Protein AF-A0A821HB34-F1 (afdb_monomer)

Radius of gyration: 31.46 Å; Cα contacts (8 Å, |Δi|>4): 257; chains: 1; bounding box: 73×97×73 Å

Solvent-accessible surface area (backbone atoms only — not comparable to full-atom values): 24324 Å² total; per-residue (Å²): 139,91,82,87,83,77,92,70,55,72,66,55,53,50,32,59,76,68,71,46,80,95,72,89,68,98,65,50,74,34,86,39,65,48,52,62,51,53,49,50,42,52,51,53,46,50,52,54,41,52,51,52,51,51,56,52,58,70,70,60,82,75,79,88,77,96,72,84,83,75,79,72,82,75,73,81,73,81,69,84,75,61,44,79,41,76,43,98,86,47,106,43,76,41,82,44,41,70,60,60,55,54,47,27,41,34,78,91,52,56,85,48,19,50,49,59,44,53,17,37,41,45,84,40,76,63,49,77,66,53,56,55,51,52,53,49,55,78,70,50,83,86,71,83,71,90,70,88,70,84,80,78,69,58,73,42,55,39,34,86,85,31,96,52,33,92,52,33,30,39,33,45,53,97,62,69,28,49,64,42,77,40,64,81,79,81,56,52,84,92,38,76,94,41,30,50,59,29,28,45,49,51,41,57,35,41,30,44,57,65,52,50,67,66,60,35,50,82,89,51,50,40,50,58,28,36,69,74,46,53,87,63,42,47,74,71,53,50,56,52,54,52,50,55,46,49,53,54,50,55,50,48,55,51,52,54,51,50,53,51,53,54,53,54,54,56,72,77,40,96,79,70,77,89,84,80,68,83,92,80,83,73,93,75,86,86,76,85,77,74,64,57,63,54,52,51,57,63,69,63,64,46,70,66,60,55,47,58,56,54,68,68,55,84,51,77,62,62,57,55,53,51,53,49,53,51,55,54,59,74,66,53,80,74,76,80,77,80,86,82,88,86,82,83,92,83,84,86,86,84,89,84,89,85,88,87,87,88,88,86,88,83,86,83,90,85,84,90,87,82,90,85,84,88,89,89,88,130

Foldseek 3Di:
DPDDDDDDDPVRVVCVVVVHDPDDDPFAEFEDALVLVLVVLVVQLVVVLVVVVVVVVVVPPDDDDDDDDPDPPPPPPVDDDWDWDQDPPDNDTDTDDLLLCQLQWAPVCQLPASQQCRFWKDKDWDDPVNVVVVVVVVPDDDDPDPDPDDDAWDKTAGHPPRPCRPTIIMTTDPGTHGYDYDDDQQDACPDPVCPLVNLSSLLRGFARDNHSCSQDNSPDGSNVSSVVCVVSGDPVSVVVVVVSNVVVVVVVVVVVVVVVVVVVVCVPDVDDDPPPDDPDDDDDDDDDDPVVVVVVVVVPCDPVNVVVVVVVPPDDPVVVVVVVVVVVVVVVPPVPPPPDDDDDDDDDDDDDDDDDDDDDDDDDDDDDDDDDDDDDDD

Sequence (378 aa):
MLASQQELSGVQVASYLMNWDDHYTTHRFQGLFLIQTERFLQTQLNETRAQQKLDIAAQDVTDNDIYEDEAIDHDNNDEEHFQIQSAEHDKKYVLVNTRIDYQYRSDNLNRMCLYDFVSIFYKKKMNSTDLKYLSKIAGSKEEKINQKGRPPNERFLFQKQHPQATTYLMMKYSEPHVPVLYGPQIPRQDRDDTRERYCRVMLTLFVPWRTVTDLCDISQTWEDAFKCRQHLILSHSWTIIENIQLLHECKKDRDDHLLQVIAEAQTDNGLVDPVLIPTNQVDGEYGTDDSDGLLELLGNLNENTVAMFNATKNSTENKYIEETIEAVKNVGRFNSVNTYGQYSLHEQSDHIDQSLVPFIPATPNLVLLNTKWQEQLK

pLDDT: mean 72.16, std 23.41, range [23.8, 97.81]

Mean predicted aligned error: 18.29 Å

Structure (mmCIF, N/CA/C/O backbone):
data_AF-A0A821HB34-F1
#
_entry.id   AF-A0A821HB34-F1
#
loop_
_atom_site.group_PDB
_atom_site.id
_atom_site.type_symbol
_atom_site.label_atom_id
_atom_site.label_alt_id
_atom_site.label_comp_id
_atom_site.label_asym_id
_atom_site.label_entity_id
_atom_site.label_seq_id
_atom_site.pdbx_PDB_ins_code
_atom_site.Cartn_x
_atom_site.Cartn_y
_atom_site.Cartn_z
_atom_site.occupancy
_atom_site.B_iso_or_equiv
_atom_site.auth_seq_id
_atom_site.auth_comp_id
_atom_site.auth_asym_id
_atom_site.auth_atom_id
_atom_site.pdbx_PDB_model_num
ATOM 1 N N . MET A 1 1 ? 22.718 26.247 9.393 1.00 37.84 1 MET A N 1
ATOM 2 C CA . MET A 1 1 ? 21.554 26.700 8.603 1.00 37.84 1 MET A CA 1
ATOM 3 C C . MET A 1 1 ? 22.068 27.114 7.235 1.00 37.84 1 MET A C 1
ATOM 5 O O . MET A 1 1 ? 22.530 28.232 7.088 1.00 37.84 1 MET A O 1
ATOM 9 N N . LEU A 1 2 ? 22.088 26.186 6.280 1.00 40.56 2 LEU A N 1
ATOM 10 C CA . LEU A 1 2 ? 22.470 26.426 4.884 1.00 40.56 2 LEU A CA 1
ATOM 11 C C . LEU A 1 2 ? 21.288 25.977 4.023 1.00 40.56 2 LEU A C 1
ATOM 13 O O . LEU A 1 2 ? 21.251 24.848 3.562 1.00 40.56 2 LEU A O 1
ATOM 17 N N . ALA A 1 3 ? 20.271 26.830 3.951 1.00 49.81 3 ALA A N 1
ATOM 18 C CA . ALA A 1 3 ? 19.172 26.775 2.989 1.00 49.81 3 ALA A CA 1
ATOM 19 C C . ALA A 1 3 ? 18.348 28.049 3.208 1.00 49.81 3 ALA A C 1
ATOM 21 O O . ALA A 1 3 ? 17.429 28.056 4.023 1.00 49.81 3 ALA A O 1
ATOM 22 N N . SER A 1 4 ? 18.723 29.174 2.601 1.00 55.44 4 SER A N 1
ATOM 23 C CA . SER A 1 4 ? 17.882 30.378 2.718 1.00 55.44 4 SER A CA 1
ATOM 24 C C . SER A 1 4 ? 17.870 31.277 1.490 1.00 55.44 4 SER A C 1
ATOM 26 O O . SER A 1 4 ? 17.430 32.418 1.589 1.00 55.44 4 SER A O 1
ATOM 28 N N . GLN A 1 5 ? 18.343 30.798 0.343 1.00 53.94 5 GLN A N 1
ATOM 29 C CA . GLN A 1 5 ? 18.177 31.505 -0.922 1.00 53.94 5 GLN A CA 1
ATOM 30 C C . GLN A 1 5 ? 17.639 30.499 -1.933 1.00 53.94 5 GLN A C 1
ATOM 32 O O . GLN A 1 5 ? 18.380 29.687 -2.472 1.00 53.94 5 GLN A O 1
ATOM 37 N N . GLN A 1 6 ? 16.316 30.497 -2.078 1.00 75.19 6 GLN A N 1
ATOM 38 C CA . GLN A 1 6 ? 15.609 29.778 -3.126 1.00 75.19 6 GLN A CA 1
ATOM 39 C C . GLN A 1 6 ? 15.160 30.826 -4.141 1.00 75.19 6 GLN A C 1
ATOM 41 O O . GLN A 1 6 ? 14.493 31.794 -3.771 1.00 75.19 6 GLN A O 1
ATOM 46 N N . GLU A 1 7 ? 15.552 30.658 -5.399 1.00 81.38 7 GLU A N 1
ATOM 47 C CA . GLU A 1 7 ? 15.042 31.492 -6.481 1.00 81.38 7 GLU A CA 1
ATOM 48 C C . GLU A 1 7 ? 13.579 31.121 -6.741 1.00 81.38 7 GLU A C 1
ATOM 50 O O . GLU A 1 7 ? 13.234 29.949 -6.904 1.00 81.38 7 GLU A O 1
ATOM 55 N N . LEU A 1 8 ? 12.705 32.125 -6.722 1.00 81.12 8 LEU A N 1
ATOM 56 C CA . LEU A 1 8 ? 11.281 31.975 -7.000 1.00 81.12 8 LEU A CA 1
ATOM 57 C C . LEU A 1 8 ? 10.965 32.705 -8.301 1.00 81.12 8 LEU A C 1
ATOM 59 O O . LEU A 1 8 ? 11.376 33.850 -8.498 1.00 81.12 8 LEU A O 1
ATOM 63 N N . SER A 1 9 ? 10.198 32.060 -9.176 1.00 86.38 9 SER A N 1
ATOM 64 C CA . SER A 1 9 ? 9.683 32.703 -10.385 1.00 86.38 9 SER A CA 1
ATOM 65 C C . SER A 1 9 ? 8.805 33.900 -10.016 1.00 86.38 9 SER A C 1
ATOM 67 O O . SER A 1 9 ? 8.057 33.852 -9.038 1.00 86.38 9 SER A O 1
ATOM 69 N N . GLY A 1 10 ? 8.815 34.956 -10.837 1.00 86.25 10 GLY A N 1
ATOM 70 C CA . GLY A 1 10 ? 7.925 36.108 -10.653 1.00 86.25 10 GLY A CA 1
ATOM 71 C C . GLY A 1 10 ? 6.444 35.714 -10.555 1.00 86.25 10 GLY A C 1
ATOM 72 O O . GLY A 1 10 ? 5.693 36.342 -9.813 1.00 86.25 10 GLY A O 1
ATOM 73 N N . VAL A 1 11 ? 6.042 34.622 -11.218 1.00 84.31 11 VAL A N 1
ATOM 74 C CA . VAL A 1 11 ? 4.682 34.060 -11.127 1.00 84.31 11 VAL A CA 1
ATOM 75 C C . VAL A 1 11 ? 4.407 33.473 -9.739 1.00 84.31 11 VAL A C 1
ATOM 77 O O . VAL A 1 11 ? 3.338 33.708 -9.183 1.00 84.31 11 VAL A O 1
ATOM 80 N N . GLN A 1 12 ? 5.375 32.767 -9.148 1.00 80.56 12 GLN A N 1
ATOM 81 C CA . GLN A 1 12 ? 5.259 32.222 -7.789 1.00 80.56 12 GLN A CA 1
ATOM 82 C C . GLN A 1 12 ? 5.212 33.348 -6.754 1.00 80.56 12 GLN A C 1
ATOM 84 O O . GLN A 1 12 ? 4.361 33.347 -5.871 1.00 80.56 12 GLN A O 1
ATOM 89 N N . VAL A 1 13 ? 6.071 34.362 -6.900 1.00 84.25 13 VAL A N 1
ATOM 90 C CA . VAL A 1 13 ? 6.062 35.543 -6.023 1.00 84.25 13 VAL A CA 1
ATOM 91 C C . VAL A 1 13 ? 4.721 36.275 -6.108 1.00 84.25 13 VAL A C 1
ATOM 93 O O . VAL A 1 13 ? 4.163 36.652 -5.078 1.00 84.25 13 VAL A O 1
ATOM 96 N N . ALA A 1 14 ? 4.173 36.451 -7.314 1.00 85.44 14 ALA A N 1
ATOM 97 C CA . ALA A 1 14 ? 2.861 37.059 -7.505 1.00 85.44 14 ALA A CA 1
ATOM 98 C C . ALA A 1 14 ? 1.739 36.223 -6.864 1.00 85.44 14 ALA A C 1
ATOM 100 O O . ALA A 1 14 ? 0.896 36.788 -6.172 1.00 85.44 14 ALA A O 1
ATOM 101 N N . SER A 1 15 ? 1.753 34.898 -7.030 1.00 85.12 15 SER A N 1
ATOM 102 C CA . SER A 1 15 ? 0.782 33.982 -6.412 1.00 85.12 15 SER A CA 1
ATOM 103 C C . SER A 1 15 ? 0.796 34.079 -4.880 1.00 85.12 15 SER A C 1
ATOM 105 O O . SER A 1 15 ? -0.243 34.345 -4.267 1.00 85.12 15 SER A O 1
ATOM 107 N N . TYR A 1 16 ? 1.988 34.031 -4.268 1.00 82.12 16 TYR A N 1
ATOM 108 C CA . TYR A 1 16 ? 2.164 34.224 -2.825 1.00 82.12 16 TYR A CA 1
ATOM 109 C C . TYR A 1 16 ? 1.658 35.587 -2.342 1.00 82.12 16 TYR A C 1
ATOM 111 O O . TYR A 1 16 ? 0.972 35.669 -1.322 1.00 82.12 16 TYR A O 1
ATOM 119 N N . LEU A 1 17 ? 1.968 36.670 -3.065 1.00 86.62 17 LEU A N 1
ATOM 120 C CA . LEU A 1 17 ? 1.519 38.022 -2.708 1.00 86.62 17 LEU A CA 1
ATOM 121 C C . LEU A 1 17 ? 0.000 38.192 -2.821 1.00 86.62 17 LEU A C 1
ATOM 123 O O . LEU A 1 17 ? -0.588 38.955 -2.054 1.00 86.62 17 LEU A O 1
ATOM 127 N N . MET A 1 18 ? -0.627 37.486 -3.761 1.00 89.38 18 MET A N 1
ATOM 128 C CA . MET A 1 18 ? -2.075 37.494 -3.973 1.00 89.38 18 MET A CA 1
ATOM 129 C C . MET A 1 18 ? -2.815 36.497 -3.070 1.00 89.38 18 MET A C 1
ATOM 131 O O . MET A 1 18 ? -4.045 36.435 -3.118 1.00 89.38 18 MET A O 1
ATOM 135 N N . ASN A 1 19 ? -2.088 35.755 -2.223 1.00 80.50 19 ASN A N 1
ATOM 136 C CA . ASN A 1 19 ? -2.617 34.690 -1.371 1.00 80.50 19 ASN A CA 1
ATOM 137 C C . ASN A 1 19 ? -3.422 33.656 -2.177 1.00 80.50 19 ASN A C 1
ATOM 139 O O . ASN A 1 19 ? -4.485 33.196 -1.750 1.00 80.50 19 ASN A O 1
ATOM 143 N N . TRP A 1 20 ? -2.940 33.355 -3.381 1.00 82.06 20 TRP A N 1
ATOM 144 C CA . TRP A 1 20 ? -3.438 32.254 -4.186 1.00 82.06 20 TRP A CA 1
ATOM 145 C C . TRP A 1 20 ? -2.711 30.986 -3.761 1.00 82.06 20 TRP A C 1
ATOM 147 O O . TRP A 1 20 ? -1.507 31.007 -3.518 1.00 82.06 20 TRP A O 1
ATOM 157 N N . ASP A 1 21 ? -3.458 29.892 -3.625 1.00 68.25 21 ASP A N 1
ATOM 158 C CA . ASP A 1 21 ? -2.841 28.601 -3.351 1.00 68.25 21 ASP A CA 1
ATOM 159 C C . ASP A 1 21 ? -2.019 28.178 -4.570 1.00 68.25 21 ASP A C 1
ATOM 161 O O . ASP A 1 21 ? -2.518 28.135 -5.695 1.00 68.25 21 ASP A O 1
ATOM 165 N N . ASP A 1 22 ? -0.763 27.816 -4.332 1.00 67.75 22 ASP A N 1
ATOM 166 C CA . ASP A 1 22 ? 0.147 27.315 -5.368 1.00 67.75 22 ASP A CA 1
ATOM 167 C C . ASP A 1 22 ? -0.119 25.846 -5.726 1.00 67.75 22 ASP A C 1
ATOM 169 O O . ASP A 1 22 ? 0.559 25.258 -6.572 1.00 67.75 22 ASP A O 1
ATOM 173 N N . HIS A 1 23 ? -1.093 25.219 -5.063 1.00 63.56 23 HIS A N 1
ATOM 174 C CA . HIS A 1 23 ? -1.360 23.799 -5.184 1.00 63.56 23 HIS A CA 1
ATOM 175 C C . HIS A 1 23 ? -2.858 23.502 -5.127 1.00 63.56 23 HIS A C 1
ATOM 177 O O . HIS A 1 23 ? -3.464 23.442 -4.059 1.00 63.56 23 HIS A O 1
ATOM 183 N N . TYR A 1 24 ? -3.443 23.245 -6.295 1.00 71.19 24 TYR A N 1
ATOM 184 C CA . TYR A 1 24 ? -4.802 22.728 -6.412 1.00 71.19 24 TYR A CA 1
ATOM 185 C C . TYR A 1 24 ? -4.740 21.235 -6.700 1.00 71.19 24 TYR A C 1
ATOM 187 O O . TYR A 1 24 ? -4.387 20.817 -7.803 1.00 71.19 24 TYR A O 1
ATOM 195 N N . THR A 1 25 ? -5.110 20.418 -5.719 1.00 76.50 25 THR A N 1
ATOM 196 C CA . THR A 1 25 ? -5.312 18.985 -5.927 1.00 76.50 25 THR A CA 1
ATOM 197 C C . THR A 1 25 ? -6.749 18.601 -5.651 1.00 76.50 25 THR A C 1
ATOM 199 O O . THR A 1 25 ? -7.358 18.998 -4.663 1.00 76.50 25 THR A O 1
ATOM 202 N N . THR A 1 26 ? -7.312 17.821 -6.569 1.00 83.00 26 THR A N 1
ATOM 203 C CA . THR A 1 26 ? -8.662 17.261 -6.441 1.00 83.00 26 THR A CA 1
ATOM 204 C C . THR A 1 26 ? -8.712 16.108 -5.446 1.00 83.00 26 THR A C 1
ATOM 206 O O . THR A 1 26 ? -9.776 15.795 -4.923 1.00 83.00 26 THR A O 1
ATOM 209 N N . HIS A 1 27 ? -7.564 15.480 -5.185 1.00 86.50 27 HIS A N 1
ATOM 210 C CA . HIS A 1 27 ? -7.433 14.305 -4.339 1.00 86.50 27 HIS A CA 1
ATOM 211 C C . HIS A 1 27 ? -6.510 14.598 -3.167 1.00 86.50 27 HIS A C 1
ATOM 213 O O . HIS A 1 27 ? -5.585 15.404 -3.258 1.00 86.50 27 HIS A O 1
ATOM 219 N N . ARG A 1 28 ? -6.743 13.887 -2.068 1.00 91.12 28 ARG A N 1
ATOM 220 C CA . ARG A 1 28 ? -5.830 13.864 -0.930 1.00 91.12 28 ARG A CA 1
ATOM 221 C C . ARG A 1 28 ? -4.880 12.691 -1.082 1.00 91.12 28 ARG A C 1
ATOM 223 O O . ARG A 1 28 ? -5.243 11.675 -1.664 1.00 91.12 28 ARG A O 1
ATOM 230 N N . PHE A 1 29 ? -3.682 12.824 -0.538 1.00 91.88 29 PHE A N 1
ATOM 231 C CA . PHE A 1 29 ? -2.620 11.842 -0.701 1.00 91.88 29 PHE A CA 1
ATOM 232 C C . PHE A 1 29 ? -2.221 11.247 0.643 1.00 91.88 29 PHE A C 1
ATOM 234 O O . PHE A 1 29 ? -2.303 11.916 1.675 1.00 91.88 29 PHE A O 1
ATOM 241 N N . GLN A 1 30 ? -1.792 9.988 0.631 1.00 91.31 30 GLN A N 1
ATOM 242 C CA . GLN A 1 30 ? -1.293 9.300 1.818 1.00 91.31 30 GLN A CA 1
ATOM 243 C C . GLN A 1 30 ? -0.014 8.538 1.482 1.00 91.31 30 GLN A C 1
ATOM 245 O O . GLN A 1 30 ? 0.007 7.711 0.581 1.00 91.31 30 GLN A O 1
ATOM 250 N N . GLY A 1 31 ? 1.057 8.794 2.227 1.00 90.31 31 GLY A N 1
ATOM 251 C CA . GLY A 1 31 ? 2.338 8.125 2.024 1.00 90.31 31 GLY A CA 1
ATOM 252 C C . GLY A 1 31 ? 2.315 6.633 2.362 1.00 90.31 31 GLY A C 1
ATOM 253 O O . GLY A 1 31 ? 1.800 6.249 3.416 1.00 90.31 31 GLY A O 1
ATOM 254 N N . LEU A 1 32 ? 2.938 5.814 1.511 1.00 92.44 32 LEU A N 1
ATOM 255 C CA . LEU A 1 32 ? 3.184 4.386 1.714 1.00 92.44 32 LEU A CA 1
ATOM 256 C C . LEU A 1 32 ? 4.646 4.055 1.395 1.00 92.44 32 LEU A C 1
ATOM 258 O O . LEU A 1 32 ? 5.067 4.099 0.246 1.00 92.44 32 LEU A O 1
ATOM 262 N N . PHE A 1 33 ? 5.412 3.661 2.410 1.00 90.38 33 PHE A N 1
ATOM 263 C CA . PHE A 1 33 ? 6.802 3.228 2.248 1.00 90.38 33 PHE A CA 1
ATOM 264 C C . PHE A 1 33 ? 6.848 1.757 1.840 1.00 90.38 33 PHE A C 1
ATOM 266 O O . PHE A 1 33 ? 6.954 0.850 2.669 1.00 90.38 33 PHE A O 1
ATOM 273 N N . LEU A 1 34 ? 6.731 1.528 0.536 1.00 90.81 34 LEU A N 1
ATOM 274 C CA . LEU A 1 34 ? 6.589 0.196 -0.038 1.00 90.81 34 LEU A CA 1
ATOM 275 C C . LEU A 1 34 ? 7.839 -0.663 0.184 1.00 90.81 34 LEU A C 1
ATOM 277 O O . LEU A 1 34 ? 7.722 -1.838 0.523 1.00 90.81 34 LEU A O 1
ATOM 281 N N . ILE A 1 35 ? 9.025 -0.060 0.070 1.00 87.19 35 ILE A N 1
ATOM 282 C CA . ILE A 1 35 ? 10.308 -0.771 0.167 1.00 87.19 35 ILE A CA 1
ATOM 283 C C . ILE A 1 35 ? 10.480 -1.534 1.487 1.00 87.19 35 ILE A C 1
ATOM 285 O O . ILE A 1 35 ? 11.002 -2.644 1.489 1.00 87.19 35 ILE A O 1
ATOM 289 N N . GLN A 1 36 ? 9.996 -0.980 2.603 1.00 87.44 36 GLN A N 1
ATOM 290 C CA . GLN A 1 36 ? 10.074 -1.632 3.916 1.00 87.44 36 GLN A CA 1
ATOM 291 C C . GLN A 1 36 ? 9.212 -2.897 3.959 1.00 87.44 36 GLN A C 1
ATOM 293 O O . GLN A 1 36 ? 9.632 -3.932 4.468 1.00 87.44 36 GLN A O 1
ATOM 298 N N . THR A 1 37 ? 8.014 -2.822 3.380 1.00 91.44 37 THR A N 1
ATOM 299 C CA . THR A 1 37 ? 7.084 -3.955 3.318 1.00 91.44 37 THR A CA 1
ATOM 300 C C . THR A 1 37 ? 7.613 -5.044 2.388 1.00 91.44 37 THR A C 1
ATOM 302 O O . THR A 1 37 ? 7.575 -6.221 2.733 1.00 91.44 37 THR A O 1
ATOM 305 N N . GLU A 1 38 ? 8.148 -4.646 1.233 1.00 90.62 38 GLU A N 1
ATOM 306 C CA . GLU A 1 38 ? 8.729 -5.552 0.243 1.00 90.62 38 GLU A CA 1
ATOM 307 C C . GLU A 1 38 ? 9.928 -6.324 0.817 1.00 90.62 38 GLU A C 1
ATOM 309 O O . GLU A 1 38 ? 9.987 -7.547 0.692 1.00 90.62 38 GLU A O 1
ATOM 314 N N . ARG A 1 39 ? 10.852 -5.619 1.490 1.00 89.75 39 ARG A N 1
ATOM 315 C CA . ARG A 1 39 ? 12.010 -6.228 2.160 1.00 89.75 39 ARG A CA 1
ATOM 316 C C . ARG A 1 39 ? 11.576 -7.212 3.236 1.00 89.75 39 ARG A C 1
ATOM 318 O O . ARG A 1 39 ? 12.010 -8.354 3.194 1.00 89.75 39 ARG A O 1
ATOM 325 N N . PHE A 1 40 ? 10.663 -6.806 4.121 1.00 92.00 40 PHE A N 1
ATOM 326 C CA . PHE A 1 40 ? 10.140 -7.688 5.166 1.00 92.00 40 PHE A CA 1
ATOM 327 C C . PHE A 1 40 ? 9.569 -8.991 4.589 1.00 92.00 40 PHE A C 1
ATOM 329 O O . PHE A 1 40 ? 9.909 -10.073 5.056 1.00 92.00 40 PHE A O 1
ATOM 336 N N . LEU A 1 41 ? 8.723 -8.901 3.556 1.00 93.06 41 LEU A N 1
ATOM 337 C CA . LEU A 1 41 ? 8.124 -10.084 2.936 1.00 93.06 41 LEU A CA 1
ATOM 338 C C . LEU A 1 41 ? 9.185 -10.984 2.295 1.00 93.06 41 LEU A C 1
ATOM 340 O O . LEU A 1 41 ? 9.123 -12.202 2.438 1.00 93.06 41 LEU A O 1
ATOM 344 N N . GLN A 1 42 ? 10.172 -10.402 1.611 1.00 91.81 42 GLN A N 1
ATOM 345 C CA . GLN A 1 42 ? 11.247 -11.179 1.002 1.00 91.81 42 GLN A CA 1
ATOM 346 C C . GLN A 1 42 ? 12.112 -11.888 2.053 1.00 91.81 42 GLN A C 1
ATOM 348 O O . GLN A 1 42 ? 12.408 -13.071 1.885 1.00 91.81 42 GLN A O 1
ATOM 353 N N . THR A 1 43 ? 12.477 -11.195 3.133 1.00 91.75 43 THR A N 1
ATOM 354 C CA . THR A 1 43 ? 13.236 -11.769 4.251 1.00 91.75 43 THR A CA 1
ATOM 355 C C . THR A 1 43 ? 12.452 -12.901 4.910 1.00 91.75 43 THR A C 1
ATOM 357 O O . THR A 1 43 ? 12.956 -14.019 4.993 1.00 91.75 43 THR A O 1
ATOM 360 N N . GLN A 1 44 ? 11.175 -12.675 5.238 1.00 92.00 44 GLN A N 1
ATOM 361 C CA . GLN A 1 44 ? 10.317 -13.689 5.854 1.00 92.00 44 GLN A CA 1
ATOM 362 C C . GLN A 1 44 ? 10.175 -14.948 4.976 1.00 92.00 44 GLN A C 1
ATOM 364 O O . GLN A 1 44 ? 10.169 -16.074 5.482 1.00 92.00 44 GLN A O 1
ATOM 369 N N . LEU A 1 45 ? 10.071 -14.790 3.650 1.00 92.44 45 LEU A N 1
ATOM 370 C CA . LEU A 1 45 ? 10.022 -15.928 2.727 1.00 92.44 45 LEU A CA 1
ATOM 371 C C . LEU A 1 45 ? 11.338 -16.711 2.725 1.00 92.44 45 LEU A C 1
ATOM 373 O O . LEU A 1 45 ? 11.318 -17.941 2.731 1.00 92.44 45 LEU A O 1
ATOM 377 N N . ASN A 1 46 ? 12.471 -16.009 2.712 1.00 92.00 46 ASN A N 1
ATOM 378 C CA . ASN A 1 46 ? 13.796 -16.624 2.707 1.00 92.00 46 ASN A CA 1
ATOM 379 C C . ASN A 1 46 ? 14.062 -17.399 4.003 1.00 92.00 46 ASN A C 1
ATOM 381 O O . ASN A 1 46 ? 14.524 -18.536 3.938 1.00 92.00 46 ASN A O 1
ATOM 385 N N . GLU A 1 47 ? 13.696 -16.838 5.155 1.00 90.94 47 GLU A N 1
ATOM 386 C CA . GLU A 1 47 ? 13.766 -17.520 6.452 1.00 90.94 47 GLU A CA 1
ATOM 387 C C . GLU A 1 47 ? 12.915 -18.790 6.467 1.00 90.94 47 GLU A C 1
ATOM 389 O O . GLU A 1 47 ? 13.387 -19.858 6.854 1.00 90.94 47 GLU A O 1
ATOM 394 N N . THR A 1 48 ? 11.675 -18.703 5.976 1.00 89.69 48 THR A N 1
ATOM 395 C CA . THR A 1 48 ? 10.766 -19.857 5.915 1.00 89.69 48 THR A CA 1
ATOM 396 C C . THR A 1 48 ? 11.327 -20.954 4.998 1.00 89.69 48 THR A C 1
ATOM 398 O O . THR A 1 48 ? 11.260 -22.140 5.321 1.00 89.69 48 THR A O 1
ATOM 401 N N . ARG A 1 49 ? 11.940 -20.572 3.867 1.00 91.31 49 ARG A N 1
ATOM 402 C CA . ARG A 1 49 ? 12.640 -21.499 2.959 1.00 91.31 49 ARG A CA 1
ATOM 403 C C . ARG A 1 49 ? 13.852 -22.150 3.619 1.00 91.31 49 ARG A C 1
ATOM 405 O O . ARG A 1 49 ? 14.064 -23.346 3.434 1.00 91.31 49 ARG A O 1
ATOM 412 N N . ALA A 1 50 ? 14.645 -21.383 4.363 1.00 89.94 50 ALA A N 1
ATOM 413 C CA . ALA A 1 50 ? 15.818 -21.891 5.066 1.00 89.94 50 ALA A CA 1
ATOM 414 C C . ALA A 1 50 ? 15.421 -22.897 6.155 1.00 89.94 50 ALA A C 1
ATOM 416 O O . ALA A 1 50 ? 15.984 -23.988 6.210 1.00 89.94 50 ALA A O 1
ATOM 417 N N . GLN A 1 51 ? 14.393 -22.582 6.949 1.00 87.88 51 GLN A N 1
ATOM 418 C CA . GLN A 1 51 ? 13.850 -23.489 7.964 1.00 87.88 51 GLN A CA 1
ATOM 419 C C . GLN A 1 51 ? 13.347 -24.798 7.343 1.00 87.88 51 GLN A C 1
ATOM 421 O O . GLN A 1 51 ? 13.720 -25.872 7.804 1.00 87.88 51 GLN A O 1
ATOM 426 N N . GLN A 1 52 ? 12.599 -24.733 6.234 1.00 87.38 52 GLN A N 1
ATOM 427 C CA . GLN A 1 52 ? 12.132 -25.945 5.557 1.00 87.38 52 GLN A CA 1
ATOM 428 C C . GLN A 1 52 ? 13.293 -26.811 5.036 1.00 87.38 52 GLN A C 1
ATOM 430 O O . GLN A 1 52 ? 13.227 -28.036 5.116 1.00 87.38 52 GLN A O 1
ATOM 435 N N . LYS A 1 53 ? 14.364 -26.200 4.511 1.00 87.19 53 LYS A N 1
ATOM 436 C CA . LYS A 1 53 ? 15.562 -26.942 4.081 1.00 87.19 53 LYS A CA 1
ATOM 437 C C . LYS A 1 53 ? 16.243 -27.653 5.251 1.00 87.19 53 LYS A C 1
ATOM 439 O O . LYS A 1 53 ? 16.649 -28.800 5.088 1.00 87.19 53 LYS A O 1
ATOM 444 N N . LEU A 1 54 ? 16.339 -26.999 6.411 1.00 85.75 54 LEU A N 1
ATOM 445 C CA . LEU A 1 54 ? 16.894 -27.597 7.628 1.00 85.75 54 LEU A CA 1
ATOM 446 C C . LEU A 1 54 ? 16.042 -28.773 8.123 1.00 85.75 54 LEU A C 1
ATOM 448 O O . LEU A 1 54 ? 16.597 -29.813 8.466 1.00 85.75 54 LEU A O 1
ATOM 452 N N . ASP A 1 55 ? 14.714 -28.647 8.096 1.00 81.94 55 ASP A N 1
ATOM 453 C CA . ASP A 1 55 ? 13.802 -29.722 8.503 1.00 81.94 55 ASP A CA 1
ATOM 454 C C . ASP A 1 55 ? 13.891 -30.947 7.577 1.00 81.94 55 ASP A C 1
ATOM 456 O O . ASP A 1 55 ? 13.876 -32.083 8.053 1.00 81.94 55 ASP A O 1
ATOM 460 N N . ILE A 1 56 ? 14.029 -30.728 6.261 1.00 80.19 56 ILE A N 1
ATOM 461 C CA . ILE A 1 56 ? 14.233 -31.804 5.276 1.00 80.19 56 ILE A CA 1
ATOM 462 C C . ILE A 1 56 ? 15.595 -32.476 5.498 1.00 80.19 56 ILE A C 1
ATOM 464 O O . ILE A 1 56 ? 15.673 -33.701 5.556 1.00 80.19 56 ILE A O 1
ATOM 468 N N . ALA A 1 57 ? 16.660 -31.693 5.695 1.00 77.56 57 ALA A N 1
ATOM 469 C CA . ALA A 1 57 ? 17.998 -32.223 5.962 1.00 77.56 57 ALA A CA 1
ATOM 470 C C . ALA A 1 57 ? 18.073 -33.004 7.289 1.00 77.56 57 ALA A C 1
ATOM 472 O O . ALA A 1 57 ? 18.782 -34.003 7.383 1.00 77.56 57 ALA A O 1
ATOM 473 N N . ALA A 1 58 ? 17.311 -32.595 8.307 1.00 72.38 58 ALA A N 1
ATOM 474 C CA . ALA A 1 58 ? 17.218 -33.307 9.580 1.00 72.38 58 ALA A CA 1
ATOM 475 C C . ALA A 1 58 ? 16.438 -34.634 9.483 1.00 72.38 58 ALA A C 1
ATOM 477 O O . ALA A 1 58 ? 16.598 -35.500 10.345 1.00 72.38 58 ALA A O 1
ATOM 478 N N . GLN A 1 59 ? 15.600 -34.807 8.455 1.00 62.38 59 GLN A N 1
ATOM 479 C CA . GLN A 1 59 ? 14.854 -36.044 8.198 1.00 62.38 59 GLN A CA 1
ATOM 480 C C . GLN A 1 59 ? 15.649 -37.071 7.374 1.00 62.38 59 GLN A C 1
ATOM 482 O O . GLN A 1 59 ? 15.378 -38.264 7.500 1.00 62.38 59 GLN A O 1
ATOM 487 N N . ASP A 1 60 ? 16.666 -36.639 6.622 1.00 57.38 60 ASP A N 1
ATOM 488 C CA . ASP A 1 60 ? 17.483 -37.473 5.722 1.00 57.38 60 ASP A CA 1
ATOM 489 C C . ASP A 1 60 ? 18.820 -37.947 6.342 1.00 57.38 60 ASP A C 1
ATOM 491 O O . ASP A 1 60 ? 19.837 -38.097 5.665 1.00 57.38 60 ASP A O 1
ATOM 495 N N . VAL A 1 61 ? 18.849 -38.243 7.649 1.00 53.12 61 VAL A N 1
ATOM 496 C CA . VAL A 1 61 ? 20.041 -38.843 8.280 1.00 53.12 61 VAL A CA 1
ATOM 497 C C . VAL A 1 61 ? 20.155 -40.335 7.932 1.00 53.12 61 VAL A C 1
ATOM 499 O O . VAL A 1 61 ? 19.793 -41.208 8.721 1.00 53.12 61 VAL A O 1
ATOM 502 N N . THR A 1 62 ? 20.756 -40.619 6.775 1.00 48.72 62 THR A N 1
ATOM 503 C CA . THR A 1 62 ? 21.749 -41.692 6.617 1.00 48.72 62 THR A CA 1
ATOM 504 C C . THR A 1 62 ? 22.937 -41.180 5.798 1.00 48.72 62 THR A C 1
ATOM 506 O O . THR A 1 62 ? 22.855 -41.119 4.580 1.00 48.72 62 THR A O 1
ATOM 509 N N . ASP A 1 63 ? 24.029 -40.909 6.519 1.00 47.44 63 ASP A N 1
ATOM 510 C CA . ASP A 1 63 ? 25.443 -40.927 6.098 1.00 47.44 63 ASP A CA 1
ATOM 511 C C . ASP A 1 63 ? 25.963 -39.839 5.118 1.00 47.44 63 ASP A C 1
ATOM 513 O O . ASP A 1 63 ? 25.617 -39.855 3.945 1.00 47.44 63 ASP A O 1
ATOM 517 N N . ASN A 1 64 ? 26.883 -38.998 5.639 1.00 44.72 64 ASN A N 1
ATOM 518 C CA . ASN A 1 64 ? 27.967 -38.208 4.996 1.00 44.72 64 ASN A CA 1
ATOM 519 C C . ASN A 1 64 ? 27.608 -37.245 3.828 1.00 44.72 64 ASN A C 1
ATOM 521 O O . ASN A 1 64 ? 26.840 -37.565 2.939 1.00 44.72 64 ASN A O 1
ATOM 525 N N . ASP A 1 65 ? 28.111 -36.015 3.698 1.00 45.12 65 ASP A N 1
ATOM 526 C CA . ASP A 1 65 ? 29.355 -35.377 4.125 1.00 45.12 65 ASP A CA 1
ATOM 527 C C . ASP A 1 65 ? 29.111 -33.868 4.322 1.00 45.12 65 ASP A C 1
ATOM 529 O O . ASP A 1 65 ? 28.273 -33.252 3.661 1.00 45.12 65 ASP A O 1
ATOM 533 N N . ILE A 1 66 ? 29.884 -33.282 5.236 1.00 53.44 66 ILE A N 1
ATOM 534 C CA . ILE A 1 66 ? 29.972 -31.842 5.504 1.00 53.44 66 ILE A CA 1
ATOM 535 C C . ILE A 1 66 ? 30.414 -31.122 4.220 1.00 53.44 66 ILE A C 1
ATOM 537 O O . ILE A 1 66 ? 31.552 -31.296 3.787 1.00 53.44 66 ILE A O 1
ATOM 541 N N . TYR A 1 67 ? 29.538 -30.293 3.646 1.00 49.34 67 TYR A N 1
ATOM 542 C CA . TYR A 1 67 ? 29.898 -29.310 2.623 1.00 49.34 67 TYR A CA 1
ATOM 543 C C . TYR A 1 67 ? 29.739 -27.888 3.154 1.00 49.34 67 TYR A C 1
ATOM 545 O O . TYR A 1 67 ? 28.856 -27.593 3.957 1.00 49.34 67 TYR A O 1
ATOM 553 N N . GLU A 1 68 ? 30.687 -27.071 2.712 1.00 42.88 68 GLU A N 1
ATOM 554 C CA . GLU A 1 68 ? 31.090 -25.772 3.225 1.00 42.88 68 GLU A CA 1
ATOM 555 C C . GLU A 1 68 ? 29.953 -24.760 3.382 1.00 42.88 68 GLU A C 1
ATOM 557 O O . GLU A 1 68 ? 29.119 -24.545 2.505 1.00 42.88 68 GLU A O 1
ATOM 562 N N . ASP A 1 69 ? 30.007 -24.132 4.550 1.00 42.53 69 ASP A N 1
ATOM 563 C CA . ASP A 1 69 ? 29.302 -22.943 4.995 1.00 42.53 69 ASP A CA 1
ATOM 564 C C . ASP A 1 69 ? 29.542 -21.788 4.005 1.00 42.53 69 ASP A C 1
ATOM 566 O O . ASP A 1 69 ? 30.569 -21.108 4.052 1.00 42.53 69 ASP A O 1
ATOM 570 N N . GLU A 1 70 ? 28.604 -21.559 3.082 1.00 39.47 70 GLU A N 1
ATOM 571 C CA . GLU A 1 70 ? 28.440 -20.219 2.528 1.00 39.47 70 GLU A CA 1
ATOM 572 C C . GLU A 1 70 ? 27.882 -19.363 3.657 1.00 39.47 70 GLU A C 1
ATOM 574 O O . GLU A 1 70 ? 26.702 -19.464 3.998 1.00 39.47 70 GLU A O 1
ATOM 579 N N . ALA A 1 71 ? 28.762 -18.555 4.250 1.00 37.97 71 ALA A N 1
ATOM 580 C CA . ALA A 1 71 ? 28.407 -17.557 5.239 1.00 37.97 71 ALA A CA 1
ATOM 581 C C . ALA A 1 71 ? 27.224 -16.737 4.713 1.00 37.97 71 ALA A C 1
ATOM 583 O O . ALA A 1 71 ? 27.373 -15.861 3.859 1.00 37.97 71 ALA A O 1
ATOM 584 N N . ILE A 1 72 ? 26.035 -17.053 5.225 1.00 47.25 72 ILE A N 1
ATOM 585 C CA . ILE A 1 72 ? 24.870 -16.193 5.116 1.00 47.25 72 ILE A CA 1
ATOM 586 C C . ILE A 1 72 ? 25.313 -14.904 5.787 1.00 47.25 72 ILE A C 1
ATOM 588 O O . ILE A 1 72 ? 25.599 -14.902 6.985 1.00 47.25 72 ILE A O 1
ATOM 592 N N . ASP A 1 73 ? 25.429 -13.843 4.994 1.00 41.78 73 ASP A N 1
ATOM 593 C CA . ASP A 1 73 ? 25.613 -12.487 5.481 1.00 41.78 73 ASP A CA 1
ATOM 594 C C . ASP A 1 73 ? 24.405 -12.162 6.365 1.00 41.78 73 ASP A C 1
ATOM 596 O O . ASP A 1 73 ? 23.347 -11.719 5.915 1.00 41.78 73 ASP A O 1
ATOM 600 N N . HIS A 1 74 ? 24.525 -12.532 7.637 1.00 44.03 74 HIS A N 1
ATOM 601 C CA . HIS A 1 74 ? 23.566 -12.270 8.689 1.00 44.03 74 HIS A CA 1
ATOM 602 C C . HIS A 1 74 ? 23.811 -10.833 9.142 1.00 44.03 74 HIS A C 1
ATOM 604 O O . HIS A 1 74 ? 24.131 -10.563 10.301 1.00 44.03 74 HIS A O 1
ATOM 610 N N . ASP A 1 75 ? 23.710 -9.901 8.192 1.00 45.69 75 ASP A N 1
ATOM 611 C CA . ASP A 1 75 ? 23.536 -8.501 8.516 1.00 45.69 75 ASP A CA 1
ATOM 612 C C . ASP A 1 75 ? 22.136 -8.411 9.127 1.00 45.69 75 ASP A C 1
ATOM 614 O O . ASP A 1 75 ? 21.115 -8.378 8.435 1.00 45.69 75 ASP A O 1
ATOM 618 N N . ASN A 1 76 ? 22.109 -8.564 10.453 1.00 44.62 76 ASN A N 1
ATOM 619 C CA . ASN A 1 76 ? 20.938 -8.542 11.315 1.00 44.62 76 ASN A CA 1
ATOM 620 C C . ASN A 1 76 ? 20.210 -7.210 11.134 1.00 44.62 76 ASN A C 1
ATOM 622 O O . ASN A 1 76 ? 20.382 -6.276 11.913 1.00 44.62 76 ASN A O 1
ATOM 626 N N . ASN A 1 77 ? 19.374 -7.125 10.107 1.00 47.41 77 ASN A N 1
ATOM 627 C CA . ASN A 1 77 ? 18.471 -6.008 9.878 1.00 47.41 77 ASN A CA 1
ATOM 628 C C . ASN A 1 77 ? 17.072 -6.340 10.423 1.00 47.41 77 ASN A C 1
ATOM 630 O O . ASN A 1 77 ? 16.053 -5.978 9.835 1.00 47.41 77 ASN A O 1
ATOM 634 N N . ASP A 1 78 ? 17.037 -7.046 11.558 1.00 54.06 78 ASP A N 1
ATOM 635 C CA . ASP A 1 78 ? 15.834 -7.438 12.307 1.00 54.06 78 ASP A CA 1
ATOM 636 C C . ASP A 1 78 ? 15.157 -6.240 13.001 1.00 54.06 78 ASP A C 1
ATOM 638 O O . ASP A 1 78 ? 14.170 -6.386 13.731 1.00 54.06 78 ASP A O 1
ATOM 642 N N . GLU A 1 79 ? 15.683 -5.028 12.812 1.00 65.19 79 GLU A N 1
ATOM 643 C CA . GLU A 1 79 ? 15.120 -3.828 13.405 1.00 65.19 79 GLU A CA 1
ATOM 644 C C . GLU A 1 79 ? 13.841 -3.403 12.675 1.00 65.19 79 GLU A C 1
ATOM 646 O O . GLU A 1 79 ? 13.831 -2.905 11.548 1.00 65.19 79 GLU A O 1
ATOM 651 N N . GLU A 1 80 ? 12.715 -3.559 13.369 1.00 72.06 80 GLU A N 1
ATOM 652 C CA . GLU A 1 80 ? 11.426 -3.034 12.936 1.00 72.06 80 GLU A CA 1
ATOM 653 C C . GLU A 1 80 ? 11.484 -1.509 12.760 1.00 72.06 80 GLU A C 1
ATOM 655 O O . GLU A 1 80 ? 11.532 -0.743 13.726 1.00 72.06 80 GLU A O 1
ATOM 660 N N . HIS A 1 81 ? 11.433 -1.041 11.514 1.00 71.00 81 HIS A N 1
ATOM 661 C CA . HIS A 1 81 ? 11.452 0.388 11.224 1.00 71.00 81 HIS A CA 1
ATOM 662 C C . HIS A 1 81 ? 10.087 1.040 11.486 1.00 71.00 81 HIS A C 1
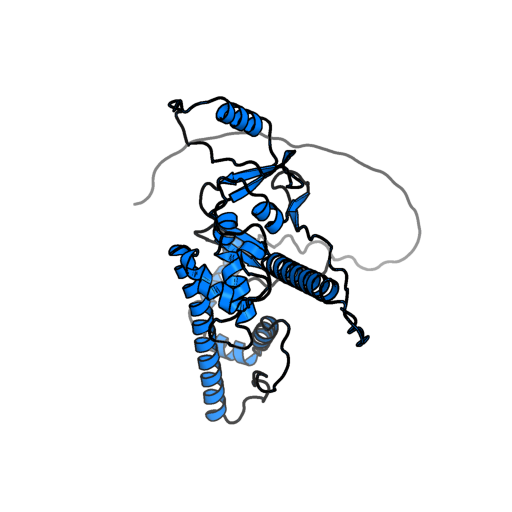ATOM 664 O O . HIS A 1 81 ? 9.060 0.650 10.927 1.00 71.00 81 HIS A O 1
ATOM 670 N N . PHE A 1 82 ? 10.078 2.099 12.295 1.00 79.25 82 PHE A N 1
ATOM 671 C CA . PHE A 1 82 ? 8.906 2.943 12.527 1.00 79.25 82 PHE A CA 1
ATOM 672 C C . PHE A 1 82 ? 9.152 4.352 11.994 1.00 79.25 82 PHE A C 1
ATOM 674 O O . PHE A 1 82 ? 10.188 4.959 12.250 1.00 79.25 82 PHE A O 1
ATOM 681 N N . GLN A 1 83 ? 8.164 4.908 11.301 1.00 78.44 83 GLN A N 1
ATOM 682 C CA . GLN A 1 83 ? 8.159 6.318 10.933 1.00 78.44 83 GLN A CA 1
ATOM 683 C C . GLN A 1 83 ? 7.678 7.166 12.096 1.00 78.44 83 GLN A C 1
ATOM 685 O O . GLN A 1 83 ? 6.729 6.810 12.794 1.00 78.44 83 GLN A O 1
ATOM 690 N N . ILE A 1 84 ? 8.296 8.327 12.256 1.00 78.69 84 ILE A N 1
ATOM 691 C CA . ILE A 1 84 ? 7.869 9.334 13.215 1.00 78.69 84 ILE A CA 1
ATOM 692 C C . ILE A 1 84 ? 6.959 10.327 12.490 1.00 78.69 84 ILE A C 1
ATOM 694 O O . ILE A 1 84 ? 7.413 11.075 11.630 1.00 78.69 84 ILE A O 1
ATOM 698 N N . GLN A 1 85 ? 5.677 10.350 12.849 1.00 75.38 85 GLN A N 1
ATOM 699 C CA . GLN A 1 85 ? 4.720 11.342 12.355 1.00 75.38 85 GLN A CA 1
ATOM 700 C C . GLN A 1 85 ? 4.357 12.332 13.465 1.00 75.38 85 GLN A C 1
ATOM 702 O O . GLN A 1 85 ? 4.192 11.951 14.626 1.00 75.38 85 GLN A O 1
ATOM 707 N N . SER A 1 86 ? 4.243 13.614 13.116 1.00 69.75 86 SER A N 1
ATOM 708 C CA . SER A 1 86 ? 3.760 14.646 14.037 1.00 69.75 86 SER A CA 1
ATOM 709 C C . SER A 1 86 ? 2.246 14.515 14.207 1.00 69.75 86 SER A C 1
ATOM 711 O O . SER A 1 86 ? 1.517 14.415 13.222 1.00 69.75 86 SER A O 1
ATOM 713 N N . ALA A 1 87 ? 1.757 14.505 15.446 1.00 70.00 87 ALA A N 1
ATOM 714 C CA . ALA A 1 87 ? 0.328 14.625 15.693 1.00 70.00 87 ALA A CA 1
ATOM 715 C C . ALA A 1 87 ? -0.113 16.071 15.397 1.00 70.00 87 ALA A C 1
ATOM 717 O O . ALA A 1 87 ? 0.400 16.996 16.017 1.00 70.00 87 ALA A O 1
ATOM 718 N N . GLU A 1 88 ? -1.091 16.266 14.504 1.00 59.34 88 GLU A N 1
ATOM 719 C CA . GLU A 1 88 ? -1.518 17.574 13.951 1.00 59.34 88 GLU A CA 1
ATOM 720 C C . GLU A 1 88 ? -1.799 18.694 14.982 1.00 59.34 88 GLU A C 1
ATOM 722 O O . GLU A 1 88 ? -1.842 19.869 14.621 1.00 59.34 88 GLU A O 1
ATOM 727 N N . HIS A 1 89 ? -1.980 18.372 16.267 1.00 56.47 89 HIS A N 1
ATOM 728 C CA . HIS A 1 89 ? -2.382 19.337 17.298 1.00 56.47 89 HIS A CA 1
ATOM 729 C C . HIS A 1 89 ? -1.577 19.302 18.601 1.00 56.47 89 HIS A C 1
ATOM 731 O O . HIS A 1 89 ? -1.794 20.137 19.472 1.00 56.47 89 HIS A O 1
ATOM 737 N N . ASP A 1 90 ? -0.635 18.379 18.749 1.00 56.81 90 ASP A N 1
ATOM 738 C CA . ASP A 1 90 ? 0.211 18.271 19.935 1.00 56.81 90 ASP A CA 1
ATOM 739 C C . ASP A 1 90 ? 1.634 18.066 19.423 1.00 56.81 90 ASP A C 1
ATOM 741 O O . ASP A 1 90 ? 1.821 17.282 18.503 1.00 56.81 90 ASP A O 1
ATOM 745 N N . LYS A 1 91 ? 2.655 18.702 20.012 1.00 63.62 91 LYS A N 1
ATOM 746 C CA . LYS A 1 91 ? 4.087 18.458 19.707 1.00 63.62 91 LYS A CA 1
ATOM 747 C C . LYS A 1 91 ? 4.541 17.038 20.114 1.00 63.62 91 LYS A C 1
ATOM 749 O O . LYS A 1 91 ? 5.557 16.856 20.776 1.00 63.62 91 LYS A O 1
ATOM 754 N N . LYS A 1 92 ? 3.729 16.032 19.815 1.00 68.81 92 LYS A N 1
ATOM 755 C CA . LYS A 1 92 ? 3.864 14.628 20.149 1.00 68.81 92 LYS A CA 1
ATOM 756 C C . LYS A 1 92 ? 4.087 13.871 18.857 1.00 68.81 92 LYS A C 1
ATOM 758 O O . LYS A 1 92 ? 3.405 14.083 17.857 1.00 68.81 92 LYS A O 1
ATOM 763 N N . TYR A 1 93 ? 5.041 12.968 18.929 1.00 77.88 93 TYR A N 1
ATOM 764 C CA . TYR A 1 93 ? 5.408 12.088 17.844 1.00 77.88 93 TYR A CA 1
ATOM 765 C C . TYR A 1 93 ? 4.666 10.764 17.989 1.00 77.88 93 TYR A C 1
ATOM 767 O O . TYR A 1 93 ? 4.500 10.248 19.098 1.00 77.88 93 TYR A O 1
ATOM 775 N N . VAL A 1 94 ? 4.202 10.227 16.868 1.00 78.00 94 VAL A N 1
ATOM 776 C CA . VAL A 1 94 ? 3.569 8.916 16.786 1.00 78.00 94 VAL A CA 1
ATOM 777 C C . VAL A 1 94 ? 4.444 8.024 15.925 1.00 78.00 94 VAL A C 1
ATOM 779 O O . VAL A 1 94 ? 4.794 8.388 14.806 1.00 78.00 94 VAL A O 1
ATOM 782 N N . LEU A 1 95 ? 4.775 6.851 16.460 1.00 82.19 95 LEU A N 1
ATOM 783 C CA . LEU A 1 95 ? 5.423 5.790 15.703 1.00 82.19 95 LEU A CA 1
ATOM 784 C C . LEU A 1 95 ? 4.382 5.100 14.816 1.00 82.19 95 LEU A C 1
ATOM 786 O O . LEU A 1 95 ? 3.357 4.606 15.305 1.00 82.19 95 LEU A O 1
ATOM 790 N N . VAL A 1 96 ? 4.642 5.092 13.513 1.00 84.44 96 VAL A N 1
ATOM 791 C CA . VAL A 1 96 ? 3.766 4.544 12.478 1.00 84.44 96 VAL A CA 1
ATOM 792 C C . VAL A 1 96 ? 4.526 3.505 11.670 1.00 84.44 96 VAL A C 1
ATOM 794 O O . VAL A 1 96 ? 5.602 3.773 11.148 1.00 84.44 96 VAL A O 1
ATOM 797 N N . ASN A 1 97 ? 3.950 2.313 11.566 1.00 90.62 97 ASN A N 1
ATOM 798 C CA . ASN A 1 97 ? 4.427 1.262 10.686 1.00 90.62 97 ASN A CA 1
ATOM 799 C C . ASN A 1 97 ? 3.199 0.697 9.965 1.00 90.62 97 ASN A C 1
ATOM 801 O O . ASN A 1 97 ? 2.432 -0.082 10.530 1.00 90.62 97 ASN A O 1
ATOM 805 N N . THR A 1 98 ? 2.995 1.148 8.727 1.00 92.50 98 THR A N 1
ATOM 806 C CA . THR A 1 98 ? 1.808 0.820 7.926 1.00 92.50 98 THR A CA 1
ATOM 807 C C . THR A 1 98 ? 1.689 -0.678 7.659 1.00 92.50 98 THR A C 1
ATOM 809 O O . THR A 1 98 ? 0.578 -1.201 7.609 1.00 92.50 98 THR A O 1
ATOM 812 N N . ARG A 1 99 ? 2.822 -1.385 7.537 1.00 93.75 99 ARG A N 1
ATOM 813 C CA . ARG A 1 99 ? 2.853 -2.843 7.389 1.00 93.75 99 ARG A CA 1
ATOM 814 C C . ARG A 1 99 ? 2.244 -3.517 8.618 1.00 93.75 99 ARG A C 1
ATOM 816 O O . ARG A 1 99 ? 1.325 -4.310 8.457 1.00 93.75 99 ARG A O 1
ATOM 823 N N . ILE A 1 100 ? 2.699 -3.168 9.824 1.00 94.00 100 ILE A N 1
ATOM 824 C CA . ILE A 1 100 ? 2.169 -3.720 11.085 1.00 94.00 100 ILE A CA 1
ATOM 825 C C . ILE A 1 100 ? 0.681 -3.373 11.241 1.00 94.00 100 ILE A C 1
ATOM 827 O O . ILE A 1 100 ? -0.129 -4.250 11.554 1.00 94.00 100 ILE A O 1
ATOM 831 N N . ASP A 1 101 ? 0.310 -2.116 10.970 1.00 95.00 101 ASP A N 1
ATOM 832 C CA . ASP A 1 101 ? -1.082 -1.657 11.029 1.00 95.00 101 ASP A CA 1
ATOM 833 C C . ASP A 1 101 ? -1.976 -2.498 10.081 1.00 95.00 101 ASP A C 1
ATOM 835 O O . ASP A 1 101 ? -3.084 -2.896 10.451 1.00 95.00 101 ASP A O 1
ATOM 839 N N . TYR A 1 102 ? -1.480 -2.826 8.880 1.00 96.75 102 TYR A N 1
ATOM 840 C CA . TYR A 1 102 ? -2.172 -3.665 7.899 1.00 96.75 102 TYR A CA 1
ATOM 841 C C . TYR A 1 102 ? -2.202 -5.151 8.288 1.00 96.75 102 TYR A C 1
ATOM 843 O O . TYR A 1 102 ? -3.259 -5.781 8.206 1.00 96.75 102 TYR A O 1
ATOM 851 N N . GLN A 1 103 ? -1.087 -5.730 8.744 1.00 95.75 103 GLN A N 1
ATOM 852 C CA . GLN A 1 103 ? -0.992 -7.147 9.125 1.00 95.75 103 GLN A CA 1
ATOM 853 C C . GLN A 1 103 ? -1.910 -7.510 10.285 1.00 95.75 103 GLN A C 1
ATOM 855 O O . GLN A 1 103 ? -2.466 -8.605 10.291 1.00 95.75 103 GLN A O 1
ATOM 860 N N . TYR A 1 104 ? -2.105 -6.589 11.230 1.00 96.44 104 TYR A N 1
ATOM 861 C CA . TYR A 1 104 ? -2.980 -6.773 12.388 1.00 96.44 104 TYR A CA 1
ATOM 862 C C . TYR A 1 104 ? -4.277 -5.959 12.289 1.00 96.44 104 TYR A C 1
ATOM 864 O O . TYR A 1 104 ? -4.910 -5.652 13.307 1.00 96.44 104 TYR A O 1
ATOM 872 N N . ARG A 1 105 ? -4.715 -5.638 11.063 1.00 95.56 105 ARG A N 1
ATOM 873 C CA . ARG A 1 105 ? -6.027 -5.027 10.803 1.00 95.56 105 ARG A CA 1
ATOM 874 C C . ARG A 1 105 ? -7.170 -5.889 11.350 1.00 95.56 105 ARG A C 1
ATOM 876 O O . ARG A 1 105 ? -6.994 -7.077 11.618 1.00 95.56 105 ARG A O 1
ATOM 883 N N . SER A 1 106 ? -8.360 -5.311 11.487 1.00 94.44 106 SER A N 1
ATOM 884 C CA . SER A 1 106 ? -9.559 -6.033 11.938 1.00 94.44 106 SER A CA 1
ATOM 885 C C . SER A 1 106 ? -9.921 -7.179 10.990 1.00 94.44 106 SER A C 1
ATOM 887 O O . SER A 1 106 ? -9.734 -7.060 9.780 1.00 94.44 106 SER A O 1
ATOM 889 N N . ASP A 1 107 ? -10.502 -8.260 11.511 1.00 93.00 107 ASP A N 1
ATOM 890 C CA . ASP A 1 107 ? -10.921 -9.418 10.705 1.00 93.00 107 ASP A CA 1
ATOM 891 C C . ASP A 1 107 ? -11.968 -9.053 9.639 1.00 93.00 107 ASP A C 1
ATOM 893 O O . ASP A 1 107 ? -11.996 -9.635 8.555 1.00 93.00 107 ASP A O 1
ATOM 897 N N . ASN A 1 108 ? -12.762 -8.007 9.890 1.00 92.38 108 ASN A N 1
ATOM 898 C CA . ASN A 1 108 ? -13.712 -7.456 8.917 1.00 92.38 108 ASN A CA 1
ATOM 899 C C . ASN A 1 108 ? -13.032 -6.904 7.651 1.00 92.38 108 ASN A C 1
ATOM 901 O O . ASN A 1 108 ? -13.677 -6.757 6.618 1.00 92.38 108 ASN A O 1
ATOM 905 N N . LEU A 1 109 ? -11.734 -6.600 7.726 1.00 94.75 109 LEU A N 1
ATOM 906 C CA . LEU A 1 109 ? -10.938 -6.028 6.641 1.00 94.75 109 LEU A CA 1
ATOM 907 C C . LEU A 1 109 ? -10.018 -7.073 5.984 1.00 94.75 109 LEU A C 1
ATOM 909 O O . LEU A 1 109 ? -9.126 -6.712 5.220 1.00 94.75 109 LEU A O 1
ATOM 913 N N . ASN A 1 110 ? -10.218 -8.372 6.244 1.00 94.25 110 ASN A N 1
ATOM 914 C CA . ASN A 1 110 ? -9.362 -9.445 5.715 1.00 94.25 110 ASN A CA 1
ATOM 915 C C . ASN A 1 110 ? -9.238 -9.435 4.188 1.00 94.25 110 ASN A C 1
ATOM 917 O O . ASN A 1 110 ? -8.158 -9.690 3.669 1.00 94.25 110 ASN A O 1
ATOM 921 N N . ARG A 1 111 ? -10.320 -9.097 3.480 1.00 94.38 111 ARG A N 1
ATOM 922 C CA . ARG A 1 111 ? -10.392 -9.111 2.010 1.00 94.38 111 ARG A CA 1
ATOM 923 C C . ARG A 1 111 ? -9.837 -7.851 1.340 1.00 94.38 111 ARG A C 1
ATOM 925 O O . ARG A 1 111 ? -9.915 -7.744 0.124 1.00 94.38 111 ARG A O 1
ATOM 932 N N . MET A 1 112 ? -9.343 -6.890 2.115 1.00 95.69 112 MET A N 1
ATOM 933 C CA . MET A 1 112 ? -8.795 -5.640 1.595 1.00 95.69 112 MET A CA 1
ATOM 934 C C . MET A 1 112 ? -7.304 -5.799 1.302 1.00 95.69 112 MET A C 1
ATOM 936 O O . MET A 1 112 ? -6.591 -6.361 2.133 1.00 95.69 112 MET A O 1
ATOM 940 N N . CYS A 1 113 ? -6.859 -5.307 0.144 1.00 97.12 113 CYS A N 1
ATOM 941 C CA . CYS A 1 113 ? -5.446 -5.242 -0.219 1.00 97.12 113 CYS A CA 1
ATOM 942 C C . CYS A 1 113 ? -4.750 -4.042 0.447 1.00 97.12 113 CYS A C 1
ATOM 944 O O . CYS A 1 113 ? -5.406 -3.148 0.992 1.00 97.12 113 CYS A O 1
ATOM 946 N N . LEU A 1 114 ? -3.416 -4.011 0.414 1.00 97.38 114 LEU A N 1
ATOM 947 C CA . LEU A 1 114 ? -2.637 -2.962 1.077 1.00 97.38 114 LEU A CA 1
ATOM 948 C C . LEU A 1 114 ? -2.915 -1.577 0.479 1.00 97.38 114 LEU A C 1
ATOM 950 O O . LEU A 1 114 ? -3.040 -0.606 1.224 1.00 97.38 114 LEU A O 1
ATOM 954 N N . TYR A 1 115 ? -3.041 -1.487 -0.846 1.00 97.25 115 TYR A N 1
ATOM 955 C CA . TYR A 1 115 ? -3.316 -0.224 -1.529 1.00 97.25 115 TYR A CA 1
ATOM 956 C C . TYR A 1 115 ? -4.639 0.397 -1.052 1.00 97.25 115 TYR A C 1
ATOM 958 O O . TYR A 1 115 ? -4.668 1.541 -0.592 1.00 97.25 115 TYR A O 1
ATOM 966 N N . ASP A 1 116 ? -5.721 -0.384 -1.078 1.00 96.75 116 ASP A N 1
ATOM 967 C CA . ASP A 1 116 ? -7.047 0.068 -0.649 1.00 96.75 116 ASP A CA 1
ATOM 968 C C . ASP A 1 116 ? -7.081 0.377 0.852 1.00 96.75 116 ASP A C 1
ATOM 970 O O . ASP A 1 116 ? -7.726 1.33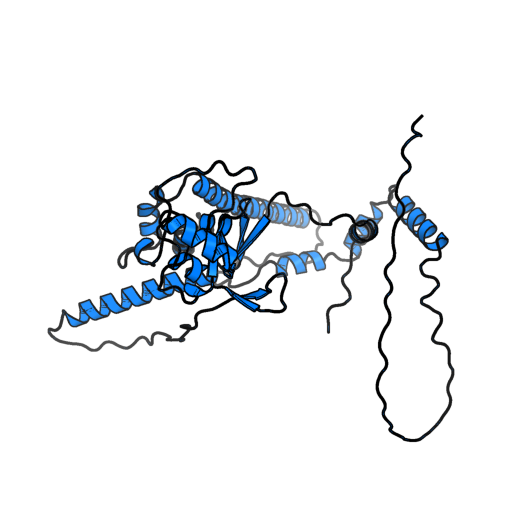4 1.278 1.00 96.75 116 ASP A O 1
ATOM 974 N N . PHE A 1 117 ? -6.352 -0.392 1.664 1.00 97.12 117 PHE A N 1
ATOM 975 C CA . PHE A 1 117 ? -6.246 -0.137 3.096 1.00 97.12 117 PHE A CA 1
ATOM 976 C C . PHE A 1 117 ? -5.683 1.256 3.386 1.00 97.12 117 PHE A C 1
ATOM 978 O O . PHE A 1 117 ? -6.283 2.006 4.154 1.00 97.12 117 PHE A O 1
ATOM 985 N N . VAL A 1 118 ? -4.575 1.620 2.737 1.00 96.00 118 VAL A N 1
ATOM 986 C CA . VAL A 1 118 ? -3.943 2.941 2.891 1.00 96.00 118 VAL A CA 1
ATOM 987 C C . VAL A 1 118 ? -4.808 4.053 2.298 1.00 96.00 118 VAL A C 1
ATOM 989 O O . VAL A 1 118 ? -4.824 5.169 2.813 1.00 96.00 118 VAL A O 1
ATOM 992 N N . SER A 1 119 ? -5.553 3.751 1.234 1.00 96.25 119 SER A N 1
ATOM 993 C CA . SER A 1 119 ? -6.469 4.701 0.604 1.00 96.25 119 SER A CA 1
ATOM 994 C C . SER A 1 119 ? -7.681 5.029 1.484 1.00 96.25 119 SER A C 1
ATOM 996 O O . SER A 1 119 ? -8.145 6.169 1.520 1.00 96.25 119 SER A O 1
ATOM 998 N N . ILE A 1 120 ? -8.211 4.037 2.202 1.00 95.62 120 ILE A N 1
ATOM 999 C CA . ILE A 1 120 ? -9.517 4.130 2.868 1.00 95.62 120 ILE A CA 1
ATOM 1000 C C . ILE A 1 120 ? -9.386 4.382 4.371 1.00 95.62 120 ILE A C 1
ATOM 1002 O O . ILE A 1 120 ? -10.282 4.996 4.959 1.00 95.62 120 ILE A O 1
ATOM 1006 N N . PHE A 1 121 ? -8.305 3.933 5.007 1.00 95.50 121 PHE A N 1
ATOM 1007 C CA . PHE A 1 121 ? -8.162 3.957 6.458 1.00 95.50 121 PHE A CA 1
ATOM 1008 C C . PHE A 1 121 ? -6.941 4.734 6.926 1.00 95.50 121 PHE A C 1
ATOM 1010 O O . PHE A 1 121 ? -5.878 4.716 6.315 1.00 95.50 121 PHE A O 1
ATOM 1017 N N . TYR A 1 122 ? -7.086 5.339 8.101 1.00 92.62 122 TYR A N 1
ATOM 1018 C CA . TYR A 1 122 ? -5.976 5.906 8.849 1.00 92.62 122 TYR A CA 1
ATOM 1019 C C . TYR A 1 122 ? -5.998 5.461 10.299 1.00 92.62 122 TYR A C 1
ATOM 1021 O O . TYR A 1 122 ? -7.044 5.154 10.885 1.00 92.62 122 TYR A O 1
ATOM 1029 N N . LYS A 1 123 ? -4.811 5.457 10.897 1.00 92.06 123 LYS A N 1
ATOM 1030 C CA . LYS A 1 123 ? -4.633 5.173 12.311 1.00 92.06 123 LYS A CA 1
ATOM 1031 C C . LYS A 1 123 ? -4.924 6.425 13.134 1.00 92.06 123 LYS A C 1
ATOM 1033 O O . LYS A 1 123 ? -4.343 7.483 12.917 1.00 92.06 123 LYS A O 1
ATOM 1038 N N . LYS A 1 124 ? -5.796 6.289 14.132 1.00 90.88 124 LYS A N 1
ATOM 1039 C CA . LYS A 1 124 ? -6.179 7.367 15.047 1.00 90.88 124 LYS A CA 1
ATOM 1040 C C . LYS A 1 124 ? -5.988 6.927 16.493 1.00 90.88 124 LYS A C 1
ATOM 1042 O O . LYS A 1 124 ? -6.394 5.829 16.875 1.00 90.88 124 LYS A O 1
ATOM 1047 N N . LYS A 1 125 ? -5.412 7.802 17.322 1.00 90.00 125 LYS A N 1
ATOM 1048 C CA . LYS A 1 125 ? -5.349 7.582 18.770 1.00 90.00 125 LYS A CA 1
ATOM 1049 C C . LYS A 1 125 ? -6.761 7.579 19.355 1.00 90.00 125 LYS A C 1
ATOM 1051 O O . LYS A 1 125 ? -7.551 8.488 19.092 1.00 90.00 125 LYS A O 1
ATOM 1056 N N . MET A 1 126 ? -7.067 6.562 20.150 1.00 90.25 126 MET A N 1
ATOM 1057 C CA . MET A 1 126 ? -8.384 6.389 20.743 1.00 90.25 126 MET A CA 1
ATOM 1058 C C . MET A 1 126 ? -8.657 7.483 21.781 1.00 90.25 126 MET A C 1
ATOM 1060 O O . MET A 1 126 ? -7.803 7.809 22.608 1.00 90.25 126 MET A O 1
ATOM 1064 N N . ASN A 1 127 ? -9.864 8.044 21.743 1.00 89.12 127 ASN A N 1
ATOM 1065 C CA . ASN A 1 127 ? -10.344 8.999 22.737 1.00 89.12 127 ASN A CA 1
ATOM 1066 C C . ASN A 1 127 ? -11.574 8.452 23.495 1.00 89.12 127 ASN A C 1
ATOM 1068 O O . ASN A 1 127 ? -12.124 7.397 23.172 1.00 89.12 127 ASN A O 1
ATOM 1072 N N . SER A 1 128 ? -12.045 9.189 24.505 1.00 87.94 128 SER A N 1
ATOM 1073 C CA . SER A 1 128 ? -13.208 8.779 25.310 1.00 87.94 128 SER A CA 1
ATOM 1074 C C . SER A 1 128 ? -14.500 8.637 24.492 1.00 87.94 128 SER A C 1
ATOM 1076 O O . SER A 1 128 ? -15.370 7.845 24.851 1.00 87.94 128 SER A O 1
ATOM 1078 N N . THR A 1 129 ? -14.638 9.374 23.384 1.00 87.44 129 THR A N 1
ATOM 1079 C CA . THR A 1 129 ? -15.798 9.267 22.485 1.00 87.44 129 THR A CA 1
ATOM 1080 C C . THR A 1 129 ? -15.760 7.995 21.645 1.00 87.44 129 THR A C 1
ATOM 1082 O O . THR A 1 129 ? -16.797 7.370 21.438 1.00 87.44 129 THR A O 1
ATOM 1085 N N . ASP A 1 130 ? -14.568 7.570 21.228 1.00 87.69 130 ASP A N 1
ATOM 1086 C CA . ASP A 1 130 ? -14.365 6.350 20.456 1.00 87.69 130 ASP A CA 1
ATOM 1087 C C . ASP A 1 130 ? -14.662 5.110 21.319 1.00 87.69 130 ASP A C 1
ATOM 1089 O O . ASP A 1 130 ? -15.344 4.195 20.861 1.00 87.69 130 ASP A O 1
ATOM 1093 N N . LEU A 1 131 ? -14.274 5.123 22.602 1.00 85.06 131 LEU A N 1
ATOM 1094 C CA . LEU A 1 131 ? -14.631 4.070 23.564 1.00 85.06 131 LEU A CA 1
ATOM 1095 C C . LEU A 1 131 ? -16.151 3.925 23.739 1.00 85.06 131 LEU A C 1
ATOM 1097 O O . LEU A 1 131 ? -16.672 2.811 23.735 1.00 85.06 131 LEU A O 1
ATOM 1101 N N . LYS A 1 132 ? -16.876 5.048 23.843 1.00 86.62 132 LYS A N 1
ATOM 1102 C CA . LYS A 1 132 ? -18.349 5.053 23.931 1.00 86.62 132 LYS A CA 1
ATOM 1103 C C . LYS A 1 132 ? -19.011 4.533 22.655 1.00 86.62 132 LYS A C 1
ATOM 1105 O O . LYS A 1 132 ? -20.057 3.895 22.719 1.00 86.62 132 LYS A O 1
ATOM 1110 N N . TYR A 1 133 ? -18.429 4.825 21.493 1.00 84.75 133 TYR A N 1
ATOM 1111 C CA . TYR A 1 133 ? -18.931 4.330 20.214 1.00 84.75 133 TYR A CA 1
ATOM 1112 C C . TYR A 1 133 ? -18.777 2.809 20.108 1.00 84.75 133 TYR A C 1
A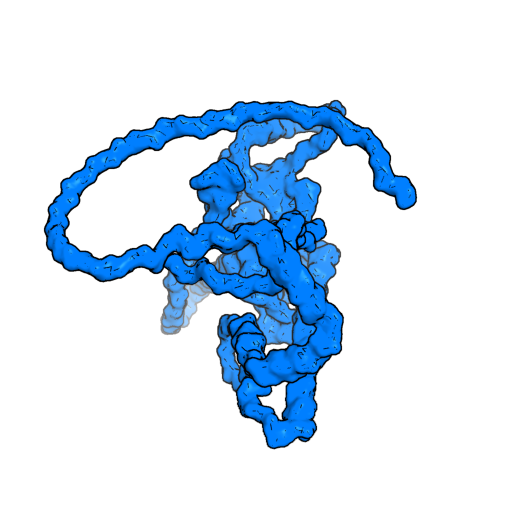TOM 1114 O O . TYR A 1 133 ? -19.731 2.115 19.765 1.00 84.75 133 TYR A O 1
ATOM 1122 N N . LEU A 1 134 ? -17.601 2.287 20.465 1.00 83.81 134 LEU A N 1
ATOM 1123 C CA . LEU A 1 134 ? -17.318 0.853 20.432 1.00 83.81 134 LEU A CA 1
ATOM 1124 C C . LEU A 1 134 ? -18.176 0.071 21.432 1.00 83.81 134 LEU A C 1
ATOM 1126 O O . LEU A 1 134 ? -18.699 -0.984 21.081 1.00 83.81 134 LEU A O 1
ATOM 1130 N N . SER A 1 135 ? -18.389 0.599 22.644 1.00 84.38 135 SER A N 1
ATOM 1131 C CA . SER A 1 135 ? -19.276 -0.040 23.623 1.00 84.38 135 SER A CA 1
ATOM 1132 C C . SER A 1 135 ? -20.737 -0.048 23.167 1.00 84.38 135 SER A C 1
ATOM 1134 O O . SER A 1 135 ? -21.438 -1.037 23.378 1.00 84.38 135 SER A O 1
ATOM 1136 N N . LYS A 1 136 ? -21.187 1.012 22.480 1.00 84.06 136 LYS A N 1
ATOM 1137 C CA . LYS A 1 136 ? -22.530 1.080 21.892 1.00 84.06 136 LYS A CA 1
ATOM 1138 C C . LYS A 1 136 ? -22.725 0.020 20.810 1.00 84.06 136 LYS A C 1
ATOM 1140 O O . LYS A 1 136 ? -23.736 -0.667 20.850 1.00 84.06 136 LYS A O 1
ATOM 1145 N N . ILE A 1 137 ? -21.758 -0.138 19.900 1.00 79.56 137 ILE A N 1
ATOM 1146 C CA . ILE A 1 137 ? -21.799 -1.170 18.850 1.00 79.56 137 ILE A CA 1
ATOM 1147 C C . ILE A 1 137 ? -21.792 -2.571 19.455 1.00 79.56 137 ILE A C 1
ATOM 1149 O O . ILE A 1 137 ? -22.603 -3.400 19.056 1.00 79.56 137 ILE A O 1
ATOM 1153 N N . ALA A 1 138 ? -20.916 -2.832 20.430 1.00 74.25 138 ALA A N 1
ATOM 1154 C CA . ALA A 1 138 ? -20.836 -4.143 21.068 1.00 74.25 138 ALA A CA 1
ATOM 1155 C C . ALA A 1 138 ? -22.141 -4.529 21.799 1.00 74.25 138 ALA A C 1
ATOM 1157 O O . ALA A 1 138 ? -22.463 -5.710 21.892 1.00 74.25 138 ALA A O 1
ATOM 1158 N N . GLY A 1 139 ? -22.895 -3.543 22.304 1.00 67.50 139 GLY A N 1
ATOM 1159 C CA . GLY A 1 139 ? -24.158 -3.748 23.022 1.00 67.50 139 GLY A CA 1
ATOM 1160 C C . GLY A 1 139 ? -25.427 -3.765 22.159 1.00 67.50 139 GLY A C 1
ATOM 1161 O O . GLY A 1 139 ? -26.478 -4.166 22.654 1.00 67.50 139 GLY A O 1
ATOM 1162 N N . SER A 1 140 ? -25.371 -3.336 20.894 1.00 59.53 140 SER A N 1
ATOM 1163 C CA . SER A 1 140 ? -26.555 -3.192 20.035 1.00 59.53 140 SER A CA 1
ATOM 1164 C C . SER A 1 140 ? -26.659 -4.297 18.980 1.00 59.53 140 SER A C 1
ATOM 1166 O O . SER A 1 140 ? -25.950 -4.269 17.975 1.00 59.53 140 SER A O 1
ATOM 1168 N N . LYS A 1 141 ? -27.619 -5.215 19.149 1.00 50.91 141 LYS A N 1
ATOM 1169 C CA . LYS A 1 141 ? -28.230 -5.938 18.023 1.00 50.91 141 LYS A CA 1
ATOM 1170 C C . LYS A 1 141 ? -29.074 -4.936 17.223 1.00 50.91 141 LYS A C 1
ATOM 1172 O O . LYS A 1 141 ? -30.151 -4.574 17.668 1.00 50.91 141 LYS A O 1
ATOM 1177 N N . GLU A 1 142 ? -28.537 -4.439 16.111 1.00 50.53 142 GLU A N 1
ATOM 1178 C CA . GLU A 1 142 ? -29.260 -3.843 14.967 1.00 50.53 142 GLU A CA 1
ATOM 1179 C C . GLU A 1 142 ? -30.499 -2.961 15.243 1.00 50.53 142 GLU A C 1
ATOM 1181 O O . GLU A 1 142 ? -31.487 -3.030 14.519 1.00 50.53 142 GLU A O 1
ATOM 1186 N N . GLU A 1 143 ? -30.467 -2.045 16.210 1.00 50.38 143 GLU A N 1
ATOM 1187 C CA . GLU A 1 143 ? -31.454 -0.960 16.230 1.00 50.38 143 GLU A CA 1
ATOM 1188 C C . GLU A 1 143 ? -30.887 0.241 15.469 1.00 50.38 143 GLU A C 1
ATOM 1190 O O . GLU A 1 143 ? -30.034 0.985 15.961 1.00 50.38 143 GLU A O 1
ATOM 1195 N N . LYS A 1 144 ? -31.351 0.424 14.225 1.00 53.09 144 LYS A N 1
ATOM 1196 C CA . LYS A 1 144 ? -31.119 1.636 13.427 1.00 53.09 144 LYS A CA 1
ATOM 1197 C C . LYS A 1 144 ? -31.811 2.816 14.108 1.00 53.09 144 LYS A C 1
ATOM 1199 O O . LYS A 1 144 ? -32.927 3.194 13.766 1.00 53.09 144 LYS A O 1
ATOM 1204 N N . ILE A 1 145 ? -31.147 3.402 15.099 1.00 54.41 145 ILE A N 1
ATOM 1205 C CA . ILE A 1 145 ? -31.592 4.649 15.713 1.00 54.41 145 ILE A CA 1
ATOM 1206 C C . ILE A 1 145 ? -31.536 5.718 14.618 1.00 54.41 145 ILE A C 1
ATOM 1208 O O . ILE A 1 145 ? -30.463 5.971 14.070 1.00 54.41 145 ILE A O 1
ATOM 1212 N N . ASN A 1 146 ? -32.681 6.335 14.314 1.00 56.62 146 ASN A N 1
ATOM 1213 C CA . ASN A 1 146 ? -32.824 7.483 13.416 1.00 56.62 146 ASN A CA 1
ATOM 1214 C C . ASN A 1 146 ? -32.020 8.684 13.949 1.00 56.62 146 ASN A C 1
ATOM 1216 O O . ASN A 1 146 ? -32.566 9.609 14.548 1.00 56.62 146 ASN A O 1
ATOM 1220 N N . GLN A 1 147 ? -30.699 8.655 13.791 1.00 61.72 147 GLN A N 1
ATOM 1221 C CA . GLN A 1 147 ? -29.826 9.761 14.155 1.00 61.72 147 GLN A CA 1
ATOM 1222 C C . GLN A 1 147 ? -29.877 10.796 13.030 1.00 61.72 147 GLN A C 1
ATOM 1224 O O . GLN A 1 147 ? -29.517 10.510 11.890 1.00 61.72 147 GLN A O 1
ATOM 1229 N N . LYS A 1 148 ? -30.351 12.005 13.349 1.00 74.25 148 LYS A N 1
ATOM 1230 C CA . LYS A 1 148 ? -30.255 13.161 12.452 1.00 74.25 148 LYS A CA 1
ATOM 1231 C C . LYS A 1 148 ? -28.798 13.628 12.390 1.00 74.25 148 LYS A C 1
ATOM 1233 O O . LYS A 1 148 ? -28.209 13.902 13.432 1.00 74.25 148 LYS A O 1
ATOM 1238 N N . GLY A 1 149 ? -28.252 13.764 11.183 1.00 79.88 149 GLY A N 1
ATOM 1239 C CA . GLY A 1 149 ? -26.915 14.314 10.934 1.00 79.88 149 GLY A CA 1
ATOM 1240 C C . GLY A 1 149 ? -26.059 13.440 10.017 1.00 79.88 149 GLY A C 1
ATOM 1241 O O . GLY A 1 149 ? -26.498 12.389 9.552 1.00 79.88 149 GLY A O 1
ATOM 1242 N N . ARG A 1 150 ? -24.823 13.888 9.755 1.00 79.00 150 ARG A N 1
ATOM 1243 C CA . ARG A 1 150 ? -23.826 13.102 9.015 1.00 79.00 150 ARG A CA 1
ATOM 1244 C C . ARG A 1 150 ? -23.512 11.826 9.811 1.00 79.00 150 ARG A C 1
ATOM 1246 O O . ARG A 1 150 ? -23.187 11.945 10.996 1.00 79.00 150 ARG A O 1
ATOM 1253 N N . PRO A 1 151 ? -23.591 10.629 9.203 1.00 79.38 151 PRO A N 1
ATOM 1254 C CA . PRO A 1 151 ? -23.254 9.399 9.902 1.00 79.38 151 PRO A CA 1
ATOM 1255 C C . PRO A 1 151 ? -21.788 9.444 10.364 1.00 79.38 151 PRO A C 1
ATOM 1257 O O . PRO A 1 151 ? -20.931 9.949 9.633 1.00 79.38 151 PRO A O 1
ATOM 1260 N N . PRO A 1 152 ? -21.482 8.952 11.575 1.00 82.31 152 PRO A N 1
ATOM 1261 C CA . PRO A 1 152 ? -20.109 8.893 12.050 1.00 82.31 152 PRO A CA 1
ATOM 1262 C C . PRO A 1 152 ? -19.295 7.915 11.197 1.00 82.31 152 PRO A C 1
ATOM 1264 O O . PRO A 1 152 ? -19.800 6.857 10.825 1.00 82.31 152 PRO A O 1
ATOM 1267 N N . ASN A 1 153 ? -18.022 8.237 10.958 1.00 87.69 153 ASN A N 1
ATOM 1268 C CA . ASN A 1 153 ? -17.121 7.346 10.228 1.00 87.69 153 ASN A CA 1
ATOM 1269 C C . ASN A 1 153 ? -16.996 5.985 10.929 1.00 87.69 153 ASN A C 1
ATOM 1271 O O . ASN A 1 153 ? -16.997 5.898 12.165 1.00 87.69 153 ASN A O 1
ATOM 1275 N N . GLU A 1 154 ? -16.864 4.938 10.119 1.00 90.50 154 GLU A N 1
ATOM 1276 C CA . GLU A 1 154 ? -16.643 3.569 10.576 1.00 90.50 154 GLU A CA 1
ATOM 1277 C C . GLU A 1 154 ? -15.310 3.463 11.331 1.00 90.50 154 GLU A C 1
ATOM 1279 O O . GLU A 1 154 ? -14.305 4.075 10.949 1.00 90.50 154 GLU A O 1
ATOM 1284 N N . ARG A 1 155 ? -15.314 2.695 12.426 1.00 91.25 155 ARG A N 1
ATOM 1285 C CA . ARG A 1 155 ? -14.157 2.483 13.303 1.00 91.25 155 ARG A CA 1
ATOM 1286 C C . ARG A 1 155 ? -13.913 0.995 13.479 1.00 91.25 155 ARG A C 1
ATOM 1288 O O . ARG A 1 155 ? -14.847 0.256 13.780 1.00 91.25 155 ARG A O 1
ATOM 1295 N N . PHE A 1 156 ? -12.656 0.590 13.382 1.00 93.00 156 PHE A N 1
ATOM 1296 C CA . PHE A 1 156 ? -12.232 -0.795 13.523 1.00 93.00 156 PHE A CA 1
ATOM 1297 C C . PHE A 1 156 ? -11.086 -0.894 14.528 1.00 93.00 156 PHE A C 1
ATOM 1299 O O . PHE A 1 156 ? -10.169 -0.074 14.530 1.00 93.00 156 PHE A O 1
ATOM 1306 N N . LEU A 1 157 ? -11.141 -1.904 15.393 1.00 94.31 157 LEU A N 1
ATOM 1307 C CA . LEU A 1 157 ? -10.058 -2.213 16.322 1.00 94.31 157 LEU A CA 1
ATOM 1308 C C . LEU A 1 157 ? -8.989 -3.060 15.631 1.00 94.31 157 LEU A C 1
ATOM 1310 O O . LEU A 1 157 ? -9.307 -3.883 14.770 1.00 94.31 157 LEU A O 1
ATOM 1314 N N . PHE A 1 158 ? -7.736 -2.876 16.037 1.00 95.56 158 PHE A N 1
ATOM 1315 C CA . PHE A 1 158 ? -6.665 -3.796 15.673 1.00 95.56 158 PHE A CA 1
ATOM 1316 C C . PHE A 1 158 ? -6.828 -5.141 16.389 1.00 95.56 158 PHE A C 1
ATOM 1318 O O . PHE A 1 158 ? -7.478 -5.236 17.436 1.00 95.56 158 PHE A O 1
ATOM 1325 N N . GLN A 1 159 ? -6.204 -6.180 15.840 1.00 95.44 159 GLN A N 1
ATOM 1326 C CA . GLN A 1 159 ? -6.046 -7.453 16.536 1.00 95.44 159 GLN A CA 1
ATOM 1327 C C . GLN A 1 159 ? -5.186 -7.281 17.796 1.00 95.44 159 GLN A C 1
ATOM 1329 O O . GLN A 1 159 ? -4.361 -6.373 17.891 1.00 95.44 159 GLN A O 1
ATOM 1334 N N . LYS A 1 160 ? -5.366 -8.174 18.777 1.00 94.75 160 LYS A N 1
ATOM 1335 C CA . LYS A 1 160 ? -4.697 -8.089 20.089 1.00 94.75 160 LYS A CA 1
ATOM 1336 C C . LYS A 1 160 ? -3.168 -8.150 19.997 1.00 94.75 160 LYS A C 1
ATOM 1338 O O . LYS A 1 160 ? -2.498 -7.646 20.887 1.00 94.75 160 LYS A O 1
ATOM 1343 N N . GLN A 1 161 ? -2.647 -8.765 18.939 1.00 94.69 161 GLN A N 1
ATOM 1344 C CA . GLN A 1 161 ? -1.224 -8.900 18.641 1.00 94.69 161 GLN A CA 1
ATOM 1345 C C . GLN A 1 161 ? -0.586 -7.579 18.188 1.00 94.69 161 GLN A C 1
ATOM 1347 O O . GLN A 1 161 ? 0.633 -7.446 18.230 1.00 94.69 161 GLN A O 1
ATOM 1352 N N . HIS A 1 162 ? -1.385 -6.588 17.777 1.00 93.94 162 HIS A N 1
ATOM 1353 C CA . HIS A 1 162 ? -0.860 -5.295 17.361 1.00 93.94 162 HIS A CA 1
ATOM 1354 C C . HIS A 1 162 ? -0.243 -4.543 18.558 1.00 93.94 162 HIS A C 1
ATOM 1356 O O . HIS A 1 162 ? -0.936 -4.347 19.563 1.00 93.94 162 HIS A O 1
ATOM 1362 N N . PRO A 1 163 ? 0.990 -4.005 18.450 1.00 91.94 163 PRO A N 1
ATOM 1363 C CA . PRO A 1 163 ? 1.670 -3.326 19.561 1.00 91.94 163 PRO A CA 1
ATOM 1364 C C . PRO A 1 163 ? 0.882 -2.152 20.157 1.00 91.94 163 PRO A C 1
ATOM 1366 O O . PRO A 1 163 ? 1.016 -1.816 21.330 1.00 91.94 163 PRO A O 1
ATOM 1369 N N . GLN A 1 164 ? 0.034 -1.518 19.345 1.00 91.44 164 GLN A N 1
ATOM 1370 C CA . GLN A 1 164 ? -0.763 -0.357 19.739 1.00 91.44 164 GLN A CA 1
ATOM 1371 C C . GLN A 1 164 ? -2.276 -0.646 19.815 1.00 91.44 164 GLN A C 1
ATOM 1373 O O . GLN A 1 164 ? -3.071 0.295 19.806 1.00 91.44 164 GLN A O 1
ATOM 1378 N N . ALA A 1 165 ? -2.690 -1.921 19.893 1.00 91.81 165 ALA A N 1
ATOM 1379 C CA . ALA A 1 165 ? -4.101 -2.341 19.864 1.00 91.81 165 ALA A CA 1
ATOM 1380 C C . ALA A 1 165 ? -4.990 -1.662 20.921 1.00 91.81 165 ALA A C 1
ATOM 1382 O O . ALA A 1 165 ? -6.171 -1.419 20.691 1.00 91.81 165 ALA A O 1
ATOM 1383 N N . THR A 1 166 ? -4.425 -1.362 22.091 1.00 91.19 166 THR A N 1
ATOM 1384 C CA . THR A 1 166 ? -5.147 -0.758 23.221 1.00 91.19 166 THR A CA 1
ATOM 1385 C C . THR A 1 166 ? -5.270 0.760 23.119 1.00 91.19 166 THR A C 1
ATOM 1387 O O . THR A 1 166 ? -6.141 1.349 23.753 1.00 91.19 166 THR A O 1
ATOM 1390 N N . THR A 1 167 ? -4.388 1.407 22.352 1.00 90.62 167 THR A N 1
ATOM 1391 C CA . THR A 1 167 ? -4.248 2.873 22.336 1.00 90.62 167 THR A CA 1
ATOM 1392 C C . THR A 1 167 ? -4.745 3.496 21.032 1.00 90.62 167 THR A C 1
ATOM 1394 O O . THR A 1 167 ? -5.138 4.663 21.024 1.00 90.62 167 THR A O 1
ATOM 1397 N N . TYR A 1 168 ? -4.750 2.741 19.932 1.00 92.31 168 TYR A N 1
ATOM 1398 C CA . TYR A 1 168 ? -5.118 3.223 18.601 1.00 92.31 168 TYR A CA 1
ATOM 1399 C C . TYR A 1 168 ? -6.204 2.355 17.965 1.00 92.31 168 TYR A C 1
ATOM 1401 O O . TYR A 1 168 ? -6.403 1.199 18.328 1.00 92.31 168 TYR A O 1
ATOM 1409 N N . LEU A 1 169 ? -6.903 2.938 16.995 1.00 93.31 169 LEU A N 1
ATOM 1410 C CA . LEU A 1 169 ? -7.891 2.272 16.152 1.00 93.31 169 LEU A CA 1
ATOM 1411 C C . LEU A 1 169 ? -7.730 2.721 14.698 1.00 93.31 169 LEU A C 1
ATOM 1413 O O . LEU A 1 169 ? -7.098 3.744 14.424 1.00 93.31 169 LEU A O 1
ATOM 1417 N N . MET A 1 170 ? -8.344 1.983 13.780 1.00 93.56 170 MET A N 1
ATOM 1418 C CA . MET A 1 170 ? -8.468 2.375 12.379 1.00 93.56 170 MET A CA 1
ATOM 1419 C C . MET A 1 170 ? -9.785 3.108 12.174 1.00 93.56 170 MET A C 1
ATOM 1421 O O . MET A 1 170 ? -10.843 2.654 12.620 1.00 93.56 170 MET A O 1
ATOM 1425 N N . MET A 1 171 ? -9.727 4.239 11.487 1.00 92.88 171 MET A N 1
ATOM 1426 C CA . MET A 1 171 ? -10.896 5.021 11.120 1.00 92.88 171 MET A CA 1
ATOM 1427 C C . MET A 1 171 ? -10.933 5.182 9.610 1.00 92.88 171 MET A C 1
ATOM 1429 O O . MET A 1 171 ? -9.909 5.434 8.980 1.00 92.88 171 MET A O 1
ATOM 1433 N N . LYS A 1 172 ? -12.120 5.018 9.033 1.00 93.88 172 LYS A N 1
ATOM 1434 C CA . LYS A 1 172 ? -12.337 5.265 7.611 1.00 93.88 172 LYS A CA 1
ATOM 1435 C C . LYS A 1 172 ? -12.248 6.767 7.329 1.00 93.88 172 LYS A C 1
ATOM 1437 O O . LYS A 1 172 ? -12.831 7.564 8.076 1.00 93.88 172 LYS A O 1
ATOM 1442 N N . TYR A 1 173 ? -11.543 7.158 6.272 1.00 91.50 173 TYR A N 1
ATOM 1443 C CA . TYR A 1 173 ? -11.572 8.531 5.779 1.00 91.50 173 TYR A CA 1
ATOM 1444 C C . TYR A 1 173 ? -12.983 8.915 5.316 1.00 91.50 173 TYR A C 1
ATOM 1446 O O . TYR A 1 173 ? -13.811 8.067 4.981 1.00 91.50 173 TYR A O 1
ATOM 1454 N N . SER A 1 174 ? -13.276 10.215 5.293 1.00 89.62 174 SER A N 1
ATOM 1455 C CA . SER A 1 174 ? -14.510 10.710 4.675 1.00 89.62 174 SER A CA 1
ATOM 1456 C C . SER A 1 174 ? -14.523 10.531 3.161 1.00 89.62 174 SER A C 1
ATOM 1458 O O . SER A 1 174 ? -15.588 10.319 2.589 1.00 89.62 174 SER A O 1
ATOM 1460 N N . GLU A 1 175 ? -13.351 10.648 2.547 1.00 90.69 175 GLU A N 1
ATOM 1461 C CA . GLU A 1 175 ? -13.096 10.532 1.115 1.00 90.69 175 GLU A CA 1
ATOM 1462 C C . GLU A 1 175 ? -11.804 9.725 0.947 1.00 90.69 175 GLU A C 1
ATOM 1464 O O . GLU A 1 175 ? -10.896 9.907 1.761 1.00 90.69 175 GLU A O 1
ATOM 1469 N N . PRO A 1 176 ? -11.704 8.823 -0.042 1.00 92.56 176 PRO A N 1
ATOM 1470 C CA . PRO A 1 176 ? -10.490 8.042 -0.254 1.00 92.56 176 PRO A CA 1
ATOM 1471 C C . PRO A 1 176 ? -9.282 8.931 -0.563 1.00 92.56 176 PRO A C 1
ATOM 1473 O O . PRO A 1 176 ? -9.387 9.923 -1.284 1.00 92.56 176 PRO A O 1
ATOM 1476 N N . HIS A 1 177 ? -8.128 8.558 -0.025 1.00 94.69 177 HIS A N 1
ATOM 1477 C CA . HIS A 1 177 ? -6.846 9.178 -0.340 1.00 94.69 177 HIS A CA 1
ATOM 1478 C C . HIS A 1 177 ? -6.114 8.345 -1.395 1.00 94.69 177 HIS A C 1
ATOM 1480 O O . HIS A 1 177 ? -6.274 7.131 -1.454 1.00 94.69 177 HIS A O 1
ATOM 1486 N N . VAL A 1 178 ? -5.281 8.971 -2.217 1.00 94.38 178 VAL A N 1
ATOM 1487 C CA . VAL A 1 178 ? -4.424 8.287 -3.188 1.00 94.38 178 VAL A CA 1
ATOM 1488 C C . VAL A 1 178 ? -3.100 7.919 -2.507 1.00 94.38 178 VAL A C 1
ATOM 1490 O O . VAL A 1 178 ? -2.384 8.820 -2.053 1.00 94.38 178 VAL A O 1
ATOM 1493 N N . PRO A 1 179 ? -2.748 6.623 -2.410 1.00 94.94 179 PRO A N 1
ATOM 1494 C CA . PRO A 1 179 ? -1.449 6.205 -1.906 1.00 94.94 179 PRO A CA 1
ATOM 1495 C C . PRO A 1 179 ? -0.300 6.751 -2.762 1.00 94.94 179 PRO A C 1
ATOM 1497 O O . PRO A 1 179 ? -0.257 6.538 -3.973 1.00 94.94 179 PRO A O 1
ATOM 1500 N N . VAL A 1 180 ? 0.655 7.418 -2.118 1.00 92.75 180 VAL A N 1
ATOM 1501 C CA . VAL A 1 180 ? 1.921 7.858 -2.714 1.00 92.75 180 VAL A CA 1
ATOM 1502 C C . VAL A 1 180 ? 2.991 6.864 -2.304 1.00 92.75 180 VAL A C 1
ATOM 1504 O O . VAL A 1 180 ? 3.304 6.727 -1.121 1.00 92.75 180 VAL A O 1
ATOM 1507 N N . LEU A 1 181 ? 3.521 6.140 -3.283 1.00 92.38 181 LEU A N 1
ATOM 1508 C CA . LEU A 1 181 ? 4.472 5.064 -3.049 1.00 92.38 181 LEU A CA 1
ATOM 1509 C C . LEU A 1 181 ? 5.881 5.645 -2.907 1.00 92.38 181 LEU A C 1
ATOM 1511 O O . LEU A 1 181 ? 6.440 6.170 -3.865 1.00 92.38 181 LEU A O 1
ATOM 1515 N N . TYR A 1 182 ? 6.448 5.545 -1.708 1.00 89.31 182 TYR A N 1
ATOM 1516 C CA . TYR A 1 182 ? 7.830 5.913 -1.425 1.00 89.31 182 TYR A CA 1
ATOM 1517 C C . TYR A 1 182 ? 8.752 4.699 -1.524 1.00 89.31 182 TYR A C 1
ATOM 1519 O O . TYR A 1 182 ? 8.440 3.610 -1.025 1.00 89.31 182 TYR A O 1
ATOM 1527 N N . GLY A 1 183 ? 9.924 4.924 -2.109 1.00 84.75 183 GLY A N 1
ATOM 1528 C CA . GLY A 1 183 ? 10.948 3.912 -2.332 1.00 84.75 183 GLY A CA 1
ATOM 1529 C C . GLY A 1 183 ? 11.347 3.825 -3.806 1.00 84.75 183 GLY A C 1
ATOM 1530 O O . GLY A 1 183 ? 11.005 4.715 -4.586 1.00 84.75 183 GLY A O 1
ATOM 1531 N N . PRO A 1 184 ? 12.068 2.758 -4.192 1.00 84.81 184 PRO A N 1
ATOM 1532 C CA . PRO A 1 184 ? 12.464 2.542 -5.574 1.00 84.81 184 PRO A CA 1
ATOM 1533 C C . PRO A 1 184 ? 11.244 2.467 -6.485 1.00 84.81 184 PRO A C 1
ATOM 1535 O O . PRO A 1 184 ? 10.211 1.909 -6.098 1.00 84.81 184 PRO A O 1
ATOM 1538 N N . GLN A 1 185 ? 11.396 2.962 -7.712 1.00 88.12 185 GLN A N 1
ATOM 1539 C CA . GLN A 1 185 ? 10.349 2.886 -8.722 1.00 88.12 185 GLN A CA 1
ATOM 1540 C C . GLN A 1 185 ? 9.864 1.434 -8.884 1.00 88.12 185 GLN A C 1
ATOM 1542 O O . GLN A 1 185 ? 10.639 0.471 -8.771 1.00 88.12 185 GLN A O 1
ATOM 1547 N N . ILE A 1 186 ? 8.560 1.274 -9.114 1.00 92.50 186 ILE A N 1
ATOM 1548 C CA . ILE A 1 186 ? 7.988 -0.028 -9.456 1.00 92.50 186 ILE A CA 1
ATOM 1549 C C . ILE A 1 186 ? 8.650 -0.502 -10.761 1.00 92.50 186 ILE A C 1
ATOM 1551 O O . ILE A 1 186 ? 8.783 0.304 -11.682 1.00 92.50 186 ILE A O 1
ATOM 1555 N N . PRO A 1 187 ? 9.119 -1.760 -10.851 1.00 92.25 187 PRO A N 1
ATOM 1556 C CA . PRO A 1 187 ? 9.695 -2.258 -12.092 1.00 92.25 187 PRO A CA 1
ATOM 1557 C C . PRO A 1 187 ? 8.647 -2.355 -13.197 1.00 92.25 187 PRO A C 1
ATOM 1559 O O . PRO A 1 187 ? 7.453 -2.465 -12.928 1.00 92.25 187 PRO A O 1
ATOM 1562 N N . ARG A 1 188 ? 9.098 -2.369 -14.448 1.00 90.56 188 ARG A N 1
ATOM 1563 C CA . ARG A 1 188 ? 8.200 -2.566 -15.585 1.00 90.56 188 ARG A CA 1
ATOM 1564 C C . ARG A 1 188 ? 7.816 -4.033 -15.730 1.00 90.56 188 ARG A C 1
ATOM 1566 O O . ARG A 1 188 ? 8.594 -4.915 -15.376 1.00 90.56 188 ARG A O 1
ATOM 1573 N N . GLN A 1 189 ? 6.650 -4.289 -16.312 1.00 91.31 189 GLN A N 1
ATOM 1574 C CA . GLN A 1 189 ? 6.193 -5.654 -16.561 1.00 91.31 189 GLN A CA 1
ATOM 1575 C C . GLN A 1 189 ? 6.970 -6.349 -17.690 1.00 91.31 189 GLN A C 1
ATOM 1577 O O . GLN A 1 189 ? 7.097 -7.567 -17.678 1.00 91.31 189 GLN A O 1
ATOM 1582 N N . ASP A 1 190 ? 7.471 -5.604 -18.675 1.00 89.69 190 ASP A N 1
ATOM 1583 C CA . ASP A 1 190 ? 8.102 -6.117 -19.900 1.00 89.69 190 ASP A CA 1
ATOM 1584 C C . ASP A 1 190 ? 9.558 -6.575 -19.721 1.00 89.69 190 ASP A C 1
ATOM 1586 O O . ASP A 1 190 ? 10.159 -7.112 -20.647 1.00 89.69 190 ASP A O 1
ATOM 1590 N N . ARG A 1 191 ? 10.128 -6.388 -18.528 1.00 88.62 191 ARG A N 1
ATOM 1591 C CA . ARG A 1 191 ? 11.520 -6.708 -18.212 1.00 88.62 191 ARG A CA 1
ATOM 1592 C C . ARG A 1 191 ? 11.636 -8.029 -17.456 1.00 88.62 191 ARG A C 1
ATOM 1594 O O . ARG A 1 191 ? 11.060 -8.188 -16.380 1.00 88.62 191 ARG A O 1
ATOM 1601 N N . ASP A 1 192 ? 12.407 -8.965 -18.002 1.00 89.31 192 ASP A N 1
ATOM 1602 C CA . ASP A 1 192 ? 12.596 -10.292 -17.397 1.00 89.31 192 ASP A CA 1
ATOM 1603 C C . ASP A 1 192 ? 13.531 -10.254 -16.184 1.00 89.31 192 ASP A C 1
ATOM 1605 O O . ASP A 1 192 ? 13.264 -10.896 -15.171 1.00 89.31 192 ASP A O 1
ATOM 1609 N N . ASP A 1 193 ? 14.567 -9.416 -16.226 1.00 89.44 193 ASP A N 1
ATOM 1610 C CA . ASP A 1 193 ? 15.540 -9.243 -15.140 1.00 89.44 193 ASP A CA 1
ATOM 1611 C C . ASP A 1 193 ? 14.915 -8.712 -13.839 1.00 89.44 193 ASP A C 1
ATOM 1613 O O . ASP A 1 193 ? 15.389 -8.999 -12.741 1.00 89.44 193 ASP A O 1
ATOM 1617 N N . THR A 1 194 ? 13.812 -7.968 -13.948 1.00 92.62 194 THR A N 1
ATOM 1618 C CA . THR A 1 194 ? 13.086 -7.404 -12.800 1.00 92.62 194 THR A CA 1
ATOM 1619 C C . THR A 1 194 ? 11.716 -8.045 -12.566 1.00 92.62 194 THR A C 1
ATOM 1621 O O . THR A 1 194 ? 10.958 -7.581 -11.706 1.00 92.62 194 THR A O 1
ATOM 1624 N N . ARG A 1 195 ? 11.409 -9.146 -13.269 1.00 93.00 195 ARG A N 1
ATOM 1625 C CA . ARG A 1 195 ? 10.088 -9.792 -13.259 1.00 93.00 195 ARG A CA 1
ATOM 1626 C C . ARG A 1 195 ? 9.659 -10.263 -11.875 1.00 93.00 195 ARG A C 1
ATOM 1628 O O . ARG A 1 195 ? 8.558 -9.948 -11.431 1.00 93.00 195 ARG A O 1
ATOM 1635 N N . GLU A 1 196 ? 10.550 -10.949 -11.162 1.00 93.75 196 GLU A N 1
ATOM 1636 C CA . GLU A 1 196 ? 10.292 -11.433 -9.800 1.00 93.75 196 GLU A CA 1
ATOM 1637 C C . GLU A 1 196 ? 9.934 -10.281 -8.852 1.00 93.75 196 GLU A C 1
ATOM 1639 O O . GLU A 1 196 ? 8.976 -10.362 -8.078 1.00 93.75 196 GLU A O 1
ATOM 1644 N N . ARG A 1 197 ? 10.663 -9.162 -8.953 1.00 94.06 197 ARG A N 1
ATOM 1645 C CA . ARG A 1 197 ? 10.382 -7.970 -8.150 1.00 94.06 197 ARG A CA 1
ATOM 1646 C C . ARG A 1 197 ? 9.051 -7.330 -8.542 1.00 94.06 197 ARG A C 1
ATOM 1648 O O . ARG A 1 197 ? 8.290 -6.960 -7.650 1.00 94.06 197 ARG A O 1
ATOM 1655 N N . TYR A 1 198 ? 8.756 -7.208 -9.838 1.00 95.56 198 TYR A N 1
ATOM 1656 C CA . TYR A 1 198 ? 7.468 -6.703 -10.323 1.00 95.56 198 TYR A CA 1
ATOM 1657 C C . TYR A 1 198 ? 6.309 -7.512 -9.726 1.00 95.56 198 TYR A C 1
ATOM 1659 O O . TYR A 1 198 ? 5.421 -6.946 -9.086 1.00 95.56 198 TYR A O 1
ATOM 1667 N N . CYS A 1 199 ? 6.360 -8.840 -9.851 1.00 96.12 199 CYS A N 1
ATOM 1668 C CA . CYS A 1 199 ? 5.333 -9.738 -9.333 1.00 96.12 199 CYS A CA 1
ATOM 1669 C C . CYS A 1 199 ? 5.178 -9.617 -7.812 1.00 96.12 199 CYS A C 1
ATOM 1671 O O . CYS A 1 199 ? 4.054 -9.482 -7.321 1.00 96.12 199 CYS A O 1
ATOM 1673 N N . ARG A 1 200 ? 6.289 -9.564 -7.064 1.00 95.44 200 ARG A N 1
ATOM 1674 C CA . ARG A 1 200 ? 6.281 -9.325 -5.612 1.00 95.44 200 ARG A CA 1
ATOM 1675 C C . ARG A 1 200 ? 5.592 -8.009 -5.248 1.00 95.44 200 ARG A C 1
ATOM 1677 O O . ARG A 1 200 ? 4.771 -7.988 -4.331 1.00 95.44 200 ARG A O 1
ATOM 1684 N N . VAL A 1 201 ? 5.884 -6.920 -5.960 1.00 96.00 201 VAL A N 1
ATOM 1685 C CA . VAL A 1 201 ? 5.265 -5.606 -5.717 1.00 96.00 201 VAL A CA 1
ATOM 1686 C C . VAL A 1 201 ? 3.761 -5.637 -5.994 1.00 96.00 201 VAL A C 1
ATOM 1688 O O . VAL A 1 201 ? 2.982 -5.183 -5.154 1.00 96.00 201 VAL A O 1
ATOM 1691 N N . MET A 1 202 ? 3.338 -6.206 -7.126 1.00 96.94 202 MET A N 1
ATOM 1692 C CA . MET A 1 202 ? 1.918 -6.285 -7.489 1.00 96.94 202 MET A CA 1
ATOM 1693 C C . MET A 1 202 ? 1.117 -7.117 -6.484 1.00 96.94 202 MET A C 1
ATOM 1695 O O . MET A 1 202 ? 0.049 -6.694 -6.041 1.00 96.94 202 MET A O 1
ATOM 1699 N N . LEU A 1 203 ? 1.665 -8.257 -6.056 1.00 97.38 203 LEU A N 1
ATOM 1700 C CA . LEU A 1 203 ? 1.090 -9.084 -4.995 1.00 97.38 203 LEU A CA 1
ATOM 1701 C C . LEU A 1 203 ? 0.994 -8.317 -3.670 1.00 97.38 203 LEU A C 1
ATOM 1703 O O . LEU A 1 203 ? -0.062 -8.298 -3.040 1.00 97.38 203 LEU A O 1
ATOM 1707 N N . THR A 1 204 ? 2.068 -7.632 -3.275 1.00 96.94 204 THR A N 1
ATOM 1708 C CA . THR A 1 204 ? 2.123 -6.867 -2.020 1.00 96.94 204 THR A CA 1
ATOM 1709 C C . THR A 1 204 ? 1.060 -5.768 -1.966 1.00 96.94 204 THR A C 1
ATOM 1711 O O . THR A 1 204 ? 0.443 -5.563 -0.919 1.00 96.94 204 THR A O 1
ATOM 1714 N N . LEU A 1 205 ? 0.841 -5.054 -3.073 1.00 97.31 205 LEU A N 1
ATOM 1715 C CA . LEU A 1 205 ? -0.089 -3.925 -3.127 1.00 97.31 205 LEU A CA 1
ATOM 1716 C C . LEU A 1 205 ? -1.547 -4.359 -3.294 1.00 97.31 205 LEU A C 1
ATOM 1718 O O . LEU A 1 205 ? -2.420 -3.792 -2.632 1.00 97.31 205 LEU A O 1
ATOM 1722 N N . PHE A 1 206 ? -1.810 -5.337 -4.165 1.00 97.81 206 PHE A N 1
ATOM 1723 C CA . PHE A 1 206 ? -3.151 -5.575 -4.705 1.00 97.81 206 PHE A CA 1
ATOM 1724 C C . PHE A 1 206 ? -3.774 -6.922 -4.334 1.00 97.81 206 PHE A C 1
ATOM 1726 O O . PHE A 1 206 ? -4.963 -7.118 -4.586 1.00 97.81 206 PHE A O 1
ATOM 1733 N N . VAL A 1 207 ? -3.036 -7.820 -3.678 1.00 97.75 207 VAL A N 1
ATOM 1734 C CA . VAL A 1 207 ? -3.605 -9.039 -3.086 1.00 97.75 207 VAL A CA 1
ATOM 1735 C C . VAL A 1 207 ? -3.807 -8.835 -1.578 1.00 97.75 207 VAL A C 1
ATOM 1737 O O . VAL A 1 207 ? -2.986 -8.192 -0.926 1.00 97.75 207 VAL A O 1
ATOM 1740 N N . PRO A 1 208 ? -4.907 -9.320 -0.979 1.00 97.38 208 PRO A N 1
ATOM 1741 C CA . PRO A 1 208 ? -5.068 -9.307 0.473 1.00 97.38 208 PRO A CA 1
ATOM 1742 C C . PRO A 1 208 ? -4.123 -10.305 1.154 1.00 97.38 208 PRO A C 1
ATOM 1744 O O . PRO A 1 208 ? -4.087 -11.471 0.776 1.00 97.38 208 PRO A O 1
ATOM 1747 N N . TRP A 1 209 ? -3.399 -9.872 2.189 1.00 97.12 209 TRP A N 1
ATOM 1748 C CA . TRP A 1 209 ? -2.444 -10.724 2.913 1.00 97.12 209 TRP A CA 1
ATOM 1749 C C . TRP A 1 209 ? -2.284 -10.298 4.375 1.00 97.12 209 TRP A C 1
ATOM 1751 O O . TRP A 1 209 ? -2.624 -9.170 4.745 1.00 97.12 209 TRP A O 1
ATOM 1761 N N . ARG A 1 210 ? -1.792 -11.202 5.220 1.00 95.19 210 ARG A N 1
ATOM 1762 C CA . ARG A 1 210 ? -1.302 -10.951 6.587 1.00 95.19 210 ARG A CA 1
ATOM 1763 C C . ARG A 1 210 ? 0.099 -11.524 6.781 1.00 95.19 210 ARG A C 1
ATOM 1765 O O . ARG A 1 210 ? 0.907 -10.925 7.491 1.00 95.19 210 ARG A O 1
ATOM 1772 N N . THR A 1 211 ? 0.402 -12.632 6.117 1.00 94.31 211 THR A N 1
ATOM 1773 C CA . THR A 1 211 ? 1.725 -13.261 6.105 1.00 94.31 211 THR A CA 1
ATOM 1774 C C . THR A 1 211 ? 2.222 -13.438 4.678 1.00 94.31 211 THR A C 1
ATOM 1776 O O . THR A 1 211 ? 1.455 -13.357 3.719 1.00 94.31 211 THR A O 1
ATOM 1779 N N . VAL A 1 212 ? 3.520 -13.702 4.526 1.00 95.06 212 VAL A N 1
ATOM 1780 C CA . VAL A 1 212 ? 4.100 -13.939 3.201 1.00 95.06 212 VAL A CA 1
ATOM 1781 C C . VAL A 1 212 ? 3.515 -15.164 2.492 1.00 95.06 212 VAL A C 1
ATOM 1783 O O . VAL A 1 212 ? 3.372 -15.146 1.275 1.00 95.06 212 VAL A O 1
ATOM 1786 N N . THR A 1 213 ? 3.082 -16.176 3.247 1.00 94.00 213 THR A N 1
ATOM 1787 C CA . THR A 1 213 ? 2.446 -17.395 2.722 1.00 94.00 213 THR A CA 1
ATOM 1788 C C . THR A 1 213 ? 1.122 -17.125 2.006 1.00 94.00 213 THR A C 1
ATOM 1790 O O . THR A 1 213 ? 0.741 -17.867 1.106 1.00 94.00 213 THR A O 1
ATOM 1793 N N . ASP A 1 214 ? 0.422 -16.041 2.360 1.00 95.25 214 ASP A N 1
ATOM 1794 C CA . ASP A 1 214 ? -0.789 -15.631 1.641 1.00 95.25 214 ASP A CA 1
ATOM 1795 C C . ASP A 1 214 ? -0.460 -15.183 0.208 1.00 95.25 214 ASP A C 1
ATOM 1797 O O . ASP A 1 214 ? -1.287 -15.312 -0.696 1.00 95.25 214 ASP A O 1
ATOM 1801 N N . LEU A 1 215 ? 0.758 -14.674 -0.007 1.00 95.94 215 LEU A N 1
ATOM 1802 C CA . LEU A 1 215 ? 1.221 -14.139 -1.283 1.00 95.94 215 LEU A CA 1
ATOM 1803 C C . LEU A 1 215 ? 2.026 -15.144 -2.096 1.00 95.94 215 LEU A C 1
ATOM 1805 O O . LEU A 1 215 ? 1.828 -15.216 -3.302 1.00 95.94 215 LEU A O 1
ATOM 1809 N N . CYS A 1 216 ? 2.938 -15.877 -1.464 1.00 95.56 216 CYS A N 1
ATOM 1810 C CA . CYS A 1 216 ? 3.875 -16.772 -2.126 1.00 95.56 216 CYS A CA 1
ATOM 1811 C C . CYS A 1 216 ? 4.125 -18.010 -1.260 1.00 95.56 216 CYS A C 1
ATOM 1813 O O . CYS A 1 216 ? 4.321 -17.917 -0.052 1.00 95.56 216 CYS A O 1
ATOM 1815 N N . ASP A 1 217 ? 4.137 -19.171 -1.906 1.00 92.75 217 ASP A N 1
ATOM 1816 C CA . ASP A 1 217 ? 4.336 -20.460 -1.244 1.00 92.75 217 ASP A CA 1
ATOM 1817 C C . ASP A 1 217 ? 5.833 -20.750 -1.264 1.00 92.75 217 ASP A C 1
ATOM 1819 O O . ASP A 1 217 ? 6.575 -20.249 -2.112 1.00 92.75 217 ASP A O 1
ATOM 1823 N N . ILE A 1 218 ? 6.288 -21.584 -0.339 1.00 90.81 218 ILE A N 1
ATOM 1824 C CA . ILE A 1 218 ? 7.719 -21.765 -0.090 1.00 90.81 218 ILE A CA 1
ATOM 1825 C C . ILE A 1 218 ? 8.443 -22.304 -1.339 1.00 90.81 218 ILE A C 1
ATOM 1827 O O . ILE A 1 218 ? 9.566 -21.887 -1.626 1.00 90.81 218 ILE A O 1
ATOM 1831 N N . SER A 1 219 ? 7.774 -23.153 -2.125 1.00 89.12 219 SER A N 1
ATOM 1832 C CA . SER A 1 219 ? 8.310 -23.798 -3.329 1.00 89.12 219 SER A CA 1
ATOM 1833 C C . SER A 1 219 ? 8.123 -23.022 -4.637 1.00 89.12 219 SER A C 1
ATOM 1835 O O . SER A 1 219 ? 8.704 -23.428 -5.639 1.00 89.12 219 SER A O 1
ATOM 1837 N N . GLN A 1 220 ? 7.323 -21.951 -4.665 1.00 93.19 220 GLN A N 1
ATOM 1838 C CA . GLN A 1 220 ? 7.014 -21.230 -5.909 1.00 93.19 220 GLN A CA 1
ATOM 1839 C C . GLN A 1 220 ? 7.786 -19.915 -6.023 1.00 93.19 220 GLN A C 1
ATOM 1841 O O . GLN A 1 220 ? 8.173 -19.318 -5.018 1.00 93.19 220 GLN A O 1
ATOM 1846 N N . THR A 1 221 ? 8.007 -19.448 -7.248 1.00 94.69 221 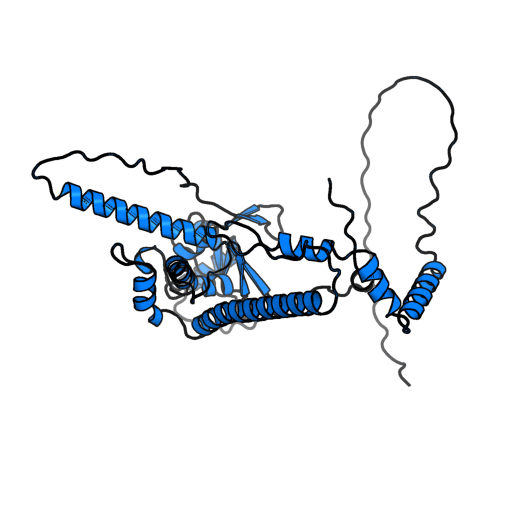THR A N 1
ATOM 1847 C CA . THR A 1 221 ? 8.572 -18.118 -7.514 1.00 94.69 221 THR A CA 1
ATOM 1848 C C . THR A 1 221 ? 7.510 -17.030 -7.332 1.00 94.69 221 THR A C 1
ATOM 1850 O O . THR A 1 221 ? 6.311 -17.323 -7.246 1.00 94.69 221 THR A O 1
ATOM 1853 N N . TRP A 1 222 ? 7.916 -15.758 -7.261 1.00 95.56 222 TRP A N 1
ATOM 1854 C CA . TRP A 1 222 ? 6.941 -14.667 -7.201 1.00 95.56 222 TRP A CA 1
ATOM 1855 C C . TRP A 1 222 ? 6.136 -14.562 -8.495 1.00 95.56 222 TRP A C 1
ATOM 1857 O O . TRP A 1 222 ? 4.954 -14.216 -8.442 1.00 95.56 222 TRP A O 1
ATOM 1867 N N . GLU A 1 223 ? 6.734 -14.885 -9.643 1.00 95.81 223 GLU A N 1
ATOM 1868 C CA . GLU A 1 223 ? 6.023 -14.925 -10.918 1.00 95.81 223 GLU A CA 1
ATOM 1869 C C . GLU A 1 223 ? 4.921 -15.995 -10.942 1.00 95.81 223 GLU A C 1
ATOM 1871 O O . GLU A 1 223 ? 3.778 -15.700 -11.311 1.00 95.81 223 GLU A O 1
ATOM 1876 N N . ASP A 1 224 ? 5.229 -17.217 -10.503 1.00 96.38 224 ASP A N 1
ATOM 1877 C CA . ASP A 1 224 ? 4.248 -18.304 -10.431 1.00 96.38 224 ASP A CA 1
ATOM 1878 C C . ASP A 1 224 ? 3.131 -17.967 -9.438 1.00 96.38 224 ASP A C 1
ATOM 1880 O O . ASP A 1 224 ? 1.940 -18.109 -9.741 1.00 96.38 224 ASP A O 1
ATOM 1884 N N . ALA A 1 225 ? 3.504 -17.415 -8.282 1.00 97.12 225 ALA A N 1
ATOM 1885 C CA . ALA A 1 225 ? 2.557 -16.953 -7.281 1.00 97.12 225 ALA A CA 1
ATOM 1886 C C . ALA A 1 225 ? 1.617 -15.868 -7.823 1.00 97.12 225 ALA A C 1
ATOM 1888 O O . ALA A 1 225 ? 0.415 -15.896 -7.530 1.00 97.12 225 ALA A O 1
ATOM 1889 N N . PHE A 1 226 ? 2.146 -14.936 -8.624 1.00 97.00 226 PHE A N 1
ATOM 1890 C CA . PHE A 1 226 ? 1.362 -13.879 -9.252 1.00 97.00 226 PHE A CA 1
ATOM 1891 C C . PHE A 1 226 ? 0.336 -14.470 -10.207 1.00 97.00 226 PHE A C 1
ATOM 1893 O O . PHE A 1 226 ? -0.847 -14.182 -10.037 1.00 97.00 226 PHE A O 1
ATOM 1900 N N . LYS A 1 227 ? 0.751 -15.360 -11.122 1.00 96.25 227 LYS A N 1
ATOM 1901 C CA . LYS A 1 227 ? -0.146 -16.066 -12.059 1.00 96.25 227 LYS A CA 1
ATOM 1902 C C . LYS A 1 227 ? -1.284 -16.785 -11.327 1.00 96.25 227 LYS A C 1
ATOM 1904 O O . LYS A 1 227 ? -2.446 -16.636 -11.697 1.00 96.25 227 LYS A O 1
ATOM 1909 N N . CYS A 1 228 ? -0.977 -17.498 -10.245 1.00 96.56 228 CYS A N 1
ATOM 1910 C CA . CYS A 1 228 ? -1.975 -18.224 -9.457 1.00 96.56 228 CYS A CA 1
ATOM 1911 C C . CYS A 1 228 ? -2.973 -17.300 -8.735 1.00 96.56 228 CYS A C 1
ATOM 1913 O O . CYS A 1 228 ? -4.145 -17.650 -8.580 1.00 96.56 228 CYS A O 1
ATOM 1915 N N . ARG A 1 229 ? -2.540 -16.111 -8.297 1.00 95.75 229 ARG A N 1
ATOM 1916 C CA . ARG A 1 229 ? -3.326 -15.201 -7.440 1.00 95.75 229 ARG A CA 1
ATOM 1917 C C . ARG A 1 229 ? -3.944 -14.008 -8.173 1.00 95.75 229 ARG A C 1
ATOM 1919 O O . ARG A 1 229 ? -4.626 -13.211 -7.534 1.00 95.75 229 ARG A O 1
ATOM 1926 N N . GLN A 1 230 ? -3.806 -13.904 -9.498 1.00 95.00 230 GLN A N 1
ATOM 1927 C CA . GLN A 1 230 ? -4.401 -12.819 -10.302 1.00 95.00 230 GLN A CA 1
ATOM 1928 C C . GLN A 1 230 ? -5.907 -12.637 -10.060 1.00 95.00 230 GLN A C 1
ATOM 1930 O O . GLN A 1 230 ? -6.405 -11.515 -10.030 1.00 95.00 230 GLN A O 1
ATOM 1935 N N . HIS A 1 231 ? -6.629 -13.736 -9.834 1.00 95.19 231 HIS A N 1
ATOM 1936 C CA . HIS A 1 231 ? -8.071 -13.734 -9.576 1.00 95.19 231 HIS A CA 1
ATOM 1937 C C . HIS A 1 231 ? -8.473 -13.080 -8.238 1.00 95.19 231 HIS A C 1
ATOM 1939 O O . HIS A 1 231 ? -9.651 -12.791 -8.032 1.00 95.19 231 HIS A O 1
ATOM 1945 N N . LEU A 1 232 ? -7.521 -12.860 -7.323 1.00 96.25 232 LEU A N 1
ATOM 1946 C CA . LEU A 1 232 ? -7.744 -12.165 -6.052 1.00 96.25 232 LEU A CA 1
ATOM 1947 C C . LEU A 1 232 ? -7.656 -10.639 -6.194 1.00 96.25 232 LEU A C 1
ATOM 1949 O O . LEU A 1 232 ? -8.099 -9.921 -5.296 1.00 96.25 232 LEU A O 1
ATOM 1953 N N . ILE A 1 233 ? -7.094 -10.147 -7.301 1.00 96.75 233 ILE A N 1
ATOM 1954 C CA . ILE A 1 233 ? -6.940 -8.720 -7.583 1.00 96.75 233 ILE A CA 1
ATOM 1955 C C . ILE A 1 233 ? -8.275 -8.164 -8.087 1.00 96.75 233 ILE A C 1
ATOM 1957 O O . ILE A 1 233 ? -8.874 -8.682 -9.032 1.00 96.75 233 ILE A O 1
ATOM 1961 N N . LEU A 1 234 ? -8.746 -7.089 -7.456 1.00 95.81 234 LEU A N 1
ATOM 1962 C CA . LEU A 1 234 ? -9.994 -6.426 -7.829 1.00 95.81 234 LEU A CA 1
ATOM 1963 C C . LEU A 1 234 ? -9.870 -5.712 -9.181 1.00 95.81 234 LEU A C 1
ATOM 1965 O O . LEU A 1 234 ? -8.809 -5.213 -9.545 1.00 95.81 234 LEU A O 1
ATOM 1969 N N . SER A 1 235 ? -10.984 -5.583 -9.905 1.00 95.62 235 SER A N 1
ATOM 1970 C CA . SER A 1 235 ? -11.001 -4.950 -11.234 1.00 95.62 235 SER A CA 1
ATOM 1971 C C . SER A 1 235 ? -10.482 -3.507 -11.234 1.00 95.62 235 SER A C 1
ATOM 1973 O O . SER A 1 235 ? -9.776 -3.122 -12.155 1.00 95.62 235 SER A O 1
ATOM 1975 N N . HIS A 1 236 ? -10.776 -2.718 -10.193 1.00 93.88 236 HIS A N 1
ATOM 1976 C CA . HIS A 1 236 ? -10.240 -1.351 -10.066 1.00 93.88 236 HIS A CA 1
ATOM 1977 C C . HIS A 1 236 ? -8.715 -1.349 -9.878 1.00 93.88 236 HIS A C 1
ATOM 1979 O O . HIS A 1 236 ? -8.013 -0.519 -10.448 1.00 93.88 236 HIS A O 1
ATOM 1985 N N . SER A 1 237 ? -8.194 -2.323 -9.128 1.00 96.62 237 SER A N 1
ATOM 1986 C CA . SER A 1 237 ? -6.758 -2.483 -8.916 1.00 96.62 237 SER A CA 1
ATOM 1987 C C . SER A 1 237 ? -6.034 -2.820 -10.218 1.00 96.62 237 SER A C 1
ATOM 1989 O O . SER A 1 237 ? -4.948 -2.300 -10.443 1.00 96.62 237 SER A O 1
ATOM 1991 N N . TRP A 1 238 ? -6.648 -3.602 -11.113 1.00 96.62 238 TRP A N 1
ATOM 1992 C CA . TRP A 1 238 ? -6.100 -3.853 -12.451 1.00 96.62 238 TRP A CA 1
ATOM 1993 C C . TRP A 1 238 ? -5.927 -2.576 -13.269 1.00 96.62 238 TRP A C 1
ATOM 1995 O O . TRP A 1 238 ? -4.870 -2.387 -13.859 1.00 96.62 238 TRP A O 1
ATOM 2005 N N . THR A 1 239 ? -6.888 -1.652 -13.221 1.00 96.62 239 THR A N 1
ATOM 2006 C CA . THR A 1 239 ? -6.744 -0.345 -13.879 1.00 96.62 239 THR A CA 1
ATOM 2007 C C . THR A 1 239 ? -5.539 0.431 -13.342 1.00 96.62 239 THR A C 1
ATOM 2009 O O . THR A 1 239 ? -4.830 1.084 -14.101 1.00 96.62 239 THR A O 1
ATOM 2012 N N . ILE A 1 240 ? -5.256 0.345 -12.038 1.00 95.62 240 ILE A N 1
ATOM 2013 C CA . ILE A 1 240 ? -4.058 0.971 -11.457 1.00 95.62 240 ILE A CA 1
ATOM 2014 C C . ILE A 1 240 ? -2.785 0.286 -11.968 1.00 95.62 240 ILE A C 1
ATOM 2016 O O . ILE A 1 240 ? -1.832 0.978 -12.317 1.00 95.62 240 ILE A O 1
ATOM 2020 N N . ILE A 1 241 ? -2.767 -1.047 -12.036 1.00 96.00 241 ILE A N 1
ATOM 2021 C CA . ILE A 1 241 ? -1.631 -1.822 -12.558 1.00 96.00 241 ILE A CA 1
ATOM 2022 C C . ILE A 1 241 ? -1.338 -1.438 -14.017 1.00 96.00 241 ILE A C 1
ATOM 2024 O O . ILE A 1 241 ? -0.189 -1.164 -14.361 1.00 96.00 241 ILE A O 1
ATOM 2028 N N . GLU A 1 242 ? -2.372 -1.348 -14.854 1.00 95.88 242 GLU A N 1
ATOM 2029 C CA . GLU A 1 242 ? -2.266 -0.913 -16.251 1.00 95.88 242 GLU A CA 1
ATOM 2030 C C . GLU A 1 242 ? -1.745 0.527 -16.356 1.00 95.88 242 GLU A C 1
ATOM 2032 O O . GLU A 1 242 ? -0.841 0.800 -17.141 1.00 95.88 242 GLU A O 1
ATOM 2037 N N . ASN A 1 243 ? -2.237 1.439 -15.511 1.00 94.94 243 ASN A N 1
ATOM 2038 C CA . ASN A 1 243 ? -1.765 2.825 -15.480 1.00 94.94 243 ASN A CA 1
ATOM 2039 C C . ASN A 1 243 ? -0.288 2.940 -15.071 1.00 94.94 243 ASN A C 1
ATOM 2041 O O . ASN A 1 243 ? 0.424 3.804 -15.585 1.00 94.94 243 ASN A O 1
ATOM 2045 N N . ILE A 1 244 ? 0.188 2.084 -14.158 1.00 93.38 244 ILE A N 1
ATOM 2046 C CA . ILE A 1 244 ? 1.610 2.028 -13.790 1.00 93.38 244 ILE A CA 1
ATOM 2047 C C . ILE A 1 244 ? 2.444 1.636 -15.013 1.00 93.38 244 ILE A C 1
ATOM 2049 O O . ILE A 1 244 ? 3.447 2.288 -15.299 1.00 93.38 244 ILE A O 1
ATOM 2053 N N . GLN A 1 245 ? 2.021 0.614 -15.758 1.00 94.25 245 GLN A N 1
ATOM 2054 C CA . GLN A 1 245 ? 2.716 0.185 -16.972 1.00 94.25 245 GLN A CA 1
ATOM 2055 C 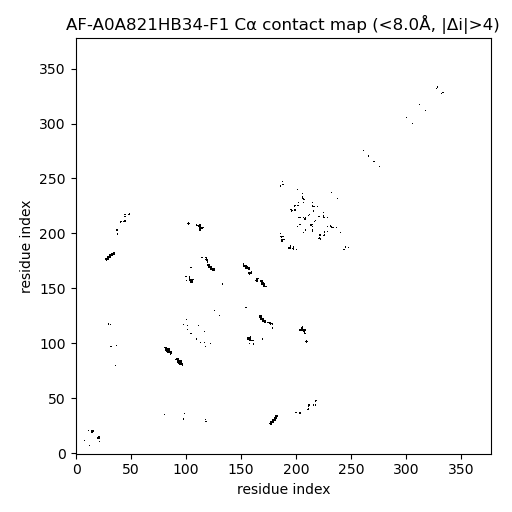C . GLN A 1 245 ? 2.690 1.275 -18.057 1.00 94.25 245 GLN A C 1
ATOM 2057 O O . GLN A 1 245 ? 3.737 1.598 -18.622 1.00 94.25 245 GLN A O 1
ATOM 2062 N N . LEU A 1 246 ? 1.539 1.916 -18.274 1.00 95.38 246 LEU A N 1
ATOM 2063 C CA . LEU A 1 246 ? 1.391 3.024 -19.220 1.00 95.38 246 LEU A CA 1
ATOM 2064 C C . LEU A 1 246 ? 2.347 4.183 -18.902 1.00 95.38 246 LEU A C 1
ATOM 2066 O O . LEU A 1 246 ? 2.961 4.747 -19.804 1.00 95.38 246 LEU A O 1
ATOM 2070 N N . LEU A 1 247 ? 2.540 4.517 -17.620 1.00 92.75 247 LEU A N 1
ATOM 2071 C CA . LEU A 1 247 ? 3.491 5.554 -17.210 1.00 92.75 247 LEU A CA 1
ATOM 2072 C C . LEU A 1 247 ? 4.926 5.237 -17.667 1.00 92.75 247 LEU A C 1
ATOM 2074 O O . LEU A 1 247 ? 5.666 6.140 -18.062 1.00 92.75 247 LEU A O 1
ATOM 2078 N N . HIS A 1 248 ? 5.326 3.965 -17.633 1.00 91.94 248 HIS A N 1
ATOM 2079 C CA . HIS A 1 248 ? 6.640 3.541 -18.110 1.00 91.94 248 HIS A CA 1
ATOM 2080 C C . HIS A 1 248 ? 6.770 3.580 -19.634 1.00 91.94 248 HIS A C 1
ATOM 2082 O O . HIS A 1 248 ? 7.847 3.896 -20.144 1.00 91.94 248 HIS A O 1
ATOM 2088 N N . GLU A 1 249 ? 5.697 3.262 -20.354 1.00 92.62 249 GLU A N 1
ATOM 2089 C CA . GLU A 1 249 ? 5.634 3.365 -21.813 1.00 92.62 249 GLU A CA 1
ATOM 2090 C C . GLU A 1 249 ? 5.752 4.823 -22.251 1.00 92.62 249 GLU A C 1
ATOM 2092 O O . GLU A 1 249 ? 6.677 5.155 -22.984 1.00 92.62 249 GLU A O 1
ATOM 2097 N N . CYS A 1 250 ? 4.948 5.724 -21.678 1.00 93.69 250 CYS A N 1
ATOM 2098 C CA . CYS A 1 250 ? 5.041 7.154 -21.973 1.00 93.69 250 CYS A CA 1
ATOM 2099 C C . CYS A 1 250 ? 6.411 7.749 -21.621 1.00 93.69 250 CYS A C 1
ATOM 2101 O O . CYS A 1 250 ? 6.913 8.606 -22.347 1.00 93.69 250 CYS A O 1
ATOM 2103 N N . LYS A 1 251 ? 7.026 7.315 -20.509 1.00 89.62 251 LYS A N 1
ATOM 2104 C CA . LYS A 1 251 ? 8.384 7.749 -20.150 1.00 89.62 251 LYS A CA 1
ATOM 2105 C C . LYS A 1 251 ? 9.387 7.324 -21.224 1.00 89.62 251 LYS A C 1
ATOM 2107 O O . LYS A 1 251 ? 10.171 8.155 -21.663 1.00 89.62 251 LYS A O 1
ATOM 2112 N N . LYS A 1 252 ? 9.326 6.065 -21.664 1.00 90.25 252 LYS A N 1
ATOM 2113 C CA . LYS A 1 252 ? 10.203 5.542 -22.716 1.00 90.25 252 LYS A CA 1
ATOM 2114 C C . LYS A 1 252 ? 10.011 6.288 -24.033 1.00 90.25 252 LYS A C 1
ATOM 2116 O O . LYS A 1 252 ? 10.994 6.762 -24.575 1.00 90.25 252 LYS A O 1
ATOM 2121 N N . ASP A 1 253 ? 8.775 6.460 -24.493 1.00 92.06 253 ASP A N 1
ATOM 2122 C CA . ASP A 1 253 ? 8.488 7.150 -25.758 1.00 92.06 253 ASP A CA 1
ATOM 2123 C C . ASP A 1 253 ? 8.997 8.596 -25.746 1.00 92.06 253 ASP A C 1
ATOM 2125 O O . ASP A 1 253 ? 9.550 9.088 -26.729 1.00 92.06 253 ASP A O 1
ATOM 2129 N N . ARG A 1 254 ? 8.840 9.286 -24.609 1.00 91.75 254 ARG A N 1
ATOM 2130 C CA . ARG A 1 254 ? 9.373 10.635 -24.413 1.00 91.75 254 ARG A CA 1
ATOM 2131 C C . ARG A 1 254 ? 10.899 10.649 -24.480 1.00 91.75 254 ARG A C 1
ATOM 2133 O O . ARG A 1 254 ? 11.458 11.538 -25.119 1.00 91.75 254 ARG A O 1
ATOM 2140 N N . ASP A 1 255 ? 11.551 9.715 -23.795 1.00 91.06 255 ASP A N 1
ATOM 2141 C CA . ASP A 1 255 ? 13.009 9.646 -23.727 1.00 91.06 255 ASP A CA 1
ATOM 2142 C C . ASP A 1 255 ? 13.590 9.255 -25.110 1.00 91.06 255 ASP A C 1
ATOM 2144 O O . ASP A 1 255 ? 14.522 9.904 -25.578 1.00 91.06 255 ASP A O 1
ATOM 2148 N N . ASP A 1 256 ? 12.970 8.312 -25.830 1.00 92.38 256 ASP A N 1
ATOM 2149 C CA . ASP A 1 256 ? 13.328 7.921 -27.205 1.00 92.38 256 ASP A CA 1
ATOM 2150 C C . ASP A 1 256 ? 13.170 9.097 -28.190 1.00 92.38 256 ASP A C 1
ATOM 2152 O O . ASP A 1 256 ? 14.062 9.369 -28.998 1.00 92.38 256 ASP A O 1
ATOM 2156 N N . HIS A 1 257 ? 12.070 9.852 -28.092 1.00 90.19 257 HIS A N 1
ATOM 2157 C CA . HIS A 1 257 ? 11.861 11.061 -28.894 1.00 90.19 257 HIS A CA 1
ATOM 2158 C C . HIS A 1 257 ? 12.915 12.138 -28.593 1.00 90.19 257 HIS A C 1
ATOM 2160 O O . HIS A 1 257 ? 13.421 12.789 -29.506 1.00 90.19 257 HIS A O 1
ATOM 2166 N N . LEU A 1 258 ? 13.278 12.324 -27.321 1.00 91.25 258 LEU A N 1
ATOM 2167 C CA . LEU A 1 258 ? 14.317 13.272 -26.919 1.00 91.25 258 LEU A CA 1
ATOM 2168 C C . LEU A 1 258 ? 15.674 12.882 -27.524 1.00 91.25 258 LEU A C 1
ATOM 2170 O O . LEU A 1 258 ? 16.359 13.739 -28.082 1.00 91.25 258 LEU A O 1
ATOM 2174 N N . LEU A 1 259 ? 16.035 11.597 -27.478 1.00 92.06 259 LEU A N 1
ATOM 2175 C CA . LEU A 1 259 ? 17.260 11.082 -28.096 1.00 92.06 259 LEU A CA 1
ATOM 2176 C C . LEU A 1 259 ? 17.292 11.324 -29.605 1.00 92.06 259 LEU A C 1
ATOM 2178 O O . LEU A 1 259 ? 18.323 11.737 -30.136 1.00 92.06 259 LEU A O 1
ATOM 2182 N N . GLN A 1 260 ? 16.166 11.114 -30.288 1.00 89.50 260 GLN A N 1
ATOM 2183 C CA . GLN A 1 260 ? 16.056 11.384 -31.717 1.00 89.50 260 GLN A CA 1
ATOM 2184 C C . GLN A 1 260 ? 16.292 12.870 -32.033 1.00 89.50 260 GLN A C 1
ATOM 2186 O O . GLN A 1 260 ? 17.091 13.183 -32.914 1.00 89.50 260 GLN A O 1
ATOM 2191 N N . VAL A 1 261 ? 15.666 13.783 -31.284 1.00 90.00 261 VAL A N 1
ATOM 2192 C CA . VAL A 1 261 ? 15.846 15.235 -31.467 1.00 90.00 261 VAL A CA 1
ATOM 2193 C C . VAL A 1 261 ? 17.304 15.655 -31.243 1.00 90.00 261 VAL A C 1
ATOM 2195 O O . VAL A 1 261 ? 17.828 16.479 -31.992 1.00 90.00 261 VAL A O 1
ATOM 2198 N N . ILE A 1 262 ? 17.983 15.080 -30.243 1.00 85.44 262 ILE A N 1
ATOM 2199 C CA . ILE A 1 262 ? 19.413 15.337 -30.007 1.00 85.44 262 ILE A CA 1
ATOM 2200 C C . ILE A 1 262 ? 20.257 14.846 -31.189 1.00 85.44 262 ILE A C 1
ATOM 2202 O O . ILE A 1 262 ? 21.134 15.577 -31.651 1.00 85.44 262 ILE A O 1
ATOM 2206 N N . ALA A 1 263 ? 19.994 13.640 -31.695 1.00 85.81 263 ALA A N 1
ATOM 2207 C CA . ALA A 1 263 ? 20.736 13.075 -32.819 1.00 85.81 263 ALA A CA 1
ATOM 2208 C C . ALA A 1 263 ? 20.566 13.909 -34.103 1.00 85.81 263 ALA A C 1
ATOM 2210 O O . ALA A 1 263 ? 21.551 14.190 -34.785 1.00 85.81 263 ALA A O 1
ATOM 2211 N N . GLU A 1 264 ? 19.345 14.365 -34.399 1.00 81.38 264 GLU A N 1
ATOM 2212 C CA . GLU A 1 264 ? 19.052 15.233 -35.548 1.00 81.38 264 GLU A CA 1
ATOM 2213 C C . GLU A 1 264 ? 19.753 16.602 -35.426 1.00 81.38 264 GLU A C 1
ATOM 2215 O O . GLU A 1 264 ? 20.360 17.091 -36.385 1.00 81.38 264 GLU A O 1
ATOM 2220 N N . ALA A 1 265 ? 19.770 17.193 -34.225 1.00 76.38 265 ALA A N 1
ATOM 2221 C CA . ALA A 1 265 ? 20.471 18.452 -33.964 1.00 76.38 265 ALA A CA 1
ATOM 2222 C C . ALA A 1 265 ? 22.001 18.339 -34.126 1.00 76.38 265 ALA A C 1
ATOM 2224 O O . ALA A 1 265 ? 22.647 19.304 -34.544 1.00 76.38 265 ALA A O 1
ATOM 2225 N N . GLN A 1 266 ? 22.577 17.170 -33.827 1.00 70.69 266 GLN A N 1
ATOM 2226 C CA . GLN A 1 266 ? 24.001 16.883 -34.035 1.00 70.69 266 GLN A CA 1
ATOM 2227 C C . GLN A 1 266 ? 24.357 16.696 -35.519 1.00 70.69 266 GLN A C 1
ATOM 2229 O O . GLN A 1 266 ? 25.482 17.001 -35.915 1.00 70.69 266 GLN A O 1
ATOM 2234 N N . THR A 1 267 ? 23.424 16.227 -36.355 1.00 65.94 267 THR A N 1
ATOM 2235 C CA . THR A 1 267 ? 23.659 16.063 -37.800 1.00 65.94 267 THR A CA 1
ATOM 2236 C C . THR A 1 267 ? 23.572 17.367 -38.596 1.00 65.94 267 THR A C 1
ATOM 2238 O O . THR A 1 267 ? 24.306 17.514 -39.573 1.00 65.94 267 THR A O 1
ATOM 2241 N N . ASP A 1 268 ? 22.739 18.325 -38.172 1.00 58.56 268 ASP A N 1
ATOM 2242 C CA . ASP A 1 268 ? 22.495 19.570 -38.922 1.00 58.56 268 ASP A CA 1
ATOM 2243 C C . ASP A 1 268 ? 23.434 20.733 -38.552 1.00 58.56 268 ASP A C 1
ATOM 2245 O O . ASP A 1 268 ? 23.612 21.658 -39.346 1.00 58.56 268 ASP A O 1
ATOM 2249 N N . ASN A 1 269 ? 24.098 20.687 -37.393 1.00 51.75 269 ASN A N 1
ATOM 2250 C CA . ASN A 1 269 ? 25.063 21.705 -36.972 1.00 51.75 269 ASN A CA 1
ATOM 2251 C C . ASN A 1 269 ? 26.379 21.054 -36.540 1.00 51.75 269 ASN A C 1
ATOM 2253 O O . ASN A 1 269 ? 26.495 20.536 -35.433 1.00 51.75 269 ASN A O 1
ATOM 2257 N N . GLY A 1 270 ? 27.404 21.142 -37.392 1.00 51.09 270 GLY A N 1
ATOM 2258 C CA . GLY A 1 270 ? 28.753 20.611 -37.153 1.00 51.09 270 GLY A CA 1
ATOM 2259 C C . GLY A 1 270 ? 29.556 21.266 -36.016 1.00 51.09 270 GLY A C 1
ATOM 2260 O O . GLY A 1 270 ? 30.778 21.331 -36.119 1.00 51.09 270 GLY A O 1
ATOM 2261 N N . LEU A 1 271 ? 28.917 21.768 -34.955 1.00 53.22 271 LEU A N 1
ATOM 2262 C CA . LEU A 1 271 ? 29.580 22.187 -33.721 1.00 53.22 271 LEU A CA 1
ATOM 2263 C C . LEU A 1 271 ? 28.570 22.234 -32.554 1.00 53.22 271 LEU A C 1
ATOM 2265 O O . LEU A 1 271 ? 28.042 23.293 -32.219 1.00 53.22 271 LEU A O 1
ATOM 2269 N N . VAL A 1 272 ? 28.302 21.092 -31.919 1.00 48.25 272 VAL A N 1
ATOM 2270 C CA . VAL A 1 272 ? 27.742 21.049 -30.557 1.00 48.25 272 VAL A CA 1
ATOM 2271 C C . VAL A 1 272 ? 28.654 20.163 -29.708 1.00 48.25 272 VAL A C 1
ATOM 2273 O O . VAL A 1 272 ? 29.061 19.087 -30.141 1.00 48.25 272 VAL A O 1
ATOM 2276 N N . ASP A 1 273 ? 29.034 20.689 -28.545 1.00 49.91 273 ASP A N 1
ATOM 2277 C CA . ASP A 1 273 ? 30.013 20.151 -27.593 1.00 49.91 273 ASP A CA 1
ATOM 2278 C C . ASP A 1 273 ? 29.687 18.687 -27.188 1.00 49.91 273 ASP A C 1
ATOM 2280 O O . ASP A 1 273 ? 28.509 18.386 -26.971 1.00 49.91 273 ASP A O 1
ATOM 2284 N N . PRO A 1 274 ? 30.665 17.762 -27.046 1.00 47.41 274 PRO A N 1
ATOM 2285 C CA . PRO A 1 274 ? 30.435 16.315 -26.890 1.00 47.41 274 PRO A CA 1
ATOM 2286 C C . PRO A 1 274 ? 29.827 15.860 -25.547 1.00 47.41 274 PRO A C 1
ATOM 2288 O O . PRO A 1 274 ? 29.936 14.689 -25.193 1.00 47.41 274 PRO A O 1
ATOM 2291 N N . VAL A 1 275 ? 29.193 16.748 -24.780 1.00 48.81 275 VAL A N 1
ATOM 2292 C CA . VAL A 1 275 ? 28.687 16.478 -23.416 1.00 48.81 275 VAL A CA 1
ATOM 2293 C C . VAL A 1 275 ? 27.187 16.113 -23.420 1.00 48.81 275 VAL A C 1
ATOM 2295 O O . VAL A 1 275 ? 26.503 16.201 -22.410 1.00 48.81 275 VAL A O 1
ATOM 2298 N N . LEU A 1 276 ? 26.647 15.686 -24.568 1.00 48.91 276 LEU A N 1
ATOM 2299 C CA . LEU A 1 276 ? 25.237 15.297 -24.749 1.00 48.91 276 LEU A CA 1
ATOM 2300 C C . LEU A 1 276 ? 25.069 13.808 -25.088 1.00 48.91 276 LEU A C 1
ATOM 2302 O O . LEU A 1 276 ? 24.213 13.440 -25.891 1.00 48.91 276 LEU A O 1
ATOM 2306 N N . ILE A 1 277 ? 25.895 12.942 -24.502 1.00 44.81 277 ILE A N 1
ATOM 2307 C CA . ILE A 1 277 ? 25.679 11.493 -24.556 1.00 44.81 277 ILE A CA 1
ATOM 2308 C C . ILE A 1 277 ? 25.025 11.086 -23.233 1.00 44.81 277 ILE A C 1
ATOM 2310 O O . ILE A 1 277 ? 25.678 11.191 -22.195 1.00 44.81 277 ILE A O 1
ATOM 2314 N N . PRO A 1 278 ? 23.776 10.594 -23.227 1.00 42.78 278 PRO A N 1
ATOM 2315 C CA . PRO A 1 278 ? 23.282 9.853 -22.082 1.00 42.78 278 PRO A CA 1
ATOM 2316 C C . PRO A 1 278 ? 24.113 8.574 -21.983 1.00 42.78 278 PRO A C 1
ATOM 2318 O O . PRO A 1 278 ? 24.067 7.717 -22.867 1.00 42.78 278 PRO A O 1
ATOM 2321 N N . THR A 1 279 ? 24.920 8.461 -20.931 1.00 45.84 279 THR A N 1
ATOM 2322 C CA . THR A 1 279 ? 25.634 7.233 -20.579 1.00 45.84 279 THR A CA 1
ATOM 2323 C C . THR A 1 279 ? 24.620 6.153 -20.246 1.00 45.84 279 THR A C 1
ATOM 2325 O O . THR A 1 279 ? 24.239 6.003 -19.099 1.00 45.84 279 THR A O 1
ATOM 2328 N N . ASN A 1 280 ? 24.163 5.421 -21.258 1.00 44.91 280 ASN A N 1
ATOM 2329 C CA . ASN A 1 280 ? 23.387 4.195 -21.095 1.00 44.91 280 ASN A CA 1
ATOM 2330 C C . ASN A 1 280 ? 23.758 3.169 -22.173 1.00 44.91 280 ASN A C 1
ATOM 2332 O O . ASN A 1 280 ? 22.898 2.580 -22.821 1.00 44.91 280 ASN A O 1
ATOM 2336 N N . GLN A 1 281 ? 25.062 2.948 -22.359 1.00 44.94 281 GLN A N 1
ATOM 2337 C CA . GLN A 1 281 ? 25.591 1.715 -22.946 1.00 44.94 281 GLN A CA 1
ATOM 2338 C C . GLN A 1 281 ? 26.940 1.367 -22.314 1.00 44.94 281 GLN A C 1
ATOM 2340 O O . GLN A 1 281 ? 27.972 1.685 -22.890 1.00 44.94 281 GLN A O 1
ATOM 2345 N N . VAL A 1 282 ? 26.919 0.699 -21.157 1.00 35.69 282 VAL A N 1
ATOM 2346 C CA . VAL A 1 282 ? 27.804 -0.437 -20.840 1.00 35.69 282 VAL A CA 1
ATOM 2347 C C . VAL A 1 282 ? 27.051 -1.339 -19.856 1.00 35.69 282 VAL A C 1
ATOM 2349 O O . VAL A 1 282 ? 26.412 -0.850 -18.929 1.00 35.69 282 VAL A O 1
ATOM 2352 N N . ASP A 1 283 ? 27.098 -2.647 -20.103 1.00 43.91 283 ASP A N 1
ATOM 2353 C CA . ASP A 1 283 ? 26.618 -3.707 -19.220 1.00 43.91 283 ASP A CA 1
ATOM 2354 C C . ASP A 1 283 ? 27.091 -3.531 -17.766 1.00 43.91 283 ASP A C 1
ATOM 2356 O O . ASP A 1 283 ? 28.278 -3.324 -17.515 1.00 43.91 283 ASP A O 1
ATOM 2360 N N . GLY A 1 284 ? 26.170 -3.716 -16.818 1.00 37.34 284 GLY A N 1
ATOM 2361 C CA . GLY A 1 284 ? 26.479 -3.859 -15.395 1.00 37.34 284 GLY A CA 1
ATOM 2362 C C . GLY A 1 284 ? 25.941 -2.729 -14.519 1.00 37.34 284 GLY A C 1
ATOM 2363 O O . GLY A 1 284 ? 26.410 -1.605 -14.581 1.00 37.34 284 GLY A O 1
ATOM 2364 N N . GLU A 1 285 ? 24.991 -3.094 -13.654 1.00 42.81 285 GLU A N 1
ATOM 2365 C CA . GLU A 1 285 ? 24.796 -2.490 -12.329 1.00 42.81 285 GLU A CA 1
ATOM 2366 C C . GLU A 1 285 ? 24.483 -0.977 -12.281 1.00 42.81 285 GLU A C 1
ATOM 2368 O O . GLU A 1 285 ? 25.350 -0.146 -12.047 1.00 42.81 285 GLU A O 1
ATOM 2373 N N . TYR A 1 286 ? 23.195 -0.619 -12.372 1.00 38.38 286 TYR A N 1
ATOM 2374 C CA . TYR A 1 286 ? 22.722 0.698 -11.926 1.00 38.38 286 TYR A CA 1
ATOM 2375 C C . TYR A 1 286 ? 21.779 0.554 -10.736 1.00 38.38 286 TYR A C 1
ATOM 2377 O O . TYR A 1 286 ? 20.571 0.331 -10.860 1.00 38.38 286 TYR A O 1
ATOM 2385 N N . GLY A 1 287 ? 22.380 0.680 -9.555 1.00 38.09 287 GLY A N 1
ATOM 2386 C CA . GLY A 1 287 ? 21.709 1.249 -8.401 1.00 38.09 287 GLY A CA 1
ATOM 2387 C C . GLY A 1 287 ? 21.621 2.771 -8.542 1.00 38.09 287 GLY A C 1
ATOM 2388 O O . GLY A 1 287 ? 22.526 3.399 -9.077 1.00 38.09 287 GLY A O 1
ATOM 2389 N N . THR A 1 288 ? 20.541 3.326 -7.989 1.00 41.69 288 THR A N 1
ATOM 2390 C CA . THR A 1 288 ? 20.359 4.736 -7.585 1.00 41.69 288 THR A CA 1
ATOM 2391 C C . THR A 1 288 ? 20.445 5.846 -8.648 1.00 41.69 288 THR A C 1
ATOM 2393 O O . THR A 1 288 ? 21.506 6.177 -9.147 1.00 41.69 288 THR A O 1
ATOM 2396 N N . ASP A 1 289 ? 19.295 6.515 -8.800 1.00 51.28 289 ASP A N 1
ATOM 2397 C CA . ASP A 1 289 ? 19.135 7.976 -8.915 1.00 51.28 289 ASP A CA 1
ATOM 2398 C C . ASP A 1 289 ? 19.474 8.691 -10.241 1.00 51.28 289 ASP A C 1
ATOM 2400 O O . ASP A 1 289 ? 20.473 9.385 -10.370 1.00 51.28 289 ASP A O 1
ATOM 2404 N N . ASP A 1 290 ? 18.541 8.631 -11.201 1.00 49.50 290 ASP A N 1
ATOM 2405 C CA . ASP A 1 290 ? 18.576 9.425 -12.446 1.00 49.50 290 ASP A CA 1
ATOM 2406 C C . ASP A 1 290 ? 17.626 10.647 -12.425 1.00 49.50 290 ASP A C 1
ATOM 2408 O O . ASP A 1 290 ? 17.254 11.172 -13.479 1.00 49.50 290 ASP A O 1
ATOM 2412 N N . SER A 1 291 ? 17.186 11.137 -11.254 1.00 51.59 291 SER A N 1
ATOM 2413 C CA . SER A 1 291 ? 16.625 12.504 -11.205 1.00 51.59 291 SER A CA 1
ATOM 2414 C C . SER A 1 291 ? 17.719 13.564 -11.242 1.00 51.59 291 SER A C 1
ATOM 2416 O O . SER A 1 291 ? 17.515 14.626 -11.831 1.00 51.59 291 SER A O 1
ATOM 2418 N N . ASP A 1 292 ? 18.884 13.254 -10.676 1.00 46.44 292 ASP A N 1
ATOM 2419 C CA . ASP A 1 292 ? 19.984 14.202 -10.519 1.00 46.44 292 ASP A CA 1
ATOM 2420 C C . ASP A 1 292 ? 20.683 14.479 -11.851 1.00 46.44 292 ASP A C 1
ATOM 2422 O O . ASP A 1 292 ? 20.932 15.639 -12.165 1.00 46.44 292 ASP A O 1
ATOM 2426 N N . GLY A 1 293 ? 20.849 13.468 -12.712 1.00 48.97 293 GLY A N 1
ATOM 2427 C CA . GLY A 1 293 ? 21.385 13.662 -14.065 1.00 48.97 293 GLY A CA 1
ATOM 2428 C C . GLY A 1 293 ? 20.495 14.537 -14.958 1.00 48.97 293 GLY A C 1
ATOM 2429 O O . GLY A 1 293 ? 20.993 15.282 -15.799 1.00 48.97 293 GLY A O 1
ATOM 2430 N N . LEU A 1 294 ? 19.171 14.516 -14.754 1.00 47.53 294 LEU A N 1
ATOM 2431 C CA . LEU A 1 294 ? 18.229 15.356 -15.504 1.00 47.53 294 LEU A CA 1
ATOM 2432 C C . LEU A 1 294 ? 18.132 16.781 -14.924 1.00 47.53 294 LEU A C 1
ATOM 2434 O O . LEU A 1 294 ? 17.940 17.738 -15.675 1.00 47.53 294 LEU A O 1
ATOM 2438 N N . LEU A 1 295 ? 18.306 16.938 -13.608 1.00 46.38 295 LEU A N 1
ATOM 2439 C CA . LEU A 1 295 ? 18.444 18.234 -12.929 1.00 46.38 295 LEU A CA 1
ATOM 2440 C C . LEU A 1 295 ? 19.771 18.925 -13.271 1.00 46.38 295 LEU A C 1
ATOM 2442 O O . LEU A 1 295 ? 19.788 20.133 -13.494 1.00 46.38 295 LEU A O 1
ATOM 2446 N N . GLU A 1 296 ? 20.855 18.163 -13.390 1.00 46.97 296 GLU A N 1
ATOM 2447 C CA . GLU A 1 296 ? 22.161 18.630 -13.857 1.00 46.97 296 GLU A CA 1
ATOM 2448 C C . GLU A 1 296 ? 22.105 19.033 -15.342 1.00 46.97 296 GLU A C 1
ATOM 2450 O O . GLU A 1 296 ? 22.608 20.089 -15.722 1.00 46.97 296 GLU A O 1
ATOM 2455 N N . LEU A 1 297 ? 21.376 18.276 -16.173 1.00 45.97 297 LEU A N 1
ATOM 2456 C CA . LEU A 1 297 ? 21.132 18.612 -17.582 1.00 45.97 297 LEU A CA 1
ATOM 2457 C C . LEU A 1 297 ? 20.307 19.903 -17.758 1.00 45.97 297 LEU A C 1
ATOM 2459 O O . LEU A 1 297 ? 20.576 20.684 -18.670 1.00 45.97 297 LEU A O 1
ATOM 2463 N N . LEU A 1 298 ? 19.329 20.158 -16.878 1.00 48.50 298 LEU A N 1
ATOM 2464 C CA . LEU A 1 298 ? 18.550 21.405 -16.867 1.00 48.50 298 LEU A CA 1
ATOM 2465 C C . LEU A 1 298 ? 19.339 22.592 -16.291 1.00 48.50 298 LEU A C 1
ATOM 2467 O O . LEU A 1 298 ? 19.156 23.719 -16.751 1.00 48.50 298 LEU A O 1
ATOM 2471 N N . GLY A 1 299 ? 20.231 22.350 -15.326 1.00 47.06 299 GLY A N 1
ATOM 2472 C CA . GLY A 1 299 ? 21.129 23.363 -14.760 1.00 47.06 299 GLY A CA 1
ATOM 2473 C C . GLY A 1 299 ? 22.214 23.841 -15.732 1.00 47.06 299 GLY A C 1
ATOM 2474 O O . GLY A 1 299 ? 22.677 24.973 -15.621 1.00 47.06 299 GLY A O 1
ATOM 2475 N N . ASN A 1 300 ? 22.568 23.019 -16.725 1.00 47.94 300 ASN A N 1
ATOM 2476 C CA . ASN A 1 300 ? 23.616 23.301 -17.711 1.00 47.94 300 ASN A CA 1
ATOM 2477 C C . ASN A 1 300 ? 23.129 24.048 -18.971 1.00 47.94 300 ASN A C 1
ATOM 2479 O O . ASN A 1 300 ? 23.875 24.188 -19.946 1.00 47.94 300 ASN A O 1
ATOM 2483 N N . LEU A 1 301 ? 21.899 24.576 -18.971 1.00 47.50 301 LEU A N 1
ATOM 2484 C CA . LEU A 1 301 ? 21.446 25.537 -19.981 1.00 47.50 301 LEU A CA 1
ATOM 2485 C C . LEU A 1 301 ? 22.273 26.832 -19.866 1.00 47.50 301 LEU A C 1
ATOM 2487 O O . LEU A 1 301 ? 21.979 27.714 -19.068 1.00 47.50 301 LEU A O 1
ATOM 2491 N N . ASN A 1 302 ? 23.325 26.933 -20.680 1.00 53.62 302 ASN A N 1
ATOM 2492 C CA . ASN A 1 302 ? 24.233 28.080 -20.760 1.00 53.62 302 ASN A CA 1
ATOM 2493 C C . ASN A 1 302 ? 23.479 29.421 -20.945 1.00 53.62 302 ASN A C 1
ATOM 2495 O O . ASN A 1 302 ? 22.483 29.490 -21.675 1.00 53.62 302 ASN A O 1
ATOM 2499 N N . GLU A 1 303 ? 24.020 30.501 -20.365 1.00 51.03 303 GLU A N 1
ATOM 2500 C CA . GLU A 1 303 ? 23.620 31.906 -20.558 1.00 51.03 303 GLU A CA 1
ATOM 2501 C C . GLU A 1 303 ? 23.370 32.259 -22.033 1.00 51.03 303 GLU A C 1
ATOM 2503 O O . GLU A 1 303 ? 22.486 33.058 -22.328 1.00 51.03 303 GLU A O 1
ATOM 2508 N N . ASN A 1 304 ? 24.070 31.621 -22.975 1.00 46.44 304 ASN A N 1
ATOM 2509 C CA . ASN A 1 304 ? 23.874 31.828 -24.414 1.00 46.44 304 ASN A CA 1
ATOM 2510 C C . ASN A 1 304 ? 22.546 31.262 -24.957 1.00 46.44 304 ASN A C 1
ATOM 2512 O O . ASN A 1 304 ? 21.931 31.878 -25.830 1.00 46.44 304 ASN A O 1
ATOM 2516 N N . THR A 1 305 ? 22.062 30.132 -24.433 1.00 52.31 305 THR A N 1
ATOM 2517 C CA . THR A 1 305 ? 20.769 29.534 -24.820 1.00 52.31 305 THR A CA 1
ATOM 2518 C C . THR A 1 305 ? 19.614 30.331 -24.215 1.00 52.31 305 THR A C 1
ATOM 2520 O O . THR A 1 305 ? 18.625 30.624 -24.889 1.00 52.31 305 THR A O 1
ATOM 2523 N N . VAL A 1 306 ? 19.786 30.776 -22.966 1.00 52.88 306 VAL A N 1
ATOM 2524 C CA . VAL A 1 306 ? 18.869 31.696 -22.281 1.00 52.88 306 VAL A CA 1
ATOM 2525 C C . VAL A 1 306 ? 18.847 33.065 -22.976 1.00 52.88 306 VAL A C 1
ATOM 2527 O O . VAL A 1 306 ? 17.777 33.640 -23.161 1.00 52.88 306 VAL A O 1
ATOM 2530 N N . ALA A 1 307 ? 19.990 33.567 -23.454 1.00 49.50 307 ALA A N 1
ATOM 2531 C CA . ALA A 1 307 ? 20.082 34.808 -24.222 1.00 49.50 307 ALA A CA 1
ATOM 2532 C C . ALA A 1 307 ? 19.408 34.706 -25.599 1.00 49.50 307 ALA A C 1
ATOM 2534 O O . ALA A 1 307 ? 18.724 35.647 -26.002 1.00 49.50 307 ALA A O 1
ATOM 2535 N N . MET A 1 308 ? 19.523 33.571 -26.300 1.00 48.88 308 MET A N 1
ATOM 2536 C CA . MET A 1 308 ? 18.802 33.338 -27.561 1.00 48.88 308 MET A CA 1
ATOM 2537 C C . MET A 1 308 ? 17.281 33.278 -27.363 1.00 48.88 308 MET A C 1
ATOM 2539 O O . MET A 1 308 ? 16.543 33.826 -28.185 1.00 48.88 308 MET A O 1
ATOM 2543 N N . PHE A 1 309 ? 16.812 32.680 -26.261 1.00 47.31 309 PHE A N 1
ATOM 2544 C CA . PHE A 1 309 ? 15.388 32.604 -25.914 1.00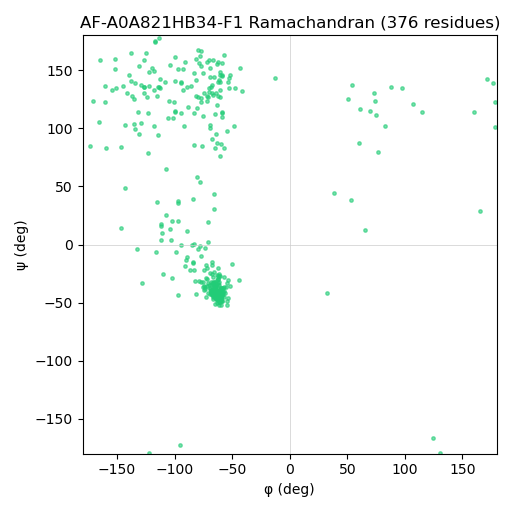 47.31 309 PHE A CA 1
ATOM 2545 C C . PHE A 1 309 ? 14.829 33.954 -25.416 1.00 47.31 309 PHE A C 1
ATOM 2547 O O . PHE A 1 309 ? 13.717 34.355 -25.763 1.00 47.31 309 PHE A O 1
ATOM 2554 N N . ASN A 1 310 ? 15.627 34.720 -24.666 1.00 50.34 310 ASN A N 1
ATOM 2555 C CA . ASN A 1 310 ? 15.276 36.072 -24.222 1.00 50.34 310 ASN A CA 1
ATOM 2556 C C . ASN A 1 310 ? 15.280 37.085 -25.376 1.00 50.34 310 ASN A C 1
ATOM 2558 O O . ASN A 1 310 ? 14.430 37.972 -25.410 1.00 50.34 310 ASN A O 1
ATOM 2562 N N . ALA A 1 311 ? 16.161 36.921 -26.369 1.00 50.56 311 ALA A N 1
ATOM 2563 C CA . ALA A 1 311 ? 16.152 37.725 -27.591 1.00 50.56 311 ALA A CA 1
ATOM 2564 C C . ALA A 1 311 ? 14.895 37.487 -28.451 1.00 50.56 311 ALA A C 1
ATOM 2566 O O . ALA A 1 311 ? 14.494 38.366 -29.217 1.00 50.56 311 ALA A O 1
ATOM 2567 N N . THR A 1 312 ? 14.238 36.328 -28.305 1.00 49.53 312 THR A N 1
ATOM 2568 C CA . THR A 1 312 ? 12.958 36.028 -28.967 1.00 49.53 312 THR A CA 1
ATOM 2569 C C . THR A 1 312 ? 11.739 36.576 -28.210 1.00 49.53 312 THR A C 1
ATOM 2571 O O . THR A 1 312 ? 10.680 36.739 -28.815 1.00 49.53 312 THR A O 1
ATOM 2574 N N . LYS A 1 313 ? 11.878 36.975 -26.935 1.00 46.47 313 LYS A N 1
ATOM 2575 C CA . LYS A 1 313 ? 10.839 37.653 -26.128 1.00 46.47 313 LYS A CA 1
ATOM 2576 C C . LYS A 1 313 ? 10.774 39.175 -26.347 1.00 46.47 313 LYS A C 1
ATOM 2578 O O . LYS A 1 313 ? 10.477 39.943 -25.435 1.00 46.47 313 LYS A O 1
ATOM 2583 N N . ASN A 1 314 ? 10.939 39.635 -27.585 1.00 53.84 314 ASN A N 1
ATOM 2584 C CA . ASN A 1 314 ? 10.569 41.003 -27.975 1.00 53.84 314 ASN A CA 1
ATOM 2585 C C . ASN A 1 314 ? 9.048 41.136 -28.180 1.00 53.84 314 ASN A C 1
ATOM 2587 O O . ASN A 1 314 ? 8.574 41.578 -29.224 1.00 53.84 314 ASN A O 1
ATOM 2591 N N . SER A 1 315 ? 8.265 40.745 -27.178 1.00 57.00 315 SER A N 1
ATOM 2592 C CA . SER A 1 315 ? 6.811 40.885 -27.179 1.00 57.00 315 SER A CA 1
ATOM 2593 C C . SER A 1 315 ? 6.374 41.367 -25.809 1.00 57.00 315 SER A C 1
ATOM 2595 O O . SER A 1 315 ? 6.767 40.752 -24.829 1.00 57.00 315 SER A O 1
ATOM 2597 N N . THR A 1 316 ? 5.589 42.452 -25.783 1.00 53.97 316 THR A N 1
ATOM 2598 C CA . THR A 1 316 ? 4.576 42.916 -24.797 1.00 53.97 316 THR A CA 1
ATOM 2599 C C . THR A 1 316 ? 4.737 42.611 -23.296 1.00 53.97 316 THR A C 1
ATOM 2601 O O . THR A 1 316 ? 4.486 43.485 -22.477 1.00 53.97 316 THR A O 1
ATOM 2604 N N . GLU A 1 317 ? 5.148 41.409 -22.919 1.00 52.59 317 GLU A N 1
ATOM 2605 C CA . GLU A 1 317 ? 5.435 40.904 -21.577 1.00 52.59 317 GLU A CA 1
ATOM 2606 C C . GLU A 1 317 ? 6.489 41.745 -20.829 1.00 52.59 317 GLU A C 1
ATOM 2608 O O . GLU A 1 317 ? 6.268 42.100 -19.673 1.00 52.59 317 GLU A O 1
ATOM 2613 N N . ASN A 1 318 ? 7.563 42.186 -21.502 1.00 58.69 318 ASN A N 1
ATOM 2614 C CA . ASN A 1 318 ? 8.580 43.062 -20.891 1.00 58.69 318 ASN A CA 1
ATOM 2615 C C . ASN A 1 318 ? 8.004 44.416 -20.444 1.00 58.69 318 ASN A C 1
ATOM 2617 O O . ASN A 1 318 ? 8.403 44.951 -19.413 1.00 58.69 318 ASN A O 1
ATOM 2621 N N . LYS A 1 319 ? 7.005 44.936 -21.167 1.00 63.22 319 LYS A N 1
ATOM 2622 C CA . LYS A 1 319 ? 6.342 46.199 -20.822 1.00 63.22 319 LYS A CA 1
ATOM 2623 C C . LYS A 1 319 ? 5.515 46.074 -19.538 1.00 63.22 319 LYS A C 1
ATOM 2625 O O . LYS A 1 319 ? 5.543 46.969 -18.701 1.00 63.22 319 LYS A O 1
ATOM 2630 N N . TYR A 1 320 ? 4.818 44.953 -19.354 1.00 60.19 320 TYR A N 1
ATOM 2631 C CA . TYR A 1 320 ? 4.038 44.703 -18.138 1.00 60.19 320 TYR A CA 1
ATOM 2632 C C . TYR A 1 320 ? 4.926 44.503 -16.906 1.00 60.19 320 TYR A C 1
ATOM 2634 O O . TYR A 1 320 ? 4.566 44.933 -15.810 1.00 60.19 320 TYR A O 1
ATOM 2642 N N . ILE A 1 321 ? 6.099 43.887 -17.080 1.00 66.62 321 ILE A N 1
ATOM 2643 C CA . ILE A 1 321 ? 7.090 43.732 -16.009 1.00 66.62 321 ILE A CA 1
ATOM 2644 C C . ILE A 1 321 ? 7.606 45.108 -15.567 1.00 66.62 321 ILE A C 1
ATOM 2646 O O . ILE A 1 321 ? 7.636 45.391 -14.369 1.00 66.62 321 ILE A O 1
ATOM 2650 N N . GLU A 1 322 ? 7.934 45.992 -16.511 1.00 68.25 322 GLU A N 1
ATOM 2651 C CA . GLU A 1 322 ? 8.374 47.356 -16.200 1.00 68.25 322 GLU A CA 1
ATOM 2652 C C . GLU A 1 322 ? 7.278 48.193 -15.521 1.00 68.25 322 GLU A C 1
ATOM 2654 O O . GLU A 1 322 ? 7.540 48.791 -14.475 1.00 68.25 322 GLU A O 1
ATOM 2659 N N . GLU A 1 323 ? 6.040 48.162 -16.031 1.00 70.94 323 GLU A N 1
ATOM 2660 C CA . GLU A 1 323 ? 4.892 48.858 -15.420 1.00 70.94 323 GLU A CA 1
ATOM 2661 C C . GLU A 1 323 ? 4.623 48.365 -13.984 1.00 70.94 323 GLU A C 1
ATOM 2663 O O . GLU A 1 323 ? 4.317 49.156 -13.086 1.00 70.94 323 GLU A O 1
ATOM 2668 N N . THR A 1 324 ? 4.798 47.065 -13.728 1.00 64.19 324 THR A N 1
ATOM 2669 C CA . THR A 1 324 ? 4.620 46.476 -12.391 1.00 64.19 324 THR A CA 1
ATOM 2670 C C . THR A 1 324 ? 5.736 46.905 -11.435 1.00 64.19 324 THR A C 1
ATOM 2672 O O . THR A 1 324 ? 5.466 47.255 -10.284 1.00 64.19 324 THR A O 1
ATOM 2675 N N . ILE A 1 325 ? 6.990 46.938 -11.897 1.00 69.62 325 ILE A N 1
ATOM 2676 C CA . ILE A 1 325 ? 8.132 47.410 -11.098 1.00 69.62 325 ILE A CA 1
ATOM 2677 C C . ILE A 1 325 ? 7.969 48.895 -10.742 1.00 69.62 325 ILE A C 1
ATOM 2679 O O . ILE A 1 325 ? 8.252 49.294 -9.608 1.00 69.62 325 ILE A O 1
ATOM 2683 N N . GLU A 1 326 ? 7.496 49.716 -11.679 1.00 72.69 326 GLU A N 1
ATOM 2684 C CA . GLU A 1 326 ? 7.230 51.136 -11.449 1.00 72.69 326 GLU A CA 1
ATOM 2685 C C . GLU A 1 326 ? 6.091 51.349 -10.440 1.00 72.69 326 GLU A C 1
ATOM 2687 O O . GLU A 1 326 ? 6.242 52.113 -9.481 1.00 72.69 326 GLU A O 1
ATOM 2692 N N . ALA A 1 327 ? 4.989 50.606 -10.575 1.00 69.81 327 ALA A N 1
ATOM 2693 C CA . ALA A 1 327 ? 3.881 50.647 -9.625 1.00 69.81 327 ALA A CA 1
ATOM 2694 C C . ALA A 1 327 ? 4.329 50.263 -8.203 1.00 69.81 327 ALA A C 1
ATOM 2696 O O . ALA A 1 327 ? 3.982 50.942 -7.237 1.00 69.81 327 ALA A O 1
ATOM 2697 N N . VAL A 1 328 ? 5.161 49.226 -8.061 1.00 63.62 328 VAL A N 1
ATOM 2698 C CA . VAL A 1 328 ? 5.687 48.778 -6.760 1.00 63.62 328 VAL A CA 1
ATOM 2699 C C . VAL A 1 328 ? 6.622 49.816 -6.127 1.00 63.62 328 VAL A C 1
ATOM 2701 O O . VAL A 1 328 ? 6.557 50.038 -4.913 1.00 63.62 328 VAL A O 1
ATOM 2704 N N . LYS A 1 329 ? 7.452 50.502 -6.925 1.00 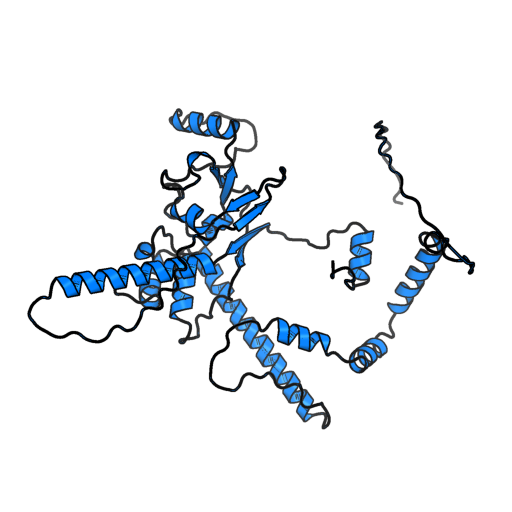68.38 329 LYS A N 1
ATOM 2705 C CA . LYS A 1 329 ? 8.314 51.598 -6.445 1.00 68.38 329 LYS A CA 1
ATOM 2706 C C . LYS A 1 329 ? 7.497 52.797 -5.957 1.00 68.38 329 LYS A C 1
ATOM 2708 O O . LYS A 1 329 ? 7.809 53.351 -4.903 1.00 68.38 329 LYS A O 1
ATOM 2713 N N . ASN A 1 330 ? 6.414 53.140 -6.654 1.00 69.31 330 ASN A N 1
ATOM 2714 C CA . ASN A 1 330 ? 5.535 54.257 -6.294 1.00 69.31 330 ASN A CA 1
ATOM 2715 C C . ASN A 1 330 ? 4.756 54.029 -4.986 1.00 69.31 330 ASN A C 1
ATOM 2717 O O . ASN A 1 330 ? 4.411 54.987 -4.299 1.00 69.31 330 ASN A O 1
ATOM 2721 N N . VAL A 1 331 ? 4.525 52.771 -4.596 1.00 71.69 331 VAL A N 1
ATOM 2722 C CA . VAL A 1 331 ? 3.855 52.417 -3.328 1.00 71.69 331 VAL A CA 1
ATOM 2723 C C . VAL A 1 331 ? 4.798 52.554 -2.115 1.00 71.69 331 VAL A C 1
ATOM 2725 O O . VAL A 1 331 ? 4.348 52.495 -0.972 1.00 71.69 331 VAL A O 1
ATOM 2728 N N . GLY A 1 332 ? 6.106 52.767 -2.323 1.00 58.22 332 GLY A N 1
ATOM 2729 C CA . GLY A 1 332 ? 7.062 53.115 -1.258 1.00 58.22 332 GLY A CA 1
ATOM 2730 C C . GLY A 1 332 ? 7.297 52.028 -0.198 1.00 58.22 332 GLY A C 1
ATOM 2731 O O . GLY A 1 332 ? 7.909 52.295 0.835 1.00 58.22 332 GLY A O 1
ATOM 2732 N N . ARG A 1 333 ? 6.838 50.793 -0.441 1.00 52.88 333 ARG A N 1
ATOM 2733 C CA . ARG A 1 333 ? 6.812 49.692 0.542 1.00 52.88 333 ARG A CA 1
ATOM 2734 C C . ARG A 1 333 ? 8.191 49.170 0.970 1.00 52.88 333 ARG A C 1
ATOM 2736 O O . ARG A 1 333 ? 8.280 48.512 2.000 1.00 52.88 333 ARG A O 1
ATOM 2743 N N . PHE A 1 334 ? 9.246 49.469 0.209 1.00 52.91 334 PHE A N 1
ATOM 2744 C CA . PHE A 1 334 ? 10.609 48.958 0.428 1.00 52.91 334 PHE A CA 1
ATOM 2745 C C . PHE A 1 334 ? 11.626 50.026 0.875 1.00 52.91 334 PHE A C 1
ATOM 2747 O O . PHE A 1 334 ? 12.798 49.714 1.067 1.00 52.91 334 PHE A O 1
ATOM 2754 N N . ASN A 1 335 ? 11.199 51.275 1.104 1.00 56.75 335 ASN A N 1
ATOM 2755 C CA . ASN A 1 335 ? 12.103 52.364 1.506 1.00 56.75 335 ASN A CA 1
ATOM 2756 C C . ASN A 1 335 ? 12.593 52.282 2.968 1.00 56.75 335 ASN A C 1
ATOM 2758 O O . ASN A 1 335 ? 13.400 53.109 3.380 1.00 56.75 335 ASN A O 1
ATOM 2762 N N . SER A 1 336 ? 12.137 51.311 3.764 1.00 53.31 336 SER A N 1
ATOM 2763 C CA . SER A 1 336 ? 12.470 51.206 5.193 1.00 53.31 336 SER A CA 1
ATOM 2764 C C . SER A 1 336 ? 13.654 50.288 5.528 1.00 53.31 336 SER A C 1
ATOM 2766 O O . SER A 1 336 ? 13.997 50.177 6.702 1.00 53.31 336 SER A O 1
ATOM 2768 N N . VAL A 1 337 ? 14.305 49.647 4.548 1.00 49.78 337 VAL A N 1
ATOM 2769 C CA . VAL A 1 337 ? 15.331 48.617 4.837 1.00 49.78 337 VAL A CA 1
ATOM 2770 C C . VAL A 1 337 ? 16.782 49.127 4.762 1.00 49.78 337 VAL A C 1
ATOM 2772 O O . VAL A 1 337 ? 17.681 48.427 5.205 1.00 49.78 337 VAL A O 1
ATOM 2775 N N . ASN A 1 338 ? 17.046 50.368 4.329 1.00 39.81 338 ASN A N 1
ATOM 2776 C CA . ASN A 1 338 ? 18.430 50.867 4.170 1.00 39.81 338 ASN A CA 1
ATOM 2777 C C . ASN A 1 338 ? 18.882 51.976 5.135 1.00 39.81 338 ASN A C 1
ATOM 2779 O O . ASN A 1 338 ? 19.923 52.595 4.924 1.00 39.81 338 ASN A O 1
ATOM 2783 N N . THR A 1 339 ? 18.168 52.204 6.233 1.00 39.12 339 THR A N 1
ATOM 2784 C CA . THR A 1 339 ? 18.576 53.178 7.262 1.00 39.12 339 THR A CA 1
ATOM 2785 C C . THR A 1 339 ? 19.070 52.495 8.529 1.00 39.12 339 THR A C 1
ATOM 2787 O O . THR A 1 339 ? 18.434 52.655 9.548 1.00 39.12 339 THR A O 1
ATOM 2790 N N . TYR A 1 340 ? 20.179 51.749 8.484 1.00 34.91 340 TYR A N 1
ATOM 2791 C CA . TYR A 1 340 ? 21.142 51.619 9.598 1.00 34.91 340 TYR A CA 1
ATOM 2792 C C . TYR A 1 340 ? 22.442 50.999 9.066 1.00 34.91 340 TYR A C 1
ATOM 2794 O O . TYR A 1 340 ? 22.497 49.804 8.795 1.00 34.91 340 TYR A O 1
ATOM 2802 N N . GLY A 1 341 ? 23.492 51.812 8.906 1.00 31.22 341 GLY A N 1
ATOM 2803 C CA . GLY A 1 341 ? 24.803 51.300 8.491 1.00 31.22 341 GLY A CA 1
ATOM 2804 C C . GLY A 1 341 ? 25.829 52.320 7.996 1.00 31.22 341 GLY A C 1
ATOM 2805 O O . GLY A 1 341 ? 26.665 51.966 7.176 1.00 31.22 341 GLY A O 1
ATOM 2806 N N . GLN A 1 342 ? 25.797 53.574 8.456 1.00 29.14 342 GLN A N 1
ATOM 2807 C CA . GLN A 1 342 ? 26.961 54.463 8.380 1.00 29.14 342 GLN A CA 1
ATOM 2808 C C . GLN A 1 342 ? 27.376 54.826 9.803 1.00 29.14 342 GLN A C 1
ATOM 2810 O O . GLN A 1 342 ? 26.751 55.691 10.402 1.00 29.14 342 GLN A O 1
ATOM 2815 N N . TYR A 1 343 ? 28.430 54.197 10.328 1.00 29.52 343 TYR A N 1
ATOM 2816 C CA . TYR A 1 343 ? 29.260 54.815 11.362 1.00 29.52 343 TYR A CA 1
ATOM 2817 C C . TYR A 1 343 ? 30.735 54.479 11.137 1.00 29.52 343 TYR A C 1
ATOM 2819 O O . TYR A 1 343 ? 31.119 53.339 10.888 1.00 29.52 343 TYR A O 1
ATOM 2827 N N . SER A 1 344 ? 31.516 55.554 11.167 1.00 28.03 344 SER A N 1
ATOM 2828 C CA . SER A 1 344 ? 32.951 55.656 10.944 1.00 28.03 344 SER A CA 1
ATOM 2829 C C . SER A 1 344 ? 33.756 55.215 12.176 1.00 28.03 344 SER A C 1
ATOM 2831 O O . SER A 1 344 ? 33.276 55.288 13.302 1.00 28.03 344 SER A O 1
ATOM 2833 N N . LEU A 1 345 ? 34.998 54.804 11.915 1.00 28.03 345 LEU A N 1
ATOM 2834 C CA . LEU A 1 345 ? 36.077 54.395 12.826 1.00 28.03 345 LEU A CA 1
ATOM 2835 C C . LEU A 1 345 ? 36.236 55.259 14.095 1.00 28.03 345 LEU A C 1
ATOM 2837 O O . LEU A 1 345 ? 36.427 56.465 13.951 1.00 28.03 345 LEU A O 1
ATOM 2841 N N . HIS A 1 346 ? 36.352 54.638 15.281 1.00 26.00 346 HIS A N 1
ATOM 2842 C CA . HIS A 1 346 ? 37.394 54.971 16.273 1.00 26.00 346 HIS A CA 1
ATOM 2843 C C . HIS A 1 346 ? 37.586 53.913 17.381 1.00 26.00 346 HIS A C 1
ATOM 2845 O O . HIS A 1 346 ? 36.745 53.053 17.613 1.00 26.00 346 HIS A O 1
ATOM 2851 N N . GLU A 1 347 ? 38.777 54.008 17.965 1.00 25.45 347 GLU A N 1
ATOM 2852 C CA . GLU A 1 347 ? 39.580 53.123 18.813 1.00 25.45 347 GLU A CA 1
ATOM 2853 C C . GLU A 1 347 ? 39.022 52.616 20.165 1.00 25.45 347 GLU A C 1
ATOM 2855 O O . GLU A 1 347 ? 38.262 53.287 20.848 1.00 25.45 347 GLU A O 1
ATOM 2860 N N . GLN A 1 348 ? 39.606 51.470 20.557 1.00 24.38 348 GLN A N 1
ATOM 2861 C CA . GLN A 1 348 ? 40.102 51.065 21.890 1.00 24.38 348 GLN A CA 1
ATOM 2862 C C . GLN A 1 348 ? 39.157 50.677 23.055 1.00 24.38 348 GLN A C 1
ATOM 2864 O O . GLN A 1 348 ? 38.402 51.468 23.602 1.00 24.38 348 GLN A O 1
ATOM 2869 N N . SER A 1 349 ? 39.431 49.442 23.506 1.00 24.12 349 SER A N 1
ATOM 2870 C CA . SER A 1 349 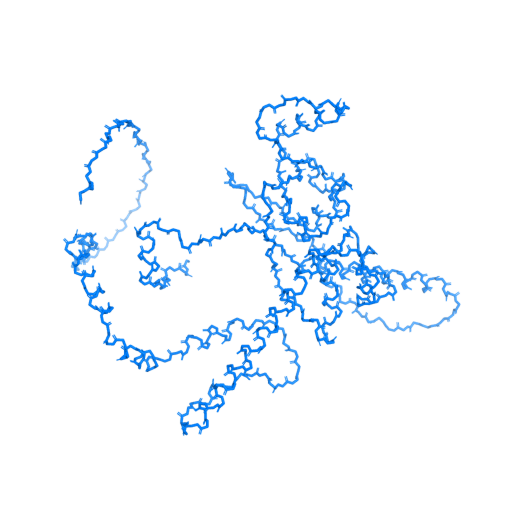? 39.591 48.935 24.884 1.00 24.12 349 SER A CA 1
ATOM 2871 C C . SER A 1 349 ? 38.397 48.741 25.832 1.00 24.12 349 SER A C 1
ATOM 2873 O O . SER A 1 349 ? 37.658 49.659 26.161 1.00 24.12 349 SER A O 1
ATOM 2875 N N . ASP A 1 350 ? 38.430 47.526 26.389 1.00 25.86 350 ASP A N 1
ATOM 2876 C CA . ASP A 1 350 ? 38.088 47.098 27.749 1.00 25.86 350 ASP A CA 1
ATOM 2877 C C . ASP A 1 350 ? 36.714 46.494 28.084 1.00 25.86 350 ASP A C 1
ATOM 2879 O O . ASP A 1 350 ? 35.639 46.925 27.681 1.00 25.86 350 ASP A O 1
ATOM 2883 N N . HIS A 1 351 ? 36.853 45.411 28.858 1.00 26.61 351 HIS A N 1
ATOM 2884 C CA . HIS A 1 351 ? 35.878 44.556 29.520 1.00 26.61 351 HIS A CA 1
ATOM 2885 C C . HIS A 1 351 ? 34.719 45.300 30.208 1.00 26.61 351 HIS A C 1
ATOM 2887 O O . HIS A 1 351 ? 34.926 46.349 30.805 1.00 26.61 351 HIS A O 1
ATOM 2893 N N . ILE A 1 352 ? 33.552 44.647 30.304 1.00 28.56 352 ILE A N 1
ATOM 2894 C CA . ILE A 1 352 ? 32.989 44.099 31.560 1.00 28.56 352 ILE A CA 1
ATOM 2895 C C . ILE A 1 352 ? 31.591 43.502 31.300 1.00 28.56 352 ILE A C 1
ATOM 2897 O O . ILE A 1 352 ? 30.769 44.027 30.557 1.00 28.56 352 ILE A O 1
ATOM 2901 N N . ASP A 1 353 ? 31.393 42.362 31.945 1.00 26.11 353 ASP A N 1
ATOM 2902 C CA . ASP A 1 353 ? 30.212 41.516 32.096 1.00 26.11 353 ASP A CA 1
ATOM 2903 C C . ASP A 1 353 ? 29.121 42.184 32.968 1.00 26.11 353 ASP A C 1
ATOM 2905 O O . ASP A 1 353 ? 29.487 42.829 33.950 1.00 26.11 353 ASP A O 1
ATOM 2909 N N . GLN A 1 354 ? 27.818 42.000 32.677 1.00 28.30 354 GLN A N 1
ATOM 2910 C CA . GLN A 1 354 ? 26.740 41.847 33.687 1.00 28.30 354 GLN A CA 1
ATOM 2911 C C . GLN A 1 354 ? 25.313 41.697 33.102 1.00 28.30 354 GLN A C 1
ATOM 2913 O O . GLN A 1 354 ? 24.786 42.542 32.385 1.00 28.30 354 GLN A O 1
ATOM 2918 N N . SER A 1 355 ? 24.711 40.576 33.503 1.00 25.56 355 SER A N 1
ATOM 2919 C CA . SER A 1 355 ? 23.298 40.211 33.705 1.00 25.56 355 SER A CA 1
ATOM 2920 C C . SER A 1 355 ? 22.191 41.291 33.719 1.00 25.56 355 SER A C 1
ATOM 2922 O O . SER A 1 355 ? 22.314 42.315 34.380 1.00 25.56 355 SER A O 1
ATOM 2924 N N . LEU A 1 356 ? 21.009 40.954 33.162 1.00 26.39 356 LEU A N 1
ATOM 2925 C CA . LEU A 1 356 ? 19.733 40.732 33.893 1.00 26.39 356 LEU A CA 1
ATOM 2926 C C . LEU A 1 356 ? 18.513 40.572 32.947 1.00 26.39 356 LEU A C 1
ATOM 2928 O O . LEU A 1 356 ? 18.389 41.212 31.910 1.00 26.39 356 LEU A O 1
ATOM 2932 N N . VAL A 1 357 ? 17.619 39.671 33.354 1.00 26.95 357 VAL A N 1
ATOM 2933 C CA . VAL A 1 357 ? 16.360 39.184 32.740 1.00 26.95 357 VAL A CA 1
ATOM 2934 C C . VAL A 1 357 ? 15.170 40.001 33.332 1.00 26.95 357 VAL A C 1
ATOM 2936 O O . VAL A 1 357 ? 15.411 40.769 34.263 1.00 26.95 357 VAL A O 1
ATOM 2939 N N . PRO A 1 358 ? 13.876 39.696 33.081 1.00 42.06 358 PRO A N 1
ATOM 2940 C CA . PRO A 1 358 ? 12.995 39.785 31.894 1.00 42.06 358 PRO A CA 1
ATOM 2941 C C . PRO A 1 358 ? 11.852 40.828 32.072 1.00 42.06 358 PRO A C 1
ATOM 2943 O O . PRO A 1 358 ? 11.642 41.310 33.177 1.00 42.06 358 PRO A O 1
ATOM 2946 N N . PHE A 1 359 ? 10.988 41.058 31.067 1.00 23.80 359 PHE A N 1
ATOM 2947 C CA . PHE A 1 359 ? 9.577 41.442 31.312 1.00 23.80 359 PHE A CA 1
ATOM 2948 C C . PHE A 1 359 ? 8.646 41.038 30.139 1.00 23.80 359 PHE A C 1
ATOM 2950 O O . PHE A 1 359 ? 8.952 41.266 28.973 1.00 23.80 359 PHE A O 1
ATOM 2957 N N . ILE A 1 360 ? 7.512 40.419 30.480 1.00 27.83 360 ILE A N 1
ATOM 2958 C CA . ILE A 1 360 ? 6.334 40.018 29.666 1.00 27.83 360 ILE A CA 1
ATOM 2959 C C . ILE A 1 360 ? 5.126 40.829 30.232 1.00 27.83 360 ILE A C 1
ATOM 2961 O O . ILE A 1 360 ? 5.294 41.345 31.341 1.00 27.83 360 ILE A O 1
ATOM 2965 N N . PRO A 1 361 ? 3.868 40.851 29.712 1.00 42.88 361 PRO A N 1
ATOM 2966 C CA . PRO A 1 361 ? 3.248 40.777 28.363 1.00 42.88 361 PRO A CA 1
ATOM 2967 C C . PRO A 1 361 ? 2.363 42.019 28.048 1.00 42.88 361 PRO A C 1
ATOM 2969 O O . PRO A 1 361 ? 2.129 42.842 28.925 1.00 42.88 361 PRO A O 1
ATOM 2972 N N . ALA A 1 362 ? 1.726 42.076 26.864 1.00 25.84 362 ALA A N 1
ATOM 2973 C CA . ALA A 1 362 ? 0.287 42.411 26.747 1.00 25.84 362 ALA A CA 1
ATOM 2974 C C . ALA A 1 362 ? -0.269 42.194 25.322 1.00 25.84 362 ALA A C 1
ATOM 2976 O O . ALA A 1 362 ? 0.186 42.804 24.360 1.00 25.84 362 ALA A O 1
ATOM 2977 N N . THR A 1 363 ? -1.315 41.373 25.208 1.00 35.16 363 THR A N 1
ATOM 2978 C CA . THR A 1 363 ? -2.344 41.451 24.149 1.00 35.16 363 THR A CA 1
ATOM 2979 C C . THR A 1 363 ? -3.334 42.583 24.446 1.00 35.16 363 THR A C 1
ATOM 2981 O O . THR A 1 363 ? -3.528 42.909 25.620 1.00 35.16 363 THR A O 1
ATOM 2984 N N . PRO A 1 364 ? -4.103 43.048 23.445 1.00 36.22 364 PRO A N 1
ATOM 2985 C CA . PRO A 1 364 ? -5.558 42.959 23.614 1.00 36.22 364 PRO A CA 1
ATOM 2986 C C . PRO A 1 364 ? -6.343 42.557 22.349 1.00 36.22 364 PRO A C 1
ATOM 2988 O O . PRO A 1 364 ? -6.027 42.942 21.228 1.00 36.22 364 PRO A O 1
ATOM 2991 N N . ASN A 1 365 ? -7.422 41.807 22.595 1.00 27.41 365 ASN A N 1
ATOM 2992 C CA . ASN A 1 365 ? -8.605 41.654 21.741 1.00 27.41 365 ASN A CA 1
ATOM 2993 C C . ASN A 1 365 ? -9.468 42.931 21.757 1.00 27.41 365 ASN A C 1
ATOM 2995 O O . ASN A 1 365 ? -9.446 43.637 22.762 1.00 27.41 365 ASN A O 1
ATOM 2999 N N . LEU A 1 366 ? -10.288 43.130 20.710 1.00 27.56 366 LEU A N 1
ATOM 3000 C CA . LEU A 1 366 ? -11.681 43.656 20.660 1.00 27.56 366 LEU A CA 1
ATOM 3001 C C . LEU A 1 366 ? -11.936 44.150 19.208 1.00 27.56 366 LEU A C 1
ATOM 3003 O O . LEU A 1 366 ? -11.171 44.966 18.718 1.00 27.56 366 LEU A O 1
ATOM 3007 N N . VAL A 1 367 ? -12.820 43.581 18.375 1.00 28.27 367 VAL A N 1
ATOM 3008 C CA . VAL A 1 367 ? -14.298 43.438 18.398 1.00 28.27 367 VAL A CA 1
ATOM 3009 C C . VAL A 1 367 ? -14.975 44.363 17.361 1.00 28.27 367 VAL A C 1
ATOM 3011 O O . VAL A 1 367 ? -14.850 45.576 17.429 1.00 28.27 367 VAL A O 1
ATOM 3014 N N . LEU A 1 368 ? -15.721 43.712 16.452 1.00 28.47 368 LEU A N 1
ATOM 3015 C CA . LEU A 1 368 ? -16.942 44.098 15.711 1.00 28.47 368 LEU A CA 1
ATOM 3016 C C . LEU A 1 368 ? -17.026 45.437 14.947 1.00 28.47 368 LEU A C 1
ATOM 3018 O O . LEU A 1 368 ? -17.077 46.501 15.548 1.00 28.47 368 LEU A O 1
ATOM 3022 N N . LEU A 1 369 ? -17.359 45.344 13.649 1.00 27.61 369 LEU A N 1
ATOM 3023 C CA . LEU A 1 369 ? -18.629 45.873 13.119 1.00 27.61 369 LEU A CA 1
ATOM 3024 C C . LEU A 1 369 ? -18.987 45.248 11.760 1.00 27.61 369 LEU A C 1
ATOM 3026 O O . LEU A 1 369 ? -18.154 45.062 10.881 1.00 27.61 369 LEU A O 1
ATOM 3030 N N . ASN A 1 370 ? -20.263 44.897 11.649 1.00 27.30 370 ASN A N 1
ATOM 3031 C CA . ASN A 1 370 ? -20.920 44.209 10.547 1.00 27.30 370 ASN A CA 1
ATOM 3032 C C . ASN A 1 370 ? -21.672 45.227 9.658 1.00 27.30 370 ASN A C 1
ATOM 3034 O O . ASN A 1 370 ? -22.049 46.300 10.124 1.00 27.30 370 ASN A O 1
ATOM 3038 N N . THR A 1 371 ? -21.993 44.807 8.430 1.00 31.56 371 THR A N 1
ATOM 3039 C CA . THR A 1 371 ? -23.007 45.330 7.484 1.00 31.56 371 THR A CA 1
ATOM 3040 C C . THR A 1 371 ? -22.765 46.640 6.708 1.00 31.56 371 THR A C 1
ATOM 3042 O O . THR A 1 371 ? -22.941 47.737 7.228 1.00 31.56 371 THR A O 1
ATOM 3045 N N . LYS A 1 372 ? -22.591 46.508 5.381 1.00 28.41 372 LYS A N 1
ATOM 3046 C CA . LYS A 1 372 ? -23.449 47.177 4.381 1.00 28.41 372 LYS A CA 1
ATOM 3047 C C . LYS A 1 372 ? -23.354 46.495 3.008 1.00 28.41 372 LYS A C 1
ATOM 3049 O O . LYS A 1 372 ? -22.279 46.338 2.446 1.00 28.41 372 LYS A O 1
ATOM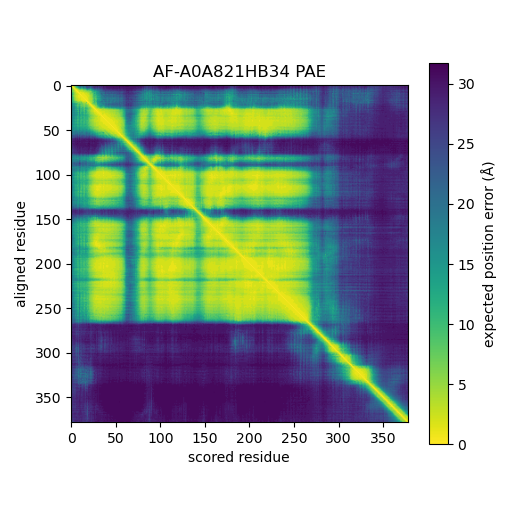 3054 N N . TRP A 1 373 ? -24.514 46.066 2.525 1.00 28.44 373 TRP A N 1
ATOM 3055 C CA . TRP A 1 373 ? -24.794 45.528 1.196 1.00 28.44 373 TRP A CA 1
ATOM 3056 C C . TRP A 1 373 ? -24.991 46.658 0.163 1.00 28.44 373 TRP A C 1
ATOM 3058 O O . TRP A 1 373 ? -25.428 47.742 0.544 1.00 28.44 373 TRP A O 1
ATOM 3068 N N . GLN A 1 374 ? -24.823 46.284 -1.116 1.00 29.77 374 GLN A N 1
ATOM 3069 C CA . GLN A 1 374 ? -25.432 46.826 -2.351 1.00 29.77 374 GLN A CA 1
ATOM 3070 C C . GLN A 1 374 ? -24.770 48.003 -3.106 1.00 29.77 374 GLN A C 1
ATOM 3072 O O . GLN A 1 374 ? -24.436 49.036 -2.541 1.00 29.77 374 GLN A O 1
ATOM 3077 N N . GLU A 1 375 ? -24.739 47.790 -4.434 1.00 30.12 375 GLU A N 1
ATOM 3078 C CA . GLU A 1 375 ? -24.636 48.725 -5.570 1.00 30.12 375 GLU A CA 1
ATOM 3079 C C . GLU A 1 375 ? -23.255 49.255 -5.996 1.00 30.12 375 GLU A C 1
ATOM 3081 O O . GLU A 1 375 ? -22.751 50.233 -5.459 1.00 30.12 375 GLU A O 1
ATOM 3086 N N . GLN A 1 376 ? -22.709 48.681 -7.081 1.00 30.73 376 GLN A N 1
ATOM 3087 C CA . GLN A 1 376 ? -22.627 49.351 -8.396 1.00 30.73 376 GLN A CA 1
ATOM 3088 C C . GLN A 1 376 ? -21.918 48.460 -9.441 1.00 30.73 376 GLN A C 1
ATOM 3090 O O . GLN A 1 376 ? -20.696 48.401 -9.508 1.00 30.73 376 GLN A O 1
ATOM 3095 N N . LEU A 1 377 ? -22.709 47.810 -10.299 1.00 31.53 377 LEU A N 1
ATOM 3096 C CA . LEU A 1 377 ? -22.331 47.493 -11.678 1.00 31.53 377 LEU A CA 1
ATOM 3097 C C . LEU A 1 377 ? -23.404 48.128 -12.567 1.00 31.53 377 LEU A C 1
ATOM 3099 O O . LEU A 1 377 ? -24.579 47.764 -12.487 1.00 31.53 377 LEU A O 1
ATOM 3103 N N . LYS A 1 378 ? -22.980 49.129 -13.334 1.00 38.16 378 LYS A N 1
ATOM 3104 C CA . LYS A 1 378 ? -23.676 49.699 -14.484 1.00 38.16 378 LYS A CA 1
ATOM 3105 C C . LYS A 1 378 ? -22.891 49.320 -15.724 1.00 38.16 378 LYS A C 1
ATOM 3107 O O . LYS A 1 378 ? -21.644 49.330 -15.612 1.00 38.16 378 LYS A O 1
#

Secondary structure (DSSP, 8-state):
---------HHHHHHHHTT--S---SSEEEEEEHHHHHHHHHHHHHHHHHHHHHHHHHH--SS-------------------EEEE-TTSS-EEEE-HHHHHHT--GGGTT--HHHHHHHEEEEE--HHHHHHHHHHHH-SS------SSPPPPEEEPPTTSTTTTTEEEEE-SSPEEEEEESSPPPPTT-STTHHHHHHHHHHHHS--SSHHHH--TTS-HHHHHHHHGGGS-HHHHHHHHHHHHHHHHHHHHHHHHHHHHHHHHHH-S---S-------S-S---S-SSHHHHHHHHT--HHHHHHHHHH--STHHHHHHHHHHHHHHTTTTTTSS-S--------------------------------------